Protein AF-A0A950RQ96-F1 (afdb_monomer)

Radius of gyration: 33.76 Å; Cα contacts (8 Å, |Δi|>4): 754; chains: 1; bounding box: 88×94×97 Å

Nearest PDB structures (foldseek):
  7e4n-assembly1_A-2  TM=5.867E-01  e=7.409E-04  Salinispora
  6a1e-assembly1_A  TM=6.712E-01  e=5.773E-03  Santalum album
  1hx9-assembly1_A  TM=5.756E-01  e=2.658E-03  Nicotiana tabacum
  1hxa-assembly1_A  TM=5.907E-01  e=3.190E-03  Nicotiana tabacum

pLDDT: mean 76.35, std 26.25, range [22.23, 98.88]

Mean predicted aligned error: 17.49 Å

Structure (mmCIF, N/CA/C/O backbone):
data_AF-A0A950RQ96-F1
#
_entry.id   AF-A0A950RQ96-F1
#
loop_
_atom_site.group_PDB
_atom_site.id
_atom_site.type_symbol
_atom_site.label_atom_id
_atom_site.label_alt_id
_atom_site.label_comp_id
_atom_site.label_asym_id
_atom_site.label_entity_id
_atom_site.label_seq_id
_atom_site.pdbx_PDB_ins_code
_atom_site.Cartn_x
_atom_site.Cartn_y
_atom_site.Cartn_z
_atom_site.occupancy
_atom_site.B_iso_or_equiv
_atom_site.auth_seq_id
_atom_site.auth_comp_id
_atom_site.auth_asym_id
_atom_site.auth_atom_id
_atom_site.pdbx_PDB_model_num
ATOM 1 N N . MET A 1 1 ? 4.342 19.795 -23.827 1.00 42.78 1 MET A N 1
ATOM 2 C CA . MET A 1 1 ? 5.179 20.720 -23.025 1.00 42.78 1 MET A CA 1
ATOM 3 C C . MET A 1 1 ? 6.309 19.897 -22.448 1.00 42.78 1 MET A C 1
ATOM 5 O O . MET A 1 1 ? 6.014 18.887 -21.830 1.00 42.78 1 MET A O 1
ATOM 9 N N . THR A 1 2 ? 7.563 20.253 -22.705 1.00 38.50 2 THR A N 1
ATOM 10 C CA . THR A 1 2 ? 8.725 19.498 -22.215 1.00 38.50 2 THR A CA 1
ATOM 11 C C . THR A 1 2 ? 8.972 19.775 -20.728 1.00 38.50 2 THR A C 1
ATOM 13 O O . THR A 1 2 ? 8.685 20.867 -20.240 1.00 38.50 2 THR A O 1
ATOM 16 N N . ILE A 1 3 ? 9.523 18.793 -20.008 1.00 37.59 3 ILE A N 1
ATOM 17 C CA . ILE A 1 3 ? 9.884 18.874 -18.577 1.00 37.59 3 ILE A CA 1
ATOM 18 C C . ILE A 1 3 ? 10.731 20.129 -18.277 1.00 37.59 3 ILE A C 1
ATOM 20 O O . ILE A 1 3 ? 10.523 20.806 -17.269 1.00 37.59 3 ILE A O 1
ATOM 24 N N . GLU A 1 4 ? 11.609 20.527 -19.202 1.00 34.94 4 GLU A N 1
ATOM 25 C CA . GLU A 1 4 ? 12.413 21.746 -19.069 1.00 34.94 4 GLU A CA 1
ATOM 26 C C . GLU A 1 4 ? 11.602 23.050 -19.040 1.00 34.94 4 GLU A C 1
ATOM 28 O O . GLU A 1 4 ? 11.982 23.991 -18.338 1.00 34.94 4 GLU A O 1
ATOM 33 N N . SER A 1 5 ? 10.477 23.135 -19.761 1.00 33.19 5 SER A N 1
ATOM 34 C CA . SER A 1 5 ? 9.690 24.373 -19.805 1.00 33.19 5 SER A CA 1
ATOM 35 C C . SER A 1 5 ? 8.946 24.635 -18.493 1.00 33.19 5 SER A C 1
ATOM 37 O O . SER A 1 5 ? 8.592 25.777 -18.214 1.00 33.19 5 SER A O 1
ATOM 39 N N . ARG A 1 6 ? 8.714 23.596 -17.676 1.00 47.44 6 ARG A N 1
ATOM 40 C CA . ARG A 1 6 ? 8.100 23.721 -16.343 1.00 47.44 6 ARG A CA 1
ATOM 41 C C . ARG A 1 6 ? 9.132 23.916 -15.231 1.00 47.44 6 ARG A C 1
ATOM 43 O O . ARG A 1 6 ? 8.866 24.718 -14.340 1.00 47.44 6 ARG A O 1
ATOM 50 N N . LYS A 1 7 ? 10.335 23.327 -15.331 1.00 40.03 7 LYS A N 1
ATOM 51 C CA . LYS A 1 7 ? 11.445 23.600 -14.390 1.00 40.03 7 LYS A CA 1
ATOM 52 C C . LYS A 1 7 ? 11.801 25.095 -14.314 1.00 40.03 7 LYS A C 1
ATOM 54 O O . LYS A 1 7 ? 12.045 25.610 -13.228 1.00 40.03 7 LYS A O 1
ATOM 59 N N . ARG A 1 8 ? 11.721 25.830 -15.434 1.00 39.69 8 ARG A N 1
ATOM 60 C CA . ARG A 1 8 ? 11.934 27.296 -15.450 1.00 39.69 8 ARG A CA 1
ATOM 61 C C . ARG A 1 8 ? 10.850 28.104 -14.723 1.00 39.69 8 ARG A C 1
ATOM 63 O O . ARG A 1 8 ? 11.145 29.201 -14.271 1.00 39.69 8 ARG A O 1
ATOM 70 N N . ASN A 1 9 ? 9.629 27.579 -14.580 1.00 38.53 9 ASN A N 1
ATOM 71 C CA . ASN A 1 9 ? 8.555 28.260 -13.845 1.00 38.53 9 ASN A CA 1
ATOM 72 C C . ASN A 1 9 ? 8.656 28.074 -12.320 1.00 38.53 9 ASN A C 1
ATOM 74 O O . ASN A 1 9 ? 8.168 28.927 -11.585 1.00 38.53 9 ASN A O 1
ATOM 78 N N . LEU A 1 10 ? 9.300 27.001 -11.845 1.00 38.22 10 LEU A N 1
ATOM 79 C CA . LEU A 1 10 ? 9.536 26.757 -10.413 1.00 38.22 10 LEU A CA 1
ATOM 80 C C . LEU A 1 10 ? 10.659 27.639 -9.846 1.00 38.22 10 LEU A C 1
ATOM 82 O O . LEU A 1 10 ? 10.522 28.165 -8.746 1.00 38.22 10 LEU A O 1
ATOM 86 N N . ALA A 1 11 ? 11.712 27.903 -10.626 1.00 37.09 11 ALA A N 1
ATOM 87 C CA . ALA A 1 11 ? 12.818 28.767 -10.198 1.00 37.09 11 ALA A CA 1
ATOM 88 C C . ALA A 1 11 ? 12.429 30.253 -10.019 1.00 37.09 11 ALA A C 1
ATOM 90 O O . ALA A 1 11 ? 13.160 30.998 -9.380 1.00 37.09 11 ALA A O 1
ATOM 91 N N . GLY A 1 12 ? 11.288 30.691 -10.568 1.00 32.19 12 GLY A N 1
ATOM 92 C CA . GLY A 1 12 ? 10.811 32.077 -10.476 1.00 32.19 12 GLY A CA 1
ATOM 93 C C . GLY A 1 12 ? 9.746 32.339 -9.405 1.00 32.19 12 GLY A C 1
ATOM 94 O O . GLY A 1 12 ? 9.204 33.440 -9.377 1.00 32.19 12 GLY A O 1
ATOM 95 N N . ARG A 1 13 ? 9.378 31.343 -8.581 1.00 35.94 13 ARG A N 1
ATOM 96 C CA . ARG A 1 13 ? 8.271 31.459 -7.605 1.00 35.94 13 ARG A CA 1
ATOM 97 C C . ARG A 1 13 ? 8.613 31.105 -6.157 1.00 35.94 13 ARG A C 1
ATOM 99 O O . ARG A 1 13 ? 7.746 31.262 -5.305 1.00 35.94 13 ARG A O 1
ATOM 106 N N . MET A 1 14 ? 9.835 30.670 -5.860 1.00 31.70 14 MET A N 1
ATOM 107 C CA . MET A 1 14 ? 10.288 30.487 -4.477 1.00 31.70 14 MET A CA 1
ATOM 108 C C . MET A 1 14 ? 11.075 31.718 -4.020 1.00 31.70 14 MET A C 1
ATOM 110 O O . MET A 1 14 ? 12.293 31.663 -3.897 1.00 31.70 14 MET A O 1
ATOM 114 N N . ASP A 1 15 ? 10.363 32.825 -3.796 1.00 29.47 15 ASP A N 1
ATOM 115 C CA . ASP A 1 15 ? 10.835 33.868 -2.883 1.00 29.47 15 ASP A CA 1
ATOM 116 C C . ASP A 1 15 ? 10.342 33.510 -1.474 1.00 29.47 15 ASP A C 1
ATOM 118 O O . ASP A 1 15 ? 9.162 33.226 -1.246 1.00 29.47 15 ASP A O 1
ATOM 122 N N . LEU A 1 16 ? 11.298 33.427 -0.554 1.00 35.59 16 LEU A N 1
ATOM 123 C CA . LEU A 1 16 ? 11.147 33.008 0.834 1.00 35.59 16 LEU A CA 1
ATOM 124 C C . LEU A 1 16 ? 10.485 34.114 1.669 1.00 35.59 16 LEU A C 1
ATOM 126 O O . LEU A 1 16 ? 11.180 34.874 2.326 1.00 35.59 16 LEU A O 1
ATOM 130 N N . ASP A 1 17 ? 9.153 34.134 1.700 1.00 29.14 17 ASP A N 1
ATOM 131 C CA . ASP A 1 17 ? 8.348 34.837 2.719 1.00 29.14 17 ASP A CA 1
ATOM 132 C C . ASP A 1 17 ? 7.371 33.853 3.390 1.00 29.14 17 ASP A C 1
ATOM 134 O O . ASP A 1 17 ? 6.163 34.068 3.479 1.00 29.14 17 ASP A O 1
ATOM 138 N N . PHE A 1 18 ? 7.889 32.707 3.842 1.00 33.59 18 PHE A N 1
ATOM 139 C CA . PHE A 1 18 ? 7.093 31.665 4.498 1.00 33.59 18 PHE A CA 1
ATOM 140 C C . PHE A 1 18 ? 7.485 31.470 5.964 1.00 33.59 18 PHE A C 1
ATOM 142 O O . PHE A 1 18 ? 7.752 30.357 6.393 1.00 33.59 18 PHE A O 1
ATOM 149 N N . LEU A 1 19 ? 7.523 32.557 6.737 1.00 30.25 19 LEU A N 1
ATOM 150 C CA . LEU A 1 19 ? 7.523 32.545 8.205 1.00 30.25 19 LEU A CA 1
ATOM 151 C C . LEU A 1 19 ? 6.983 33.894 8.708 1.00 30.25 19 LEU A C 1
ATOM 153 O O . LEU A 1 19 ? 7.764 34.750 9.085 1.00 30.25 19 LEU A O 1
ATOM 157 N N . GLU A 1 20 ? 5.660 34.090 8.659 1.00 33.66 20 GLU A N 1
ATOM 158 C CA . GLU A 1 20 ? 4.858 34.901 9.602 1.00 33.66 20 GLU A CA 1
ATOM 159 C C . GLU A 1 20 ? 3.426 35.086 9.063 1.00 33.66 20 GLU A C 1
ATOM 161 O O . GLU A 1 20 ? 3.113 36.023 8.338 1.00 33.66 20 GLU A O 1
ATOM 166 N N . SER A 1 21 ? 2.507 34.194 9.443 1.00 28.31 21 SER A N 1
ATOM 167 C CA . SER A 1 21 ? 1.073 34.514 9.411 1.00 28.31 21 SER A CA 1
ATOM 168 C C . SER A 1 21 ? 0.352 33.846 10.582 1.00 28.31 21 SER A C 1
ATOM 170 O O . SER A 1 21 ? -0.313 32.816 10.452 1.00 28.31 21 SER A O 1
ATOM 172 N N . ARG A 1 22 ? 0.501 34.446 11.765 1.00 32.41 22 ARG A N 1
ATOM 173 C CA . ARG A 1 22 ? -0.581 34.462 12.754 1.00 32.41 22 ARG A CA 1
ATOM 174 C C . ARG A 1 22 ? -1.548 35.577 12.337 1.00 32.41 22 ARG A C 1
ATOM 176 O O . ARG A 1 22 ? -1.101 36.599 11.838 1.00 32.41 22 ARG A O 1
ATOM 183 N N . ASP A 1 23 ? -2.839 35.342 12.548 1.00 34.84 23 ASP A N 1
ATOM 184 C CA . ASP A 1 23 ? -3.972 36.265 12.345 1.00 34.84 23 ASP A CA 1
ATOM 185 C C . ASP A 1 23 ? -4.687 36.230 10.985 1.00 34.84 23 ASP A C 1
ATOM 187 O O . ASP A 1 23 ? -4.679 37.190 10.224 1.00 34.84 23 ASP A O 1
ATOM 191 N N . LEU A 1 24 ? -5.462 35.164 10.745 1.00 29.23 24 LEU A N 1
ATOM 192 C CA . LEU A 1 24 ? -6.628 35.214 9.850 1.00 29.23 24 LEU A CA 1
ATOM 193 C C . LEU A 1 24 ? -7.812 34.402 10.405 1.00 29.23 24 LEU A C 1
ATOM 195 O O . LEU A 1 24 ? -8.221 33.397 9.838 1.00 29.23 24 LEU A O 1
ATOM 199 N N . LEU A 1 25 ? -8.404 34.880 11.502 1.00 29.78 25 LEU A N 1
ATOM 200 C CA . LEU A 1 25 ? -9.831 34.687 11.811 1.00 29.78 25 LEU A CA 1
ATOM 201 C C . LEU A 1 25 ? -10.393 35.991 12.397 1.00 29.78 25 LEU A C 1
ATOM 203 O O . LEU A 1 25 ? -10.764 36.089 13.563 1.00 29.78 25 LEU A O 1
ATOM 207 N N . GLY A 1 26 ? -10.428 37.030 11.560 1.00 26.45 26 GLY A N 1
ATOM 208 C CA . GLY A 1 26 ? -11.102 38.290 11.857 1.00 26.45 26 GLY A CA 1
ATOM 209 C C . GLY A 1 26 ? -12.613 38.167 11.670 1.00 26.45 26 GLY A C 1
ATOM 210 O O . GLY A 1 26 ? -13.135 38.489 10.606 1.00 26.45 26 GLY A O 1
ATOM 211 N N . VAL A 1 27 ? -13.325 37.739 12.713 1.00 29.31 27 VAL A N 1
ATOM 212 C CA . VAL A 1 27 ? -14.775 37.945 12.829 1.00 29.31 27 VAL A CA 1
ATOM 213 C C . VAL A 1 27 ? -14.999 39.249 13.594 1.00 29.31 27 VAL A C 1
ATOM 215 O O . VAL A 1 27 ? -14.771 39.325 14.798 1.00 29.31 27 VAL A O 1
ATOM 218 N N . ARG A 1 28 ? -15.445 40.295 12.890 1.00 31.48 28 ARG A N 1
ATOM 219 C CA . ARG A 1 28 ? -16.021 41.497 13.513 1.00 31.48 28 ARG A CA 1
ATOM 220 C C . ARG A 1 28 ? -17.451 41.203 13.974 1.00 31.48 28 ARG A C 1
ATOM 222 O O . ARG A 1 28 ? -18.215 40.648 13.184 1.00 31.48 28 ARG A O 1
ATOM 229 N N . PRO A 1 29 ? -17.873 41.734 15.131 1.00 31.27 29 PRO A N 1
ATOM 230 C CA . PRO A 1 29 ? -19.255 42.147 15.311 1.00 31.27 29 PRO A CA 1
ATOM 231 C C . PRO A 1 29 ? -19.383 43.666 15.475 1.00 31.27 29 PRO A C 1
ATOM 233 O O . PRO A 1 29 ? -18.532 44.351 16.039 1.00 31.27 29 PRO A O 1
ATOM 236 N N . SER A 1 30 ? -20.485 44.158 14.917 1.00 27.70 30 SER A N 1
ATOM 237 C CA . SER A 1 30 ? -20.967 45.536 14.900 1.00 27.70 30 SER A CA 1
ATOM 238 C C . SER A 1 30 ? -21.371 46.050 16.288 1.00 27.70 30 SER A C 1
ATOM 240 O O . SER A 1 30 ? -21.714 45.282 17.182 1.00 27.70 30 SER A O 1
ATOM 242 N N . ALA A 1 31 ? -21.348 47.374 16.421 1.00 33.16 31 ALA A N 1
ATOM 243 C CA . ALA A 1 31 ? -21.541 48.148 17.637 1.00 33.16 31 ALA A CA 1
ATOM 244 C C . ALA A 1 31 ? -23.002 48.301 18.119 1.00 33.16 31 ALA A C 1
ATOM 246 O O . ALA A 1 31 ? -23.937 48.295 17.322 1.00 33.16 31 ALA A O 1
ATOM 247 N N . ALA A 1 32 ? -23.078 48.591 19.426 1.00 34.12 32 ALA A N 1
ATOM 248 C CA . ALA A 1 32 ? -23.977 49.500 20.153 1.00 34.12 32 ALA A CA 1
ATOM 249 C C . ALA A 1 32 ? -25.456 49.129 20.404 1.00 34.12 32 ALA A C 1
ATOM 251 O O . ALA A 1 32 ? -26.309 49.249 19.532 1.00 34.12 32 ALA A O 1
ATOM 252 N N . ALA A 1 33 ? -25.759 48.873 21.685 1.00 28.78 33 ALA A N 1
ATOM 253 C CA . ALA A 1 33 ? -26.946 49.374 22.388 1.00 28.78 33 ALA A CA 1
ATOM 254 C C . ALA A 1 33 ? -26.645 49.493 23.902 1.00 28.78 33 ALA A C 1
ATOM 256 O O . ALA A 1 33 ? -25.836 48.741 24.442 1.00 28.78 33 ALA A O 1
ATOM 257 N N . GLU A 1 34 ? -27.249 50.488 24.548 1.00 34.66 34 GLU A N 1
ATOM 258 C CA . GLU A 1 34 ? -26.922 51.044 25.868 1.00 34.66 34 GLU A CA 1
ATOM 259 C C . GLU A 1 34 ? -27.523 50.302 27.092 1.00 34.66 34 GLU A C 1
ATOM 261 O O . GLU A 1 34 ? -28.608 49.733 27.011 1.00 34.66 34 GLU A O 1
ATOM 266 N N . SER A 1 35 ? -26.871 50.521 28.254 1.00 30.59 35 SER A N 1
ATOM 267 C CA . SER A 1 35 ? -27.401 50.568 29.647 1.00 30.59 35 SER A CA 1
ATOM 268 C C . SER A 1 35 ? -27.686 49.249 30.422 1.00 30.59 35 SER A C 1
ATOM 270 O O . SER A 1 35 ? -27.849 48.194 29.824 1.00 30.59 35 SER A O 1
ATOM 272 N N . PRO A 1 36 ? -27.819 49.275 31.775 1.00 46.41 36 PRO A N 1
ATOM 273 C CA . PRO A 1 36 ? -26.784 49.619 32.762 1.00 46.41 36 PRO A CA 1
ATOM 274 C C . PRO A 1 36 ? -26.687 48.609 33.945 1.00 46.41 36 PRO A C 1
ATOM 276 O O . PRO A 1 36 ? -27.667 47.983 34.335 1.00 46.41 36 PRO A O 1
ATOM 279 N N . GLY A 1 37 ? -25.518 48.559 34.597 1.00 36.88 37 GLY A N 1
ATOM 280 C CA . GLY A 1 37 ? -25.346 48.193 36.014 1.00 36.88 37 GLY A CA 1
ATOM 281 C C . GLY A 1 37 ? -25.415 46.708 36.409 1.00 36.88 37 GLY A C 1
ATOM 282 O O . GLY A 1 37 ? -26.474 46.093 36.350 1.00 36.88 37 GLY A O 1
ATOM 283 N N . LYS A 1 38 ? -24.308 46.175 36.953 1.00 33.69 38 LYS A N 1
ATOM 284 C CA . LYS A 1 38 ? -24.288 45.338 38.171 1.00 33.69 38 LYS A CA 1
ATOM 285 C C . LYS A 1 38 ? -22.865 44.972 38.608 1.00 33.69 38 LYS A C 1
ATOM 287 O O . LYS A 1 38 ? -21.932 44.945 37.817 1.00 33.69 38 LYS A O 1
ATOM 292 N N . GLU A 1 39 ? -22.773 44.772 39.913 1.00 32.72 39 GLU A N 1
ATOM 293 C CA . GLU A 1 39 ? -21.618 44.655 40.801 1.00 32.72 39 GLU A CA 1
ATOM 294 C C . GLU A 1 39 ? -20.593 43.573 40.426 1.00 32.72 39 GLU A C 1
ATOM 296 O O . GLU A 1 39 ? -20.928 42.503 39.923 1.00 32.72 39 GLU A O 1
ATOM 301 N N . ALA A 1 40 ? -19.328 43.852 40.749 1.00 40.69 40 ALA A N 1
ATOM 302 C CA . ALA A 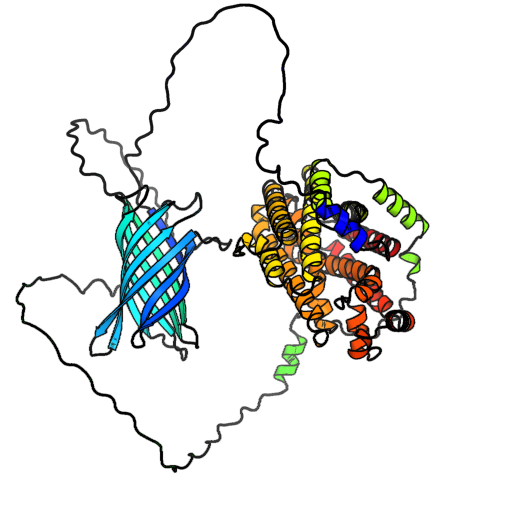1 40 ? -18.215 42.915 40.666 1.00 40.69 40 ALA A CA 1
ATOM 303 C C . ALA A 1 40 ? -18.147 41.994 41.899 1.00 40.69 40 ALA A C 1
ATOM 305 O O . ALA A 1 40 ? -18.300 42.478 43.023 1.00 40.69 40 ALA A O 1
ATOM 306 N N . PRO A 1 41 ? -17.764 40.716 41.718 1.00 40.22 41 PRO A N 1
ATOM 307 C CA . PRO A 1 41 ? -17.087 39.974 42.771 1.00 40.22 41 PRO A CA 1
ATOM 308 C C . PRO A 1 41 ? -15.741 39.381 42.310 1.00 40.22 41 PRO A C 1
ATOM 310 O O . PRO A 1 41 ? -15.657 38.645 41.334 1.00 40.22 41 PRO A O 1
ATOM 313 N N . GLY A 1 42 ? -14.700 39.696 43.087 1.00 34.09 42 GLY A N 1
ATOM 314 C CA . GLY A 1 42 ? -13.638 38.782 43.527 1.00 34.09 42 GLY A CA 1
ATOM 315 C C . GLY A 1 42 ? -12.841 37.990 42.486 1.00 34.09 42 GLY A C 1
ATOM 316 O O . GLY A 1 42 ? -13.193 36.870 42.131 1.00 34.09 42 GLY A O 1
ATOM 317 N N . SER A 1 43 ? -11.653 38.493 42.148 1.00 36.91 43 SER A N 1
ATOM 318 C CA . SER A 1 43 ? -10.571 37.721 41.533 1.00 36.91 43 SER A CA 1
ATOM 319 C C . SER A 1 43 ? -9.949 36.737 42.539 1.00 36.91 43 SER A C 1
ATOM 321 O O . SER A 1 43 ? -9.074 37.107 43.324 1.00 36.91 43 SER A O 1
ATOM 323 N N . GLY A 1 44 ? -10.388 35.478 42.520 1.00 34.12 44 GLY A N 1
ATOM 324 C CA . GLY A 1 44 ? -9.709 34.357 43.176 1.00 34.12 44 GLY A CA 1
ATOM 325 C C . GLY A 1 44 ? -8.931 33.536 42.149 1.00 34.12 44 GLY A C 1
ATOM 326 O O . GLY A 1 44 ? -9.525 32.741 41.429 1.00 34.12 44 GLY A O 1
ATOM 327 N N . GLY A 1 45 ? -7.613 33.732 42.061 1.00 37.84 45 GLY A N 1
ATOM 328 C CA . GLY A 1 45 ? -6.738 32.870 41.258 1.00 37.84 45 GLY A CA 1
ATOM 329 C C . GLY A 1 45 ? -6.598 31.469 41.881 1.00 37.84 45 GLY A C 1
ATOM 330 O O . GLY A 1 45 ? -6.644 31.346 43.110 1.00 37.84 45 GLY A O 1
ATOM 331 N N . PRO A 1 46 ? -6.427 30.403 41.077 1.00 33.12 46 PRO A N 1
ATOM 332 C CA . PRO A 1 46 ? -6.297 29.044 41.588 1.00 33.12 46 PRO A CA 1
ATOM 333 C C . PRO A 1 46 ? -4.988 28.895 42.376 1.00 33.12 46 PRO A C 1
ATOM 335 O O . PRO A 1 46 ? -3.894 29.079 41.846 1.00 33.12 46 PRO A O 1
ATOM 338 N N . ARG A 1 47 ? -5.101 28.558 43.666 1.00 36.12 47 ARG A N 1
ATOM 339 C CA . ARG A 1 47 ? -3.966 28.113 44.483 1.00 36.12 47 ARG A CA 1
ATOM 340 C C . ARG A 1 47 ? -3.470 26.774 43.939 1.00 36.12 47 ARG A C 1
ATOM 342 O O . ARG A 1 47 ? -4.263 25.846 43.803 1.00 36.12 47 ARG A O 1
ATOM 349 N N . ALA A 1 48 ? -2.167 26.673 43.677 1.00 34.34 48 ALA A N 1
ATOM 350 C CA . ALA A 1 48 ? -1.503 25.409 43.387 1.00 34.34 48 ALA A CA 1
ATOM 351 C C . ALA A 1 48 ? -1.791 24.414 44.522 1.00 34.34 48 ALA A C 1
ATOM 353 O O . ALA A 1 48 ? -1.442 24.654 45.680 1.00 34.34 48 ALA A O 1
ATOM 354 N N . SER A 1 49 ? -2.476 23.318 44.203 1.00 34.25 49 SER A N 1
ATOM 355 C CA . SER A 1 49 ? -2.703 22.221 45.135 1.00 34.25 49 SER A CA 1
ATOM 356 C C . SER A 1 49 ? -1.361 21.555 45.436 1.00 34.25 49 SER A C 1
ATOM 358 O O . SER A 1 49 ? -0.771 20.911 44.569 1.00 34.25 49 SER A O 1
ATOM 360 N N . VAL A 1 50 ? -0.867 21.726 46.661 1.00 39.22 50 VAL A N 1
ATOM 361 C CA . VAL A 1 50 ? 0.301 21.001 47.166 1.00 39.22 50 VAL A CA 1
ATOM 362 C C . VAL A 1 50 ? -0.111 19.541 47.348 1.00 39.22 50 VAL A C 1
ATOM 364 O O . VAL A 1 50 ? -0.816 19.195 48.294 1.00 39.22 50 VAL A O 1
ATOM 367 N N . TRP A 1 51 ? 0.289 18.684 46.412 1.00 39.16 51 TRP A N 1
ATOM 368 C CA . TRP A 1 51 ? 0.139 17.236 46.526 1.00 39.16 51 TRP A CA 1
ATOM 369 C C . TRP A 1 51 ? 1.110 16.734 47.602 1.00 39.16 51 TRP A C 1
ATOM 371 O O . TRP A 1 51 ? 2.299 16.570 47.345 1.00 39.16 51 TRP A O 1
ATOM 381 N N . THR A 1 52 ? 0.632 16.536 48.832 1.00 48.88 52 THR A N 1
ATOM 382 C CA . THR A 1 52 ? 1.483 16.116 49.964 1.00 48.88 52 THR A CA 1
ATOM 383 C C . THR A 1 52 ? 1.772 14.615 49.995 1.00 48.88 52 THR A C 1
ATOM 385 O O . THR A 1 52 ? 2.592 14.181 50.795 1.00 48.88 52 THR A O 1
ATOM 388 N N . HIS A 1 53 ? 1.129 13.812 49.142 1.00 54.19 53 HIS A N 1
ATOM 389 C CA . HIS A 1 53 ? 1.322 12.362 49.092 1.00 54.19 53 HIS A CA 1
ATOM 390 C C . HIS A 1 53 ? 1.526 11.909 47.648 1.00 54.19 53 HIS A C 1
ATOM 392 O O . HIS A 1 53 ? 0.595 11.940 46.845 1.00 54.19 53 HIS A O 1
ATOM 398 N N . TRP A 1 54 ? 2.749 11.482 47.328 1.00 58.56 54 TRP A N 1
ATOM 399 C CA . TRP A 1 54 ? 3.053 10.794 46.076 1.00 58.56 54 TRP A CA 1
ATOM 400 C C . TRP A 1 54 ? 3.135 9.291 46.377 1.00 58.56 54 TRP A C 1
ATOM 402 O O . TRP A 1 54 ? 4.022 8.888 47.138 1.00 58.56 54 TRP A O 1
ATOM 412 N N . PRO A 1 55 ? 2.187 8.466 45.896 1.00 70.50 55 PRO A N 1
ATOM 413 C CA . PRO A 1 55 ? 2.235 7.026 46.119 1.00 70.50 55 PRO A CA 1
ATOM 414 C C . PRO A 1 55 ? 3.482 6.424 45.458 1.00 70.50 55 PRO A C 1
ATOM 416 O O . PRO A 1 55 ? 4.061 7.003 44.541 1.00 70.50 55 PRO A O 1
ATOM 419 N N . SER A 1 56 ? 3.921 5.258 45.934 1.00 74.50 56 SER A N 1
ATOM 420 C CA . SER A 1 56 ? 4.981 4.517 45.249 1.00 74.50 56 SER A CA 1
ATOM 421 C C . SER A 1 56 ? 4.522 4.152 43.840 1.00 74.50 56 SER A C 1
ATOM 423 O O . SER A 1 56 ? 3.447 3.566 43.693 1.00 74.50 56 SER A O 1
ATOM 425 N N . HIS A 1 57 ? 5.337 4.461 42.836 1.00 82.19 57 HIS A N 1
ATOM 426 C CA . HIS A 1 57 ? 5.050 4.151 41.439 1.00 82.19 57 HIS A CA 1
ATOM 427 C C . HIS A 1 57 ? 5.937 3.006 40.955 1.00 82.19 57 HIS A C 1
ATOM 429 O O . HIS A 1 57 ? 7.126 2.948 41.278 1.00 82.19 57 HIS A O 1
ATOM 435 N N . GLN A 1 58 ? 5.339 2.102 40.183 1.00 84.69 58 GLN A N 1
ATOM 436 C CA . GLN A 1 58 ? 6.025 1.017 39.495 1.00 84.69 58 GLN A CA 1
ATOM 437 C C . GLN A 1 58 ? 5.743 1.119 38.002 1.00 84.69 58 GLN A C 1
ATOM 439 O O . GLN A 1 58 ? 4.612 1.421 37.619 1.00 84.69 58 GLN A O 1
ATOM 444 N N . PHE A 1 59 ? 6.767 0.897 37.187 1.00 83.81 59 PHE A N 1
ATOM 445 C CA . PHE A 1 59 ? 6.640 0.794 35.737 1.00 83.81 59 PHE A CA 1
ATOM 446 C C . PHE A 1 59 ? 7.816 0.006 35.164 1.00 83.81 59 PHE A C 1
ATOM 448 O O . PHE A 1 59 ? 8.883 -0.078 35.781 1.00 83.81 59 PHE A O 1
ATOM 455 N N . ASP A 1 60 ? 7.600 -0.521 33.965 1.00 86.31 60 ASP A N 1
ATOM 456 C CA . ASP A 1 60 ? 8.555 -1.343 33.242 1.00 86.31 60 ASP A CA 1
ATOM 457 C C . ASP A 1 60 ? 9.079 -0.610 32.004 1.00 86.31 60 ASP A C 1
ATOM 459 O O . ASP A 1 60 ? 8.325 0.008 31.243 1.00 86.31 60 ASP A O 1
ATOM 463 N N . LEU A 1 61 ? 10.395 -0.678 31.808 1.00 89.12 61 LEU A N 1
ATOM 464 C CA . LEU A 1 61 ? 11.080 -0.184 30.619 1.00 89.12 61 LEU A CA 1
ATOM 465 C C . LEU A 1 61 ? 11.723 -1.343 29.864 1.00 89.12 61 LEU A C 1
ATOM 467 O O . LEU A 1 61 ? 12.295 -2.253 30.464 1.00 89.12 61 LEU A O 1
ATOM 471 N N . PHE A 1 62 ? 11.693 -1.261 28.540 1.00 89.56 62 PHE A N 1
ATOM 472 C CA . PHE A 1 62 ? 12.442 -2.129 27.645 1.00 89.56 62 PHE A CA 1
ATOM 473 C C . PHE A 1 62 ? 13.609 -1.349 27.034 1.00 89.56 62 PHE A C 1
ATOM 475 O O . PHE A 1 62 ? 13.430 -0.242 26.529 1.00 89.56 62 PHE A O 1
ATOM 482 N N . LEU A 1 63 ? 14.809 -1.918 27.088 1.00 90.62 63 LEU A N 1
ATOM 483 C CA . LEU A 1 63 ? 16.017 -1.368 26.489 1.00 90.62 63 LEU A CA 1
ATOM 484 C C . LEU A 1 63 ? 16.401 -2.190 25.262 1.00 90.62 63 LEU A C 1
ATOM 486 O O . LEU A 1 63 ? 16.587 -3.403 25.364 1.00 90.62 63 LEU A O 1
ATOM 490 N N . GLN A 1 64 ? 16.594 -1.517 24.131 1.00 88.06 64 GLN A N 1
ATOM 491 C CA . GLN A 1 64 ? 17.133 -2.116 22.913 1.00 88.06 64 GLN A CA 1
ATOM 492 C C . GLN A 1 64 ? 18.523 -1.541 22.637 1.00 88.06 64 GLN A C 1
ATOM 494 O O . GLN A 1 64 ? 18.654 -0.348 22.358 1.00 88.06 64 GLN A O 1
ATOM 499 N N . GLY A 1 65 ? 19.556 -2.378 22.730 1.00 87.38 65 GLY A N 1
ATOM 500 C CA . GLY A 1 65 ? 20.946 -1.975 22.525 1.00 87.38 65 GLY A CA 1
ATOM 501 C C . GLY A 1 65 ? 21.200 -1.408 21.127 1.00 87.38 65 GLY A C 1
ATOM 502 O O . GLY A 1 65 ? 20.799 -2.008 20.130 1.00 87.38 65 GLY A O 1
ATOM 503 N N . GLU A 1 66 ? 21.887 -0.268 21.066 1.00 85.44 66 GLU A N 1
ATOM 504 C CA . GLU A 1 66 ? 22.314 0.395 19.827 1.00 85.44 66 GLU A CA 1
ATOM 505 C C . GLU A 1 66 ? 23.805 0.188 19.545 1.00 85.44 66 GLU A C 1
ATOM 507 O O . GLU A 1 66 ? 24.181 -0.144 18.422 1.00 85.44 66 GLU A O 1
ATOM 512 N N . ASP A 1 67 ? 24.649 0.361 20.565 1.00 85.94 67 ASP A N 1
ATOM 513 C CA . ASP A 1 67 ? 26.104 0.199 20.481 1.00 85.94 67 ASP A CA 1
ATOM 514 C C . ASP A 1 67 ? 26.632 -0.496 21.741 1.00 85.94 67 ASP A C 1
ATOM 516 O O . ASP A 1 67 ? 26.148 -0.264 22.854 1.00 85.94 67 ASP A O 1
ATOM 520 N N . LEU A 1 68 ? 27.654 -1.330 21.553 1.00 86.38 68 LEU A N 1
ATOM 521 C CA . LEU A 1 68 ? 28.361 -2.013 22.624 1.00 86.38 68 LEU A CA 1
ATOM 522 C C . LEU A 1 68 ? 29.864 -1.905 22.397 1.00 86.38 68 LEU A C 1
ATOM 524 O O . LEU A 1 68 ? 30.443 -2.572 21.535 1.00 86.38 68 LEU A O 1
ATOM 528 N N . ARG A 1 69 ? 30.519 -1.090 23.219 1.00 89.81 69 ARG A N 1
ATOM 529 C CA . ARG A 1 69 ? 31.961 -0.871 23.126 1.00 89.81 69 ARG A CA 1
ATOM 530 C C . ARG A 1 69 ? 32.686 -1.860 24.012 1.00 89.81 69 ARG A C 1
ATOM 532 O O . ARG A 1 69 ? 32.444 -1.925 25.218 1.00 89.81 69 ARG A O 1
ATOM 539 N N . MET A 1 70 ? 33.603 -2.599 23.404 1.00 89.69 70 MET A N 1
ATOM 540 C CA . MET A 1 70 ? 34.390 -3.630 24.070 1.00 89.69 70 MET A CA 1
ATOM 541 C C . MET A 1 70 ? 35.742 -3.073 24.525 1.00 89.69 70 MET A C 1
ATOM 543 O O . MET A 1 70 ? 36.373 -2.292 23.815 1.00 89.69 70 MET A O 1
ATOM 547 N N . ALA A 1 71 ? 36.225 -3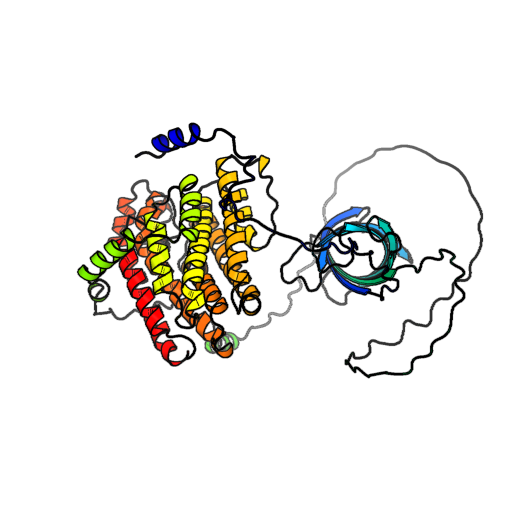.520 25.683 1.00 90.12 71 ALA A N 1
ATOM 548 C CA . ALA A 1 71 ? 37.598 -3.310 26.133 1.00 90.12 71 ALA A CA 1
ATOM 549 C C . ALA A 1 71 ? 38.118 -4.591 26.794 1.00 90.12 71 ALA A C 1
ATOM 551 O O . ALA A 1 71 ? 37.462 -5.160 27.664 1.00 90.12 71 ALA A O 1
ATOM 552 N N . SER A 1 72 ? 39.295 -5.058 26.369 1.00 89.25 72 SER A N 1
ATOM 553 C CA . SER A 1 72 ? 39.910 -6.296 26.878 1.00 89.25 72 SER A CA 1
ATOM 554 C C . SER A 1 72 ? 38.999 -7.531 26.780 1.00 89.25 72 SER A C 1
ATOM 556 O O . SER A 1 72 ? 38.995 -8.373 27.673 1.00 89.25 72 SER A O 1
ATOM 558 N N . GLY A 1 73 ? 38.209 -7.624 25.705 1.00 86.56 73 GLY A N 1
ATOM 559 C CA . GLY A 1 73 ? 37.294 -8.744 25.456 1.00 86.56 73 GLY A CA 1
ATOM 560 C C . GLY A 1 73 ? 35.950 -8.666 26.185 1.00 86.56 73 GLY A C 1
ATOM 561 O O . GLY A 1 73 ? 35.120 -9.545 25.984 1.00 86.56 73 GLY A O 1
ATOM 562 N N . TRP A 1 74 ? 35.702 -7.611 26.969 1.00 87.62 74 TRP A N 1
ATOM 563 C CA . TRP A 1 74 ? 34.478 -7.457 27.758 1.00 87.62 74 TRP A CA 1
ATOM 564 C C . TRP A 1 74 ? 33.710 -6.177 27.410 1.00 87.62 74 TRP A C 1
ATOM 566 O O . TRP A 1 74 ? 34.332 -5.188 27.007 1.00 87.62 74 TRP A O 1
ATOM 576 N N . PRO A 1 75 ? 32.378 -6.163 27.595 1.00 87.06 75 PRO A N 1
ATOM 577 C CA . PRO A 1 75 ? 31.577 -4.946 27.525 1.00 87.06 75 PRO A CA 1
ATOM 578 C C . PRO A 1 75 ? 32.110 -3.861 28.465 1.00 87.06 75 PRO A C 1
ATOM 580 O O . PRO A 1 75 ? 32.311 -4.101 29.655 1.00 87.06 75 PRO A O 1
ATOM 583 N N . ARG A 1 76 ? 32.344 -2.664 27.921 1.00 92.75 76 ARG A N 1
ATOM 584 C CA . ARG A 1 76 ? 32.812 -1.479 28.655 1.00 92.75 76 ARG A CA 1
ATOM 585 C C . ARG A 1 76 ? 31.768 -0.374 28.661 1.00 92.75 76 ARG A C 1
ATOM 587 O O . ARG A 1 76 ? 31.622 0.293 29.676 1.00 92.75 76 ARG A O 1
ATOM 594 N N . VAL A 1 77 ? 31.078 -0.168 27.541 1.00 91.50 77 VAL A N 1
ATOM 595 C CA . VAL A 1 77 ? 29.992 0.813 27.428 1.00 91.50 77 VAL A CA 1
ATOM 596 C C . VAL A 1 77 ? 28.847 0.202 26.635 1.00 91.50 77 VAL A C 1
ATOM 598 O O . VAL A 1 77 ? 29.077 -0.287 25.530 1.00 91.50 77 VAL A O 1
ATOM 601 N N . VAL A 1 78 ? 27.639 0.243 27.189 1.00 90.44 78 VAL A N 1
ATOM 602 C CA . VAL A 1 78 ? 26.385 -0.121 26.516 1.00 90.44 78 VAL A CA 1
ATOM 603 C C . VAL A 1 78 ? 25.627 1.165 26.232 1.00 90.44 78 VAL A C 1
ATOM 605 O O . VAL A 1 78 ? 25.501 1.994 27.128 1.00 90.44 78 VAL A O 1
ATOM 608 N N . THR A 1 79 ? 25.081 1.319 25.029 1.00 91.38 79 THR A N 1
ATOM 609 C CA . THR A 1 79 ? 24.055 2.335 24.754 1.00 91.38 79 THR A CA 1
ATOM 610 C C . THR A 1 79 ? 22.789 1.663 24.247 1.00 91.38 79 THR A C 1
ATOM 612 O O . THR A 1 79 ? 22.864 0.655 23.540 1.00 91.38 79 THR A O 1
ATOM 615 N N . ALA A 1 80 ? 21.624 2.178 24.625 1.00 91.56 80 ALA A N 1
ATOM 616 C CA . ALA A 1 80 ? 20.339 1.606 24.254 1.00 91.56 80 ALA A CA 1
ATOM 617 C C . ALA A 1 80 ? 19.253 2.674 24.092 1.00 91.56 80 ALA A C 1
ATOM 619 O O . ALA A 1 80 ? 19.225 3.683 24.800 1.00 91.56 80 ALA A O 1
ATOM 620 N N . LYS A 1 81 ? 18.303 2.396 23.199 1.00 90.75 81 LYS A N 1
ATOM 621 C CA . LYS A 1 81 ? 17.012 3.087 23.153 1.00 90.75 81 LYS A CA 1
ATOM 622 C C . LYS A 1 81 ? 16.096 2.541 24.236 1.00 90.75 81 LYS A C 1
ATOM 624 O O . LYS A 1 81 ? 16.088 1.339 24.498 1.00 90.75 81 LYS A O 1
ATOM 629 N N . VAL A 1 82 ? 15.317 3.431 24.835 1.00 90.12 82 VAL A N 1
ATOM 630 C CA . VAL A 1 82 ? 14.386 3.119 25.920 1.00 90.12 82 VAL A CA 1
ATOM 631 C C . VAL A 1 82 ? 12.967 3.146 25.375 1.00 90.12 82 VAL A C 1
ATOM 633 O O . VAL A 1 82 ? 12.573 4.116 24.734 1.00 90.12 82 VAL A O 1
ATOM 636 N N . PHE A 1 83 ? 12.187 2.120 25.684 1.00 87.50 83 PHE A N 1
ATOM 637 C CA . PHE A 1 83 ? 10.779 1.979 25.324 1.00 87.50 83 PHE A CA 1
ATOM 638 C C . PHE A 1 83 ? 9.973 1.674 26.591 1.00 87.50 83 PHE A C 1
ATOM 640 O O . PHE A 1 83 ? 10.515 1.116 27.547 1.00 87.50 83 PHE A O 1
ATOM 647 N N . ALA A 1 84 ? 8.681 2.000 26.616 1.00 85.25 84 ALA A N 1
ATOM 648 C CA . ALA A 1 84 ? 7.791 1.383 27.603 1.00 85.25 84 ALA A CA 1
ATOM 649 C C . ALA A 1 84 ? 7.543 -0.070 27.192 1.00 85.25 84 ALA A C 1
ATOM 651 O O . ALA A 1 84 ? 7.438 -0.358 26.000 1.00 85.25 84 ALA A O 1
ATOM 652 N N . GLU A 1 85 ? 7.416 -0.980 28.160 1.00 74.81 85 GLU A N 1
ATOM 653 C CA . GLU A 1 85 ? 7.143 -2.395 27.856 1.00 74.81 85 GLU A CA 1
ATOM 654 C C . GLU A 1 85 ? 5.841 -2.570 27.045 1.00 74.81 85 GLU A C 1
ATOM 656 O O . GLU A 1 85 ? 5.773 -3.404 26.143 1.00 74.81 85 GLU A O 1
ATOM 661 N N . ASP A 1 86 ? 4.853 -1.702 27.284 1.00 70.00 86 ASP A N 1
ATOM 662 C CA . ASP A 1 86 ? 3.565 -1.688 26.584 1.00 70.00 86 ASP A CA 1
ATOM 663 C C . ASP A 1 86 ? 3.525 -0.789 25.332 1.00 70.00 86 ASP A C 1
ATOM 665 O O . ASP A 1 86 ? 2.467 -0.670 24.703 1.00 70.00 86 ASP A O 1
ATOM 669 N N . ALA A 1 87 ? 4.637 -0.151 24.939 1.00 60.41 87 ALA A N 1
ATOM 670 C CA . ALA A 1 87 ? 4.689 0.718 23.760 1.00 60.41 87 ALA A CA 1
ATOM 671 C C . ALA A 1 87 ? 4.582 -0.107 22.465 1.00 60.41 87 ALA A C 1
ATOM 673 O O . ALA A 1 87 ? 5.565 -0.413 21.789 1.00 60.41 87 ALA A O 1
ATOM 674 N N . ARG A 1 88 ? 3.347 -0.469 22.096 1.00 48.50 88 ARG A N 1
ATOM 675 C CA . ARG A 1 88 ? 3.010 -1.200 20.859 1.00 48.50 88 ARG A CA 1
ATOM 676 C C . ARG A 1 88 ? 3.376 -0.432 19.589 1.00 48.50 88 ARG A C 1
ATOM 678 O O . ARG A 1 88 ? 3.359 -0.999 18.498 1.00 48.50 88 ARG A O 1
ATOM 685 N N . ASP A 1 89 ? 3.639 0.861 19.716 1.00 61.81 89 ASP A N 1
ATOM 686 C CA . ASP A 1 89 ? 3.932 1.770 18.622 1.00 61.81 89 ASP A CA 1
ATOM 687 C C . ASP A 1 89 ? 5.433 1.912 18.320 1.00 61.81 89 ASP A C 1
ATOM 689 O O . ASP A 1 89 ? 5.772 2.486 17.284 1.00 61.81 89 ASP A O 1
ATOM 693 N N . GLY A 1 90 ? 6.311 1.348 19.158 1.00 72.94 90 GLY A N 1
ATOM 694 C CA . GLY A 1 90 ? 7.761 1.472 19.006 1.00 72.94 90 GLY A CA 1
ATOM 695 C C . GLY A 1 90 ? 8.295 2.868 19.332 1.00 72.94 90 GLY A C 1
ATOM 696 O O . GLY A 1 90 ? 9.407 3.194 18.920 1.00 72.94 90 GLY A O 1
ATOM 697 N N . SER A 1 91 ? 7.529 3.695 20.049 1.00 76.12 91 SER A N 1
ATOM 698 C CA . SER A 1 91 ? 7.966 5.036 20.432 1.00 76.12 91 SER A CA 1
ATOM 699 C C . SER A 1 91 ? 9.159 4.974 21.388 1.00 76.12 91 SER A C 1
ATOM 701 O O . SER A 1 91 ? 9.106 4.357 22.454 1.00 76.12 91 SER A O 1
ATOM 703 N N . VAL A 1 92 ? 10.248 5.642 21.005 1.00 83.81 92 VAL A N 1
ATOM 704 C CA . VAL A 1 92 ? 11.452 5.777 21.830 1.00 83.81 92 VAL A CA 1
ATOM 705 C C . VAL A 1 92 ? 11.178 6.811 22.922 1.00 83.81 92 VAL A C 1
ATOM 707 O O . VAL A 1 92 ? 11.057 8.005 22.650 1.00 83.81 92 VAL A O 1
ATOM 710 N N . LEU A 1 93 ? 11.097 6.353 24.169 1.00 86.94 93 LEU A N 1
ATOM 711 C CA . LEU A 1 93 ? 10.876 7.196 25.346 1.00 86.94 93 LEU A CA 1
ATOM 712 C C . LEU A 1 93 ? 12.135 7.927 25.795 1.00 86.94 93 LEU A C 1
ATOM 714 O O . LEU A 1 93 ? 12.049 8.921 26.516 1.00 86.94 93 LEU A O 1
ATOM 718 N N . GLY A 1 94 ? 13.304 7.433 25.403 1.00 90.31 94 GLY A N 1
ATOM 719 C CA . GLY A 1 94 ? 14.561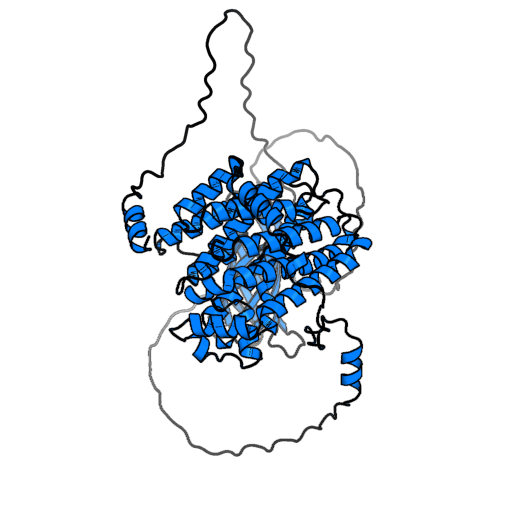 7.966 25.884 1.00 90.31 94 GLY A CA 1
ATOM 720 C C . GLY A 1 94 ? 15.775 7.179 25.431 1.00 90.31 94 GLY A C 1
ATOM 721 O O . GLY A 1 94 ? 15.711 6.327 24.542 1.00 90.31 94 GLY A O 1
ATOM 722 N N . TRP A 1 95 ? 16.884 7.460 26.095 1.00 92.50 95 TRP A N 1
ATOM 723 C CA . TRP A 1 95 ? 18.172 6.848 25.825 1.00 92.50 95 TRP A CA 1
ATOM 724 C C . TRP A 1 95 ? 18.882 6.476 27.117 1.00 92.50 95 TRP A C 1
ATOM 726 O O . TRP A 1 95 ? 18.754 7.146 28.144 1.00 92.50 95 TRP A O 1
ATOM 736 N N . TYR A 1 96 ? 19.628 5.389 27.035 1.00 94.31 96 TYR A N 1
ATOM 737 C CA . TYR A 1 96 ? 20.343 4.766 28.127 1.00 94.31 96 TYR A CA 1
ATOM 738 C C . TYR A 1 96 ? 21.804 4.589 27.727 1.00 94.31 96 TYR A C 1
ATOM 740 O O . TYR A 1 96 ? 22.083 4.061 26.652 1.00 94.31 96 TYR A O 1
ATOM 748 N N . GLU A 1 97 ? 22.728 4.979 28.598 1.00 95.06 97 GLU A N 1
ATOM 749 C CA . GLU A 1 97 ? 24.146 4.638 28.477 1.00 95.06 97 GLU A CA 1
ATOM 750 C C . GLU A 1 97 ? 24.679 4.140 29.805 1.00 95.06 97 GLU A C 1
ATOM 752 O O . GLU A 1 97 ? 24.456 4.769 30.833 1.00 95.06 97 GLU A O 1
ATOM 757 N N . GLU A 1 98 ? 25.407 3.032 29.783 1.00 94.44 98 GLU A N 1
ATOM 758 C CA . GLU A 1 98 ? 25.996 2.422 30.965 1.00 94.44 98 GLU A CA 1
ATOM 759 C C . GLU A 1 98 ? 27.476 2.134 30.746 1.00 94.44 98 GLU A C 1
ATOM 761 O O . GLU A 1 98 ? 27.852 1.456 29.792 1.00 94.44 98 GLU A O 1
ATOM 766 N N . THR A 1 99 ? 28.319 2.616 31.661 1.00 94.31 99 THR A N 1
ATOM 767 C CA . THR A 1 99 ? 29.729 2.223 31.742 1.00 94.31 99 THR A CA 1
ATOM 768 C C . THR A 1 99 ? 29.870 1.043 32.690 1.00 94.31 99 THR A C 1
ATOM 770 O O . THR A 1 99 ? 29.479 1.149 33.848 1.00 94.31 99 THR A O 1
ATOM 773 N N . LEU A 1 100 ? 30.476 -0.043 32.214 1.00 93.69 100 LEU A N 1
ATOM 774 C CA . LEU A 1 100 ? 30.612 -1.319 32.909 1.00 93.69 100 LEU A CA 1
ATOM 775 C C . LEU A 1 100 ? 32.060 -1.585 33.348 1.00 93.69 100 LEU A C 1
ATOM 777 O O . LEU A 1 100 ? 33.020 -1.348 32.606 1.00 93.69 100 LEU A O 1
ATOM 781 N N . ALA A 1 101 ? 32.209 -2.152 34.542 1.00 94.62 101 ALA A N 1
ATOM 782 C CA . ALA A 1 101 ? 33.438 -2.721 35.073 1.00 94.62 101 ALA A CA 1
ATOM 783 C C . ALA A 1 101 ? 33.209 -4.207 35.408 1.00 94.62 101 ALA A C 1
ATOM 785 O O . ALA A 1 101 ? 32.230 -4.534 36.079 1.00 94.62 101 ALA A O 1
ATOM 786 N N . PRO A 1 102 ? 34.072 -5.132 34.950 1.00 95.25 102 PRO A N 1
ATOM 787 C CA . PRO A 1 102 ? 33.872 -6.558 35.182 1.00 95.25 102 PRO A CA 1
ATOM 788 C C . PRO A 1 102 ? 34.041 -6.915 36.665 1.00 95.25 102 PRO A C 1
ATOM 790 O O . PRO A 1 102 ? 34.996 -6.491 37.315 1.00 95.25 102 PRO A O 1
ATOM 793 N N . ILE A 1 103 ? 33.147 -7.757 37.177 1.00 94.19 103 ILE A N 1
ATOM 794 C CA . ILE A 1 103 ? 33.275 -8.415 38.479 1.00 94.19 103 ILE A CA 1
ATOM 795 C C . ILE A 1 103 ? 33.983 -9.743 38.244 1.00 94.19 103 ILE A C 1
ATOM 797 O O . ILE A 1 103 ? 33.474 -10.600 37.519 1.00 94.19 103 ILE A O 1
ATOM 801 N N . GLN A 1 104 ? 35.147 -9.921 38.862 1.00 93.44 104 GLN A N 1
ATOM 802 C CA . GLN A 1 104 ? 35.927 -11.147 38.745 1.00 93.44 104 GLN A CA 1
ATOM 803 C C . GLN A 1 104 ? 35.874 -11.973 40.026 1.00 93.44 104 GLN A C 1
ATOM 805 O O . GLN A 1 104 ? 35.966 -11.441 41.131 1.00 93.44 104 GLN A O 1
ATOM 810 N N . LYS A 1 105 ? 35.780 -13.291 39.859 1.00 93.31 105 LYS A N 1
ATOM 811 C CA . LYS A 1 105 ? 35.967 -14.281 40.915 1.00 93.31 105 LYS A CA 1
ATOM 812 C C . LYS A 1 105 ? 36.816 -15.414 40.355 1.00 93.31 105 LYS A C 1
ATOM 814 O O . LYS A 1 105 ? 36.510 -15.939 39.290 1.00 93.31 105 LYS A O 1
ATOM 819 N N . ASP A 1 106 ? 37.914 -15.733 41.035 1.00 94.50 106 ASP A N 1
ATOM 820 C CA . ASP A 1 106 ? 38.853 -16.791 40.633 1.00 94.50 106 ASP A CA 1
ATOM 821 C C . ASP A 1 106 ? 39.377 -16.637 39.187 1.00 94.50 106 ASP A C 1
ATOM 823 O O . ASP A 1 106 ? 39.552 -17.604 38.450 1.00 94.50 106 ASP A O 1
ATOM 827 N N . GLY A 1 107 ? 39.602 -15.388 38.759 1.00 91.00 107 GLY A N 1
ATOM 828 C CA . GLY A 1 107 ? 40.070 -15.053 37.408 1.00 91.00 107 GLY A CA 1
ATOM 829 C C . GLY A 1 107 ? 39.002 -15.138 36.309 1.00 91.00 107 GLY A C 1
ATOM 830 O O . GLY A 1 107 ? 39.304 -14.845 35.154 1.00 91.00 107 GLY A O 1
ATOM 831 N N . GLN A 1 108 ? 37.759 -15.493 36.644 1.00 89.94 108 GLN A N 1
ATOM 832 C CA . GLN A 1 108 ? 36.626 -15.517 35.718 1.00 89.94 108 GLN A CA 1
ATOM 833 C C . GLN A 1 108 ? 35.725 -14.301 35.930 1.00 89.94 108 GLN A C 1
ATOM 835 O O . GLN A 1 108 ? 35.474 -13.897 37.066 1.00 89.94 108 GLN A O 1
ATOM 840 N N . VAL A 1 109 ? 35.220 -13.715 34.842 1.00 90.25 109 VAL A N 1
ATOM 841 C CA . VAL A 1 109 ? 34.209 -12.652 34.923 1.00 90.25 109 VAL A CA 1
ATOM 842 C C . VAL A 1 109 ? 32.857 -13.292 35.208 1.00 90.25 109 VAL A C 1
ATOM 844 O O . VAL A 1 109 ? 32.356 -14.075 34.407 1.00 90.25 109 VAL A O 1
ATOM 847 N N . ILE A 1 110 ? 32.278 -12.952 36.356 1.00 94.19 110 ILE A N 1
ATOM 848 C CA . ILE A 1 110 ? 30.988 -13.479 36.826 1.00 94.19 110 ILE A CA 1
ATOM 849 C C . ILE A 1 110 ? 29.856 -12.451 36.712 1.00 94.19 110 ILE A C 1
ATOM 851 O O . ILE A 1 110 ? 28.705 -12.746 37.024 1.00 94.19 110 ILE A O 1
ATOM 855 N N . GLY A 1 111 ? 30.171 -11.225 36.298 1.00 94.00 111 GLY A N 1
ATOM 856 C CA . GLY A 1 111 ? 29.215 -10.131 36.230 1.00 94.00 111 GLY A CA 1
ATOM 857 C C . GLY A 1 111 ? 29.874 -8.793 35.923 1.00 94.00 111 GLY A C 1
ATOM 858 O O . GLY A 1 111 ? 31.055 -8.731 35.581 1.00 94.00 111 GLY A O 1
ATOM 859 N N . PHE A 1 112 ? 29.111 -7.719 36.088 1.00 94.81 112 PHE A N 1
ATOM 860 C CA . PHE A 1 112 ? 29.531 -6.342 35.873 1.00 94.81 112 PHE A CA 1
ATOM 861 C C . PHE A 1 112 ? 28.948 -5.430 36.952 1.00 94.81 112 PHE A C 1
ATOM 863 O O . PHE A 1 112 ? 27.801 -5.596 37.361 1.00 94.81 112 PHE A O 1
ATOM 870 N N . THR A 1 113 ? 29.717 -4.441 37.392 1.00 94.44 113 THR A N 1
ATOM 871 C CA . THR A 1 113 ? 29.175 -3.249 38.047 1.00 94.44 113 THR A CA 1
ATOM 872 C C . THR A 1 113 ? 29.099 -2.124 37.028 1.00 94.44 113 THR A C 1
ATOM 874 O O . THR A 1 113 ? 29.960 -2.021 36.156 1.00 94.44 113 THR A O 1
ATOM 877 N N . GLY A 1 114 ? 28.068 -1.292 37.114 1.00 92.75 114 GLY A N 1
ATOM 878 C CA . GLY A 1 114 ? 27.828 -0.234 36.147 1.00 92.75 114 GLY A CA 1
ATOM 879 C C . GLY A 1 114 ? 27.427 1.090 36.779 1.00 92.75 114 GLY A C 1
ATOM 880 O O . GLY A 1 114 ? 26.829 1.128 37.856 1.00 92.75 114 GLY A O 1
ATOM 881 N N . GLN A 1 115 ? 27.773 2.182 36.101 1.00 95.19 115 GLN A N 1
ATOM 882 C CA . GLN A 1 115 ? 27.134 3.485 36.284 1.00 95.19 115 GLN A CA 1
ATOM 883 C C . GLN A 1 115 ? 26.411 3.823 34.989 1.00 95.19 115 GLN A C 1
ATOM 885 O O . GLN A 1 115 ? 27.042 3.841 33.929 1.00 95.19 115 GLN A O 1
ATOM 890 N N . ALA A 1 116 ? 25.111 4.080 35.079 1.00 93.19 116 ALA A N 1
ATOM 891 C CA . ALA A 1 116 ? 24.288 4.375 33.921 1.00 93.19 116 ALA A CA 1
ATOM 892 C C . ALA A 1 116 ? 23.627 5.747 34.004 1.00 93.19 116 ALA A C 1
ATOM 894 O O . ALA A 1 116 ? 23.334 6.254 35.086 1.00 93.19 116 ALA A O 1
ATOM 895 N N . VAL A 1 117 ? 23.367 6.324 32.839 1.00 93.88 117 VAL A N 1
ATOM 896 C CA . VAL A 1 117 ? 22.591 7.542 32.647 1.00 93.88 117 VAL A CA 1
ATOM 897 C C . VAL A 1 117 ? 21.375 7.184 31.802 1.00 93.88 117 VAL A C 1
ATOM 899 O O . VAL A 1 117 ? 21.511 6.730 30.667 1.00 93.88 117 VAL A O 1
ATOM 902 N N . LEU A 1 118 ? 20.184 7.398 32.355 1.00 92.62 118 LEU A N 1
ATOM 903 C CA . LEU A 1 118 ? 18.898 7.207 31.690 1.00 92.62 118 LEU A CA 1
ATOM 904 C C . LEU A 1 118 ? 18.248 8.574 31.464 1.00 92.62 118 LEU A C 1
ATOM 906 O O . LEU A 1 118 ? 17.864 9.240 32.423 1.00 92.62 118 LEU A O 1
ATOM 910 N N . LYS A 1 119 ? 18.112 8.988 30.204 1.00 89.75 119 LYS A N 1
ATOM 911 C CA . LYS A 1 119 ? 17.461 10.247 29.813 1.00 89.75 119 LYS A CA 1
ATOM 912 C C . LYS A 1 119 ? 16.108 9.957 29.182 1.00 89.75 119 LYS A C 1
ATOM 914 O O . LYS A 1 119 ? 16.060 9.226 28.198 1.00 89.75 119 LYS A O 1
ATOM 919 N N . LEU A 1 120 ? 15.035 10.545 29.707 1.00 86.94 120 LEU A N 1
ATOM 920 C CA . LEU A 1 120 ? 13.665 10.328 29.224 1.00 86.94 120 LEU A CA 1
ATOM 921 C C . LEU A 1 120 ? 13.103 11.612 28.599 1.00 86.94 120 LEU A C 1
ATOM 923 O O . LEU A 1 120 ? 13.122 12.677 29.217 1.00 86.94 120 LEU A O 1
ATOM 927 N N . TRP A 1 121 ? 12.609 11.527 27.362 1.00 71.88 121 TRP A N 1
ATOM 928 C CA . TRP A 1 121 ? 12.320 12.698 26.528 1.00 71.88 121 TRP A CA 1
ATOM 929 C C . TRP A 1 121 ? 10.833 12.917 26.219 1.00 71.88 121 TRP A C 1
ATOM 931 O O . TRP A 1 121 ? 10.448 14.073 26.025 1.00 71.88 121 TRP A O 1
ATOM 941 N N . LEU A 1 122 ? 9.975 11.884 26.170 1.00 57.81 122 LEU A N 1
ATOM 942 C CA . LEU A 1 122 ? 8.632 12.033 25.578 1.00 57.81 122 LEU A CA 1
ATOM 943 C C . LEU A 1 122 ? 7.499 11.201 26.226 1.00 57.81 122 LEU A C 1
ATOM 945 O O . LEU A 1 122 ? 7.718 10.107 26.732 1.00 57.81 122 LEU A O 1
ATOM 949 N N . GLU A 1 123 ? 6.289 11.776 26.108 1.00 53.59 123 GLU A N 1
ATOM 950 C CA . GLU A 1 123 ? 4.912 11.278 26.345 1.00 53.59 123 GLU A CA 1
ATOM 951 C C . GLU A 1 123 ? 4.199 11.478 27.711 1.00 53.59 123 GLU A C 1
ATOM 953 O O . GLU A 1 123 ? 4.807 11.356 28.774 1.00 53.59 123 GLU A O 1
ATOM 958 N N . PRO A 1 124 ? 2.871 11.786 27.697 1.00 49.66 124 PRO A N 1
ATOM 959 C CA . PRO A 1 124 ? 2.075 12.122 28.890 1.00 49.66 124 PRO A CA 1
ATOM 960 C C . PRO A 1 124 ? 1.839 10.956 29.865 1.00 49.66 124 PRO A C 1
ATOM 962 O O . PRO A 1 124 ? 1.324 11.188 30.957 1.00 49.66 124 PRO A O 1
ATOM 965 N N . ALA A 1 125 ? 2.197 9.723 29.494 1.00 52.19 125 ALA A N 1
ATOM 966 C CA . ALA A 1 125 ? 2.023 8.538 30.334 1.00 52.19 125 ALA A CA 1
ATOM 967 C C . ALA A 1 125 ? 3.254 8.196 31.200 1.00 52.19 125 ALA A C 1
ATOM 969 O O . ALA A 1 125 ? 3.135 7.390 32.122 1.00 52.19 125 ALA A O 1
ATOM 970 N N . CYS A 1 126 ? 4.424 8.798 30.943 1.00 61.03 126 CYS A N 1
ATOM 971 C CA . CYS A 1 126 ? 5.622 8.551 31.746 1.00 61.03 126 CYS A CA 1
ATOM 972 C C . CYS A 1 126 ? 5.717 9.567 32.902 1.00 61.03 126 CYS A C 1
ATOM 974 O O . CYS A 1 126 ? 5.804 10.770 32.646 1.00 61.03 126 CYS A O 1
ATOM 976 N N . PRO A 1 127 ? 5.762 9.128 34.176 1.00 61.56 127 PRO A N 1
ATOM 977 C CA . PRO A 1 127 ? 5.852 10.039 35.319 1.00 61.56 127 PRO A CA 1
ATOM 978 C C . PRO A 1 127 ? 7.206 10.764 35.435 1.00 61.56 127 PRO A C 1
ATOM 980 O O . PRO A 1 127 ? 7.352 11.615 36.305 1.00 61.56 127 PRO A O 1
ATOM 983 N N . LEU A 1 128 ? 8.187 10.432 34.587 1.00 62.41 128 LEU A N 1
ATOM 984 C CA . LEU A 1 128 ? 9.566 10.935 34.628 1.00 62.41 128 LEU A CA 1
ATOM 985 C C . LEU A 1 128 ? 9.939 11.800 33.415 1.00 62.41 128 LEU A C 1
ATOM 987 O O . LEU A 1 128 ? 11.078 11.787 32.944 1.00 62.41 128 LEU A O 1
ATOM 991 N N . ARG A 1 129 ? 8.971 12.519 32.848 1.00 74.00 129 ARG A N 1
ATOM 992 C CA . ARG A 1 129 ? 9.209 13.345 31.664 1.00 74.00 129 ARG A CA 1
ATOM 993 C C . ARG A 1 129 ? 10.298 14.392 31.929 1.00 74.00 129 ARG A C 1
ATOM 995 O O . ARG A 1 129 ? 10.144 15.227 32.808 1.00 74.00 129 ARG A O 1
ATOM 1002 N N . GLY A 1 130 ? 11.342 14.395 31.099 1.00 78.56 130 GLY A N 1
ATOM 1003 C CA . GLY A 1 130 ? 12.424 15.378 31.185 1.00 78.56 130 GLY A CA 1
ATOM 1004 C C . GLY A 1 130 ? 13.450 15.092 32.282 1.00 78.56 130 GLY A C 1
ATOM 1005 O O . GLY A 1 130 ? 14.349 15.905 32.479 1.00 78.56 130 GLY A O 1
ATOM 1006 N N . GLU A 1 131 ? 13.349 13.950 32.966 1.00 82.88 131 GLU A N 1
ATOM 1007 C CA . GLU A 1 131 ? 14.329 13.540 33.967 1.00 82.88 131 GLU A CA 1
ATOM 1008 C C . GLU A 1 131 ? 15.557 12.894 33.311 1.00 82.88 131 GLU A C 1
ATOM 1010 O O . GLU A 1 131 ? 15.464 12.098 32.368 1.00 82.88 131 GLU A O 1
ATOM 1015 N N . THR A 1 132 ? 16.723 13.199 33.870 1.00 90.69 132 THR A N 1
ATOM 1016 C CA . THR A 1 132 ? 17.958 12.437 33.688 1.00 90.69 132 THR A CA 1
ATOM 1017 C C . THR A 1 132 ? 18.256 11.710 34.992 1.00 90.69 132 THR A C 1
ATOM 1019 O O . THR A 1 132 ? 18.552 12.339 36.007 1.00 90.69 132 THR A O 1
ATOM 1022 N N . LEU A 1 133 ? 18.158 10.382 34.978 1.00 90.69 133 LEU A N 1
ATOM 1023 C CA . LEU A 1 133 ? 18.482 9.543 36.128 1.00 90.69 133 LEU A CA 1
ATOM 1024 C C . LEU A 1 133 ? 19.919 9.038 36.008 1.00 90.69 133 LEU A C 1
ATOM 1026 O O . LEU A 1 133 ? 20.285 8.438 34.997 1.00 90.69 133 LEU A O 1
ATOM 1030 N N . THR A 1 134 ? 20.694 9.197 37.072 1.00 93.00 134 THR A N 1
ATOM 1031 C CA . THR A 1 134 ? 21.962 8.493 37.270 1.00 93.00 134 THR A CA 1
ATOM 1032 C C . THR A 1 134 ? 21.690 7.247 38.101 1.00 93.00 134 THR A C 1
ATOM 1034 O O . THR A 1 134 ? 21.043 7.311 39.151 1.00 93.00 134 THR A O 1
ATOM 1037 N N . LEU A 1 135 ? 22.158 6.102 37.617 1.00 94.25 135 LEU A N 1
ATOM 1038 C CA . LEU A 1 135 ? 21.879 4.783 38.165 1.00 94.25 135 LEU A CA 1
ATOM 1039 C C . LEU A 1 135 ? 23.186 4.077 38.533 1.00 94.25 135 LEU A C 1
ATOM 1041 O O . LEU A 1 135 ? 24.156 4.127 37.780 1.00 94.25 135 LEU A O 1
ATOM 1045 N N . SER A 1 136 ? 23.185 3.357 39.651 1.00 93.38 136 SER A N 1
ATOM 1046 C CA . SER A 1 136 ? 24.215 2.372 39.986 1.00 93.38 136 SER A CA 1
ATOM 1047 C C . SER A 1 136 ? 23.651 0.976 39.782 1.00 93.38 136 SER A C 1
ATOM 1049 O O . SER A 1 136 ? 22.556 0.694 40.266 1.00 93.38 136 SER A O 1
ATOM 1051 N N . ASN A 1 137 ? 24.376 0.112 39.081 1.00 94.12 137 ASN A N 1
ATOM 1052 C CA . ASN A 1 137 ? 23.904 -1.209 38.680 1.00 94.12 137 ASN A CA 1
ATOM 1053 C C . ASN A 1 137 ? 24.910 -2.302 39.052 1.00 94.12 137 ASN A C 1
ATOM 1055 O O . ASN A 1 137 ? 26.125 -2.103 38.980 1.00 94.12 137 ASN A O 1
ATOM 1059 N N . GLN A 1 138 ? 24.407 -3.479 39.407 1.00 93.06 138 GLN A N 1
ATOM 1060 C CA . GLN A 1 138 ? 25.181 -4.712 39.476 1.00 93.06 138 GLN A CA 1
ATOM 1061 C C . GLN A 1 138 ? 24.451 -5.792 38.688 1.00 93.06 138 GLN A C 1
ATOM 1063 O O . GLN A 1 138 ? 23.291 -6.089 38.967 1.00 93.06 138 GLN A O 1
ATOM 1068 N N . ALA A 1 139 ? 25.133 -6.389 37.717 1.00 91.94 139 ALA A N 1
ATOM 1069 C CA . ALA A 1 139 ? 24.613 -7.448 36.869 1.00 91.94 139 ALA A CA 1
ATOM 1070 C C . ALA A 1 139 ? 25.457 -8.715 37.017 1.00 91.94 139 ALA A C 1
ATOM 1072 O O . ALA A 1 139 ? 26.683 -8.647 37.008 1.00 91.94 139 ALA A O 1
ATOM 1073 N N . PHE A 1 140 ? 24.817 -9.875 37.118 1.00 92.31 140 PHE A N 1
ATOM 1074 C CA . PHE A 1 140 ? 25.489 -11.173 37.213 1.00 92.31 140 PHE A CA 1
ATOM 1075 C C . PHE A 1 140 ? 25.198 -12.014 35.980 1.00 92.31 140 PHE A C 1
ATOM 1077 O O . PHE A 1 140 ? 24.058 -12.052 35.519 1.00 92.31 140 PHE A O 1
ATOM 1084 N N . LEU A 1 141 ? 26.240 -12.664 35.461 1.00 90.44 141 LEU A N 1
ATOM 1085 C CA . LEU A 1 141 ? 26.174 -13.539 34.298 1.00 90.44 141 LEU A CA 1
ATOM 1086 C C . LEU A 1 141 ? 25.733 -14.939 34.720 1.00 90.44 141 LEU A C 1
ATOM 1088 O O . LEU A 1 141 ? 26.352 -15.561 35.584 1.00 90.44 141 LEU A O 1
ATOM 1092 N N . HIS A 1 142 ? 24.720 -15.455 34.038 1.00 88.12 142 HIS A N 1
ATOM 1093 C CA . HIS A 1 142 ? 24.263 -16.832 34.151 1.00 88.12 142 HIS A CA 1
ATOM 1094 C C . HIS A 1 142 ? 24.486 -17.531 32.807 1.00 88.12 142 HIS A C 1
ATOM 1096 O O . HIS A 1 142 ? 23.978 -17.061 31.781 1.00 88.12 142 HIS A O 1
ATOM 1102 N N . PRO A 1 143 ? 25.262 -18.628 32.769 1.00 80.38 143 PRO A N 1
ATOM 1103 C CA . PRO A 1 143 ? 25.422 -19.401 31.547 1.00 80.38 143 PRO A CA 1
ATOM 1104 C C . PRO A 1 143 ? 24.080 -20.034 31.171 1.00 80.38 143 PRO A C 1
ATOM 1106 O O . PRO A 1 143 ? 23.455 -20.713 31.989 1.00 80.38 143 PRO A O 1
ATOM 1109 N N . MET A 1 144 ? 23.634 -19.836 29.930 1.00 80.44 144 MET A N 1
ATOM 1110 C CA . MET A 1 144 ? 22.450 -20.527 29.427 1.00 80.44 144 MET A CA 1
ATOM 1111 C C . MET A 1 144 ? 22.811 -21.960 29.026 1.00 80.44 144 MET A C 1
ATOM 1113 O O . MET A 1 144 ? 23.840 -22.208 28.408 1.00 80.44 144 MET A O 1
ATOM 1117 N N . ALA A 1 145 ? 21.946 -22.922 29.355 1.00 65.06 145 ALA A N 1
ATOM 1118 C CA . ALA A 1 145 ? 22.192 -24.354 29.144 1.00 65.06 145 ALA A CA 1
ATOM 1119 C C . ALA A 1 145 ? 22.138 -24.817 27.666 1.00 65.06 145 ALA A C 1
ATOM 1121 O O . ALA A 1 145 ? 22.156 -26.018 27.403 1.00 65.06 145 ALA A O 1
ATOM 1122 N N . SER A 1 146 ? 22.034 -23.900 26.702 1.00 60.94 146 SER A N 1
ATOM 1123 C CA . SER A 1 146 ? 21.871 -24.202 25.274 1.00 60.94 146 SER A CA 1
ATOM 1124 C C . SER A 1 146 ? 23.167 -24.017 24.484 1.00 60.94 146 SER A C 1
ATOM 1126 O O . SER A 1 146 ? 23.970 -23.161 24.827 1.00 60.94 146 SER A O 1
ATOM 1128 N N . GLU A 1 147 ? 23.317 -24.738 23.367 1.00 57.25 147 GLU A N 1
ATOM 1129 C CA . GLU A 1 147 ? 24.445 -24.687 22.406 1.00 57.25 147 GLU A CA 1
ATOM 1130 C C . GLU A 1 147 ? 24.699 -23.312 21.740 1.00 57.25 147 GLU A C 1
ATOM 1132 O O . GLU A 1 147 ? 25.520 -23.194 20.834 1.00 57.25 147 GLU A O 1
ATOM 1137 N N . VAL A 1 148 ? 23.998 -22.262 22.166 1.00 59.56 148 VAL A N 1
ATOM 1138 C CA . VAL A 1 148 ? 24.126 -20.899 21.650 1.00 59.56 148 VAL A CA 1
ATOM 1139 C C . VAL A 1 148 ? 25.007 -20.107 22.612 1.00 59.56 148 VAL A C 1
ATOM 1141 O O . VAL A 1 148 ? 24.784 -20.163 23.818 1.00 59.56 148 VAL A O 1
ATOM 1144 N N . GLU A 1 149 ? 25.978 -19.351 22.089 1.00 77.38 149 GLU A N 1
ATOM 1145 C CA . GLU A 1 149 ? 26.835 -18.420 22.843 1.00 77.38 149 GLU A CA 1
ATOM 1146 C C . GLU A 1 149 ? 26.012 -17.240 23.410 1.00 77.38 149 GLU A C 1
ATOM 1148 O O . GLU A 1 149 ? 26.140 -16.089 22.988 1.00 77.38 149 GLU A O 1
ATOM 1153 N N . ALA A 1 150 ? 25.102 -17.528 24.340 1.00 81.69 150 ALA A N 1
ATOM 1154 C CA . ALA A 1 150 ? 24.211 -16.570 24.971 1.00 81.69 150 ALA A CA 1
ATOM 1155 C C . ALA A 1 150 ? 24.355 -16.616 26.494 1.00 81.69 150 ALA A C 1
ATOM 1157 O O . ALA A 1 150 ? 24.451 -17.682 27.106 1.00 81.69 150 ALA A O 1
ATOM 1158 N N . TRP A 1 151 ? 24.341 -15.434 27.099 1.00 85.50 151 TRP A N 1
ATOM 1159 C CA . TRP A 1 151 ? 24.381 -15.246 28.542 1.00 85.50 151 TRP A CA 1
ATOM 1160 C C . TRP A 1 151 ? 23.120 -14.523 28.984 1.00 85.50 151 TRP A C 1
ATOM 1162 O O . TRP A 1 151 ? 22.715 -13.532 28.370 1.00 85.50 151 TRP A O 1
ATOM 1172 N N . GLU A 1 152 ? 22.519 -14.998 30.067 1.00 88.44 152 GLU A N 1
ATOM 1173 C CA . GLU A 1 152 ? 21.470 -14.263 30.758 1.00 88.44 152 GLU A CA 1
ATOM 1174 C C . GLU A 1 152 ? 22.122 -13.394 31.833 1.00 88.44 152 GLU A C 1
ATOM 1176 O O . GLU A 1 152 ? 22.961 -13.858 32.604 1.00 88.44 152 GLU A O 1
ATOM 1181 N N . LEU A 1 153 ? 21.764 -12.115 31.877 1.00 90.75 153 LEU A N 1
ATOM 1182 C CA . LEU A 1 153 ? 22.204 -11.193 32.909 1.00 90.75 153 LEU A CA 1
ATOM 1183 C C . LEU A 1 153 ? 21.025 -10.883 33.813 1.00 90.75 153 LEU A C 1
ATOM 1185 O O . LEU A 1 153 ? 20.002 -10.398 33.340 1.00 90.75 153 LEU A O 1
ATOM 1189 N N . THR A 1 154 ? 21.185 -11.081 35.115 1.00 90.31 154 THR A N 1
ATOM 1190 C CA . THR A 1 154 ? 20.248 -10.538 36.108 1.00 90.31 154 THR A CA 1
ATOM 1191 C C . THR A 1 154 ? 20.866 -9.306 36.736 1.00 90.31 154 THR A C 1
ATOM 1193 O O . THR A 1 154 ? 21.971 -9.400 37.276 1.00 90.31 154 THR A O 1
ATOM 1196 N N . SER A 1 155 ? 20.171 -8.176 36.686 1.00 90.88 155 SER A N 1
ATOM 1197 C CA . SER A 1 155 ? 20.645 -6.898 37.200 1.00 90.88 155 SER A CA 1
ATOM 1198 C C . SER A 1 155 ? 19.796 -6.387 38.359 1.00 90.88 155 SER A C 1
ATOM 1200 O O . SER A 1 155 ? 18.587 -6.616 38.435 1.00 90.88 155 SER A O 1
ATOM 1202 N N . ALA A 1 156 ? 20.441 -5.688 39.284 1.00 92.62 156 ALA A N 1
ATOM 1203 C CA . ALA A 1 156 ? 19.787 -4.935 40.338 1.00 92.62 156 ALA A CA 1
ATOM 1204 C C . ALA A 1 156 ? 20.554 -3.637 40.569 1.00 92.62 156 ALA A C 1
ATOM 1206 O O . ALA A 1 156 ? 21.785 -3.626 40.634 1.00 92.62 156 ALA A O 1
ATOM 1207 N N . GLY A 1 157 ? 19.820 -2.541 40.716 1.00 93.31 157 GLY A N 1
ATOM 1208 C CA . GLY A 1 157 ? 20.425 -1.230 40.852 1.00 93.31 157 GLY A CA 1
ATOM 1209 C C . GLY A 1 157 ? 19.573 -0.229 41.611 1.00 93.31 157 GLY A C 1
ATOM 1210 O O . GLY A 1 157 ? 18.432 -0.495 41.997 1.00 93.31 157 GLY A O 1
ATOM 1211 N N . SER A 1 158 ? 20.153 0.942 41.840 1.00 93.44 158 SER A N 1
ATOM 1212 C CA . SER A 1 158 ? 19.529 2.055 42.549 1.00 93.44 158 SER A CA 1
ATOM 1213 C C . SER A 1 158 ? 19.714 3.367 41.801 1.00 93.44 158 SER A C 1
ATOM 1215 O O . SER A 1 158 ? 20.680 3.556 41.062 1.00 93.44 158 SER A O 1
ATOM 1217 N N . ILE A 1 159 ? 18.773 4.287 42.003 1.00 92.75 159 ILE A N 1
ATOM 1218 C CA . ILE A 1 159 ? 18.893 5.665 41.526 1.00 92.75 159 ILE A CA 1
ATOM 1219 C C . ILE A 1 159 ? 19.836 6.407 42.474 1.00 92.75 159 ILE A C 1
ATOM 1221 O O . ILE A 1 159 ? 19.541 6.536 43.665 1.00 92.75 159 ILE A O 1
ATOM 1225 N N . THR A 1 160 ? 20.961 6.886 41.949 1.00 93.75 160 THR A N 1
ATOM 1226 C CA . THR A 1 160 ? 21.992 7.618 42.701 1.00 93.75 160 THR A CA 1
ATOM 1227 C C . THR A 1 160 ? 21.934 9.126 42.482 1.00 93.75 160 THR A C 1
ATOM 1229 O O . THR A 1 160 ? 22.409 9.877 43.331 1.00 93.75 160 THR A O 1
ATOM 1232 N N . GLY A 1 161 ? 21.310 9.583 41.395 1.00 92.50 161 GLY A N 1
ATOM 1233 C CA . GLY A 1 161 ? 21.116 11.001 41.101 1.00 92.50 161 GLY A CA 1
ATOM 1234 C C . GLY A 1 161 ? 19.940 11.225 40.160 1.00 92.50 161 GLY A C 1
ATOM 1235 O O . GLY A 1 161 ? 19.592 10.336 39.386 1.00 92.50 161 GLY A O 1
ATOM 1236 N N . VAL A 1 162 ? 19.316 12.397 40.254 1.00 91.69 162 VAL A N 1
ATOM 1237 C CA . VAL A 1 162 ? 18.205 12.806 39.388 1.00 91.69 162 VAL A CA 1
ATOM 1238 C C . VAL A 1 162 ? 18.354 14.285 39.064 1.00 91.69 162 VAL A C 1
ATOM 1240 O O . VAL A 1 162 ? 18.438 15.112 39.972 1.00 91.69 162 VAL A O 1
ATOM 1243 N N . GLU A 1 163 ? 18.387 14.606 37.777 1.00 91.31 163 GLU A N 1
ATOM 1244 C CA . GLU A 1 163 ? 18.334 15.971 37.257 1.00 91.31 163 GLU A CA 1
ATOM 1245 C C . GLU A 1 163 ? 17.008 16.162 36.509 1.00 91.31 163 GLU A C 1
ATOM 1247 O O . GLU A 1 163 ? 16.757 15.467 35.525 1.00 91.31 163 GLU A O 1
ATOM 1252 N N . GLY A 1 164 ? 16.168 17.099 36.961 1.00 88.88 164 GLY A N 1
ATOM 1253 C CA . GLY A 1 164 ? 14.860 17.374 36.360 1.00 88.88 164 GLY A CA 1
ATOM 1254 C C . GLY A 1 164 ? 13.858 17.992 37.341 1.00 88.88 164 GLY A C 1
ATOM 1255 O O . GLY A 1 164 ? 14.243 18.667 38.300 1.00 88.88 164 GLY A O 1
ATOM 1256 N N . GLU A 1 165 ? 12.566 17.791 37.087 1.00 82.75 165 GLU A N 1
ATOM 1257 C CA . GLU A 1 165 ? 11.445 18.260 37.909 1.00 82.75 165 GLU A CA 1
ATOM 1258 C C . GLU A 1 165 ? 11.341 17.518 39.257 1.00 82.75 165 GLU A C 1
ATOM 1260 O O . GLU A 1 165 ? 10.783 18.061 40.220 1.00 82.75 165 GLU A O 1
ATOM 1265 N N . PHE A 1 166 ? 11.908 16.309 39.367 1.00 83.25 166 PHE A N 1
ATOM 1266 C CA . PHE A 1 166 ? 11.816 15.459 40.561 1.00 83.25 166 PHE A CA 1
ATOM 1267 C C . PHE A 1 166 ? 13.185 15.097 41.185 1.00 83.25 166 PHE A C 1
ATOM 1269 O O . PHE A 1 166 ? 13.482 13.916 41.369 1.00 83.25 166 PHE A O 1
ATOM 1276 N N . PRO A 1 167 ? 14.000 16.067 41.650 1.00 87.25 167 PRO A N 1
ATOM 1277 C CA . PRO A 1 167 ? 15.352 15.804 42.184 1.00 87.25 167 PRO A CA 1
ATOM 1278 C C . PRO A 1 167 ? 15.376 14.933 43.462 1.00 87.25 167 PRO A C 1
ATOM 1280 O O . PRO A 1 167 ? 16.375 14.293 43.806 1.00 87.25 167 PRO A O 1
ATOM 1283 N N . ASP A 1 168 ? 14.251 14.871 44.178 1.00 86.69 168 ASP A N 1
ATOM 1284 C CA . ASP A 1 168 ? 14.075 14.064 45.394 1.00 86.69 168 ASP A CA 1
ATOM 1285 C C . ASP A 1 168 ? 13.607 12.629 45.111 1.00 86.69 168 ASP A C 1
ATOM 1287 O O . ASP A 1 168 ? 13.262 11.880 46.034 1.00 86.69 168 ASP A O 1
ATOM 1291 N N . LEU A 1 169 ? 13.542 12.241 43.839 1.00 84.12 169 LEU A N 1
ATOM 1292 C CA . LEU A 1 169 ? 13.168 10.898 43.443 1.00 84.12 169 LEU A CA 1
ATOM 1293 C C . LEU A 1 169 ? 14.223 9.892 43.918 1.00 84.12 169 LEU A C 1
ATOM 1295 O O . LEU A 1 169 ? 15.430 10.085 43.759 1.00 84.12 169 LEU A O 1
ATOM 1299 N N . ARG A 1 170 ? 13.757 8.813 44.545 1.00 88.25 170 ARG A N 1
ATOM 1300 C CA . ARG A 1 170 ? 14.572 7.691 45.016 1.00 88.25 170 ARG A CA 1
ATOM 1301 C C . ARG A 1 170 ? 13.917 6.390 44.580 1.00 88.25 170 ARG A C 1
ATOM 1303 O O . ARG A 1 170 ? 12.705 6.325 44.377 1.00 88.25 170 ARG A O 1
ATOM 1310 N N . GLY A 1 171 ? 14.709 5.337 44.468 1.00 90.31 171 GLY A N 1
ATOM 1311 C CA . GLY A 1 171 ? 14.195 4.044 44.053 1.00 90.31 171 GLY A CA 1
ATOM 1312 C C . GLY A 1 171 ? 15.293 3.094 43.627 1.00 90.31 171 GLY A C 1
ATOM 1313 O O . GLY A 1 171 ? 16.482 3.413 43.686 1.00 90.31 171 GLY A O 1
ATOM 1314 N N . GLY A 1 172 ? 14.864 1.925 43.184 1.00 90.38 172 GLY A N 1
ATOM 1315 C CA . GLY A 1 172 ? 15.738 0.950 42.560 1.00 90.38 172 GLY A CA 1
ATOM 1316 C C . GLY A 1 172 ? 15.045 0.251 41.414 1.00 90.38 172 GLY A C 1
ATOM 1317 O O . GLY A 1 172 ? 13.853 0.463 41.173 1.00 90.38 172 GLY A O 1
ATOM 1318 N N . PHE A 1 173 ? 15.815 -0.568 40.720 1.00 91.06 173 PHE A N 1
ATOM 1319 C CA . PHE A 1 173 ? 15.310 -1.398 39.649 1.00 91.06 173 PHE A CA 1
ATOM 1320 C C . PHE A 1 173 ? 15.878 -2.807 39.742 1.00 91.06 173 PHE A C 1
ATOM 1322 O O . PHE A 1 173 ? 16.962 -3.034 40.282 1.00 91.06 173 PHE A O 1
ATOM 1329 N N . THR A 1 174 ? 15.128 -3.747 39.191 1.00 90.62 174 THR A N 1
ATOM 1330 C CA . THR A 1 174 ? 15.621 -5.080 38.849 1.00 90.62 174 THR A CA 1
ATOM 1331 C C . THR A 1 174 ? 15.482 -5.266 37.356 1.00 90.62 174 THR A C 1
ATOM 1333 O O . THR A 1 174 ? 14.524 -4.757 36.771 1.00 90.62 174 THR A O 1
ATOM 1336 N N . GLY A 1 175 ? 16.389 -6.012 36.745 1.00 89.12 175 GLY A N 1
ATOM 1337 C CA . GLY A 1 175 ? 16.278 -6.320 35.337 1.00 89.12 175 GLY A CA 1
ATOM 1338 C C . GLY A 1 175 ? 16.801 -7.684 34.953 1.00 89.12 175 GLY A C 1
ATOM 1339 O O . GLY A 1 175 ? 17.535 -8.339 35.694 1.00 89.12 175 GLY A O 1
ATOM 1340 N N . SER A 1 176 ? 16.393 -8.104 33.767 1.00 87.81 176 SER A N 1
ATOM 1341 C CA . SER A 1 176 ? 16.996 -9.219 33.055 1.00 87.81 176 SER A CA 1
ATOM 1342 C C . SER A 1 176 ? 17.426 -8.740 31.680 1.00 87.81 176 SER A C 1
ATOM 1344 O O . SER A 1 176 ? 16.742 -7.919 31.065 1.00 87.81 176 SER A O 1
ATOM 1346 N N . ALA A 1 177 ? 18.570 -9.224 31.211 1.00 87.12 177 ALA A N 1
ATOM 1347 C CA . ALA A 1 177 ? 19.042 -8.960 29.867 1.00 87.12 177 ALA A CA 1
ATOM 1348 C C . ALA A 1 177 ? 19.555 -10.231 29.204 1.00 87.12 177 ALA A C 1
ATOM 1350 O O . ALA A 1 177 ? 20.115 -11.106 29.863 1.00 87.12 177 ALA A O 1
ATOM 1351 N N . LEU A 1 178 ? 19.387 -10.310 27.890 1.00 83.31 178 LEU A N 1
ATOM 1352 C CA . LEU A 1 178 ? 19.986 -11.358 27.079 1.00 83.31 178 LEU A CA 1
ATOM 1353 C C . LEU A 1 178 ? 21.173 -10.772 26.318 1.00 83.31 178 LEU A C 1
ATOM 1355 O O . LEU A 1 178 ? 21.029 -9.771 25.613 1.00 83.31 178 LEU A O 1
ATOM 1359 N N . LEU A 1 179 ? 22.332 -11.408 26.462 1.00 81.62 179 LEU A N 1
ATOM 1360 C CA . LEU A 1 179 ? 23.543 -11.077 25.726 1.00 81.62 179 LEU A CA 1
ATOM 1361 C C . LEU A 1 179 ? 23.866 -12.224 24.773 1.00 81.62 179 LEU A C 1
ATOM 1363 O O . LEU A 1 179 ? 24.325 -13.278 25.205 1.00 81.62 179 LEU A O 1
ATOM 1367 N N . CYS A 1 180 ? 23.636 -12.022 23.478 1.00 80.50 180 CYS A N 1
ATOM 1368 C CA . CYS A 1 180 ? 23.970 -13.015 22.455 1.00 80.50 180 CYS A CA 1
ATOM 1369 C C . CYS A 1 180 ? 25.264 -12.642 21.733 1.00 80.50 180 CYS A C 1
ATOM 1371 O O . CYS A 1 180 ? 25.409 -11.509 21.266 1.00 80.50 180 CYS A O 1
ATOM 1373 N N . TRP A 1 181 ? 26.165 -13.612 21.589 1.00 70.81 181 TRP A N 1
ATOM 1374 C CA . TRP A 1 181 ? 27.400 -13.502 20.824 1.00 70.81 181 TRP A CA 1
ATOM 1375 C C . TRP A 1 181 ? 27.220 -14.234 19.488 1.00 70.81 181 TRP A C 1
ATOM 1377 O O . TRP A 1 181 ? 27.329 -15.448 19.399 1.00 70.81 181 TRP A O 1
ATOM 1387 N N . SER A 1 182 ? 26.866 -13.512 18.422 1.00 62.12 182 SER A N 1
ATOM 1388 C CA . SER A 1 182 ? 26.671 -14.120 17.092 1.00 62.12 182 SER A CA 1
ATOM 1389 C C . SER A 1 182 ? 27.307 -13.266 15.996 1.00 62.12 182 SER A C 1
ATOM 1391 O O . SER A 1 182 ? 26.629 -12.774 15.094 1.00 62.12 182 SER A O 1
ATOM 1393 N N . GLY A 1 183 ? 28.604 -12.962 16.133 1.00 56.84 183 GLY A N 1
ATOM 1394 C CA . GLY A 1 183 ? 29.340 -12.038 15.248 1.00 56.84 183 GLY A CA 1
ATOM 1395 C C . GLY A 1 183 ? 28.925 -10.560 15.367 1.00 56.84 183 GLY A C 1
ATOM 1396 O O . GLY A 1 183 ? 29.657 -9.672 14.937 1.00 56.84 183 GLY A O 1
ATOM 1397 N N . ARG A 1 184 ? 27.779 -10.289 15.999 1.00 58.84 184 ARG A N 1
ATOM 1398 C CA . ARG A 1 184 ? 27.324 -9.003 16.529 1.00 58.84 184 ARG A CA 1
ATOM 1399 C C . ARG A 1 184 ? 26.753 -9.253 17.915 1.00 58.84 184 ARG A C 1
ATOM 1401 O O . ARG A 1 184 ? 26.130 -10.290 18.137 1.00 58.84 184 ARG A O 1
ATOM 1408 N N . ILE A 1 185 ? 26.979 -8.315 18.825 1.00 63.88 185 ILE A N 1
ATOM 1409 C CA . ILE A 1 185 ? 26.455 -8.420 20.180 1.00 63.88 185 ILE A CA 1
ATOM 1410 C C . ILE A 1 185 ? 25.080 -7.763 20.209 1.00 63.88 185 ILE A C 1
ATOM 1412 O O . ILE A 1 185 ? 24.934 -6.612 19.803 1.00 63.88 185 ILE A O 1
ATOM 1416 N N . ARG A 1 186 ? 24.073 -8.511 20.660 1.00 74.19 186 ARG A N 1
ATOM 1417 C CA . ARG A 1 186 ? 22.713 -8.003 20.866 1.00 74.19 186 ARG A CA 1
ATOM 1418 C C . ARG A 1 186 ? 22.454 -7.902 22.362 1.00 74.19 186 ARG A C 1
ATOM 1420 O O . ARG A 1 186 ? 22.685 -8.875 23.076 1.00 74.19 186 ARG A O 1
ATOM 1427 N N . TYR A 1 187 ? 22.001 -6.731 22.799 1.00 80.50 187 TYR A N 1
ATOM 1428 C CA . TYR A 1 187 ? 21.621 -6.446 24.179 1.00 80.50 187 TYR A CA 1
ATOM 1429 C C . TYR A 1 187 ? 20.148 -6.047 24.205 1.00 80.50 187 TYR A C 1
ATOM 1431 O O . TYR A 1 187 ? 19.759 -5.055 23.588 1.00 80.50 187 TYR A O 1
ATOM 1439 N N . GLU A 1 188 ? 19.333 -6.829 24.898 1.00 83.44 188 GLU A N 1
ATOM 1440 C CA . GLU A 1 188 ? 17.936 -6.501 25.179 1.00 83.44 188 GLU A CA 1
ATOM 1441 C C . GLU A 1 188 ? 17.723 -6.651 26.675 1.00 83.44 188 GLU A C 1
ATOM 1443 O O . GLU A 1 188 ? 18.054 -7.705 27.218 1.00 83.44 188 GLU A O 1
ATOM 1448 N N . ALA A 1 189 ? 17.201 -5.617 27.334 1.00 85.56 189 ALA A N 1
ATOM 1449 C CA . ALA A 1 189 ? 16.986 -5.634 28.776 1.00 85.56 189 ALA A CA 1
ATOM 1450 C C . ALA A 1 189 ? 15.585 -5.164 29.155 1.00 85.56 189 ALA A C 1
ATOM 1452 O O . ALA A 1 189 ? 15.010 -4.290 28.510 1.00 85.56 189 ALA A O 1
ATOM 1453 N N . ARG A 1 190 ? 15.046 -5.723 30.237 1.00 85.56 190 ARG A N 1
ATOM 1454 C CA . ARG A 1 190 ? 13.828 -5.236 30.892 1.00 85.56 190 ARG A CA 1
ATOM 1455 C C . ARG A 1 190 ? 14.195 -4.685 32.251 1.00 85.56 190 ARG A C 1
ATOM 1457 O O . ARG A 1 190 ? 14.900 -5.364 32.989 1.00 85.56 190 ARG A O 1
ATOM 1464 N N . LEU A 1 191 ? 13.734 -3.484 32.577 1.00 85.75 191 LEU A N 1
ATOM 1465 C CA . LEU A 1 191 ? 13.977 -2.832 33.860 1.00 85.75 191 LEU A CA 1
ATOM 1466 C C . LEU A 1 191 ? 12.644 -2.541 34.550 1.00 85.75 191 LEU A C 1
ATOM 1468 O O . LEU A 1 191 ? 11.852 -1.751 34.043 1.00 85.75 191 LEU A O 1
ATOM 1472 N N . HIS A 1 192 ? 12.442 -3.125 35.727 1.00 86.06 192 HIS A N 1
ATOM 1473 C CA . HIS A 1 192 ? 11.297 -2.849 36.589 1.00 86.06 192 HIS A CA 1
ATOM 1474 C C . HIS A 1 192 ? 11.682 -1.814 37.643 1.00 86.06 192 HIS A C 1
ATOM 1476 O O . HIS A 1 192 ? 12.478 -2.118 38.535 1.00 86.06 192 HIS A O 1
ATOM 1482 N N . PHE A 1 193 ? 11.131 -0.603 37.567 1.00 87.94 193 PHE A N 1
ATOM 1483 C CA . PHE A 1 193 ? 11.421 0.474 38.514 1.00 87.94 193 PHE A CA 1
ATOM 1484 C C . PHE A 1 193 ? 10.446 0.477 39.692 1.00 87.94 193 PHE A C 1
ATOM 1486 O O . PHE A 1 193 ? 9.241 0.313 39.526 1.00 87.94 193 PHE A O 1
ATOM 1493 N N . ASN A 1 194 ? 10.961 0.752 40.893 1.00 85.75 194 ASN A N 1
ATOM 1494 C CA . ASN A 1 194 ? 10.158 1.044 42.080 1.00 85.75 194 ASN A CA 1
ATOM 1495 C C . ASN A 1 194 ? 10.571 2.397 42.659 1.00 85.75 194 ASN A C 1
ATOM 1497 O O . ASN A 1 194 ? 11.651 2.535 43.241 1.00 85.75 194 ASN A O 1
ATOM 1501 N N . LEU A 1 195 ? 9.706 3.390 42.476 1.00 86.31 195 LEU A N 1
ATOM 1502 C CA . LEU A 1 195 ? 9.975 4.789 42.767 1.00 86.31 195 LEU A CA 1
ATOM 1503 C C . LEU A 1 195 ? 9.227 5.291 43.993 1.00 86.31 195 LEU A C 1
ATOM 1505 O O . LEU A 1 195 ? 8.051 4.984 44.206 1.00 86.31 195 LEU A O 1
ATOM 1509 N N . ARG A 1 196 ? 9.897 6.147 44.766 1.00 85.12 196 ARG A N 1
ATOM 1510 C CA . ARG A 1 196 ? 9.319 6.908 45.875 1.00 85.12 196 ARG A CA 1
ATOM 1511 C C . ARG A 1 196 ? 9.913 8.311 45.887 1.00 85.12 196 ARG A C 1
ATOM 1513 O O . ARG A 1 196 ? 11.110 8.487 45.675 1.00 85.12 196 ARG A O 1
ATOM 1520 N N . ARG A 1 197 ? 9.095 9.317 46.189 1.00 80.25 197 ARG A N 1
ATOM 1521 C CA . ARG A 1 197 ? 9.608 10.655 46.501 1.00 80.25 197 ARG A CA 1
ATOM 1522 C C . ARG A 1 197 ? 10.080 10.667 47.950 1.00 80.25 197 ARG A C 1
ATOM 1524 O O . ARG A 1 197 ? 9.355 10.189 48.825 1.00 80.25 197 ARG A O 1
ATOM 1531 N N . ALA A 1 198 ? 11.270 11.198 48.217 1.00 71.94 198 ALA A N 1
ATOM 1532 C CA . ALA A 1 198 ? 11.681 11.433 49.594 1.00 71.94 198 ALA A CA 1
ATOM 1533 C C . ALA A 1 198 ? 10.703 12.433 50.235 1.00 71.94 198 ALA A C 1
ATOM 1535 O O . ALA A 1 198 ? 10.515 13.542 49.732 1.00 71.94 198 ALA A O 1
ATOM 1536 N N . VAL A 1 199 ? 10.039 12.035 51.323 1.00 67.69 199 VAL A N 1
ATOM 1537 C CA . VAL A 1 199 ? 9.227 12.965 52.114 1.00 67.69 199 VAL A CA 1
ATOM 1538 C C . VAL A 1 199 ? 10.205 13.938 52.752 1.00 67.69 199 VAL A C 1
ATOM 1540 O O . VAL A 1 199 ? 11.016 13.545 53.589 1.00 67.69 199 VAL A O 1
ATOM 1543 N N . GLY A 1 200 ? 10.183 15.189 52.295 1.00 57.28 200 GLY A N 1
ATOM 1544 C CA . GLY A 1 200 ? 11.105 16.205 52.770 1.00 57.28 200 GLY A CA 1
ATOM 1545 C C . GLY A 1 200 ? 11.029 16.343 54.287 1.00 57.28 200 GLY A C 1
ATOM 1546 O O . GLY A 1 200 ? 9.994 16.712 54.835 1.00 57.28 200 GLY A O 1
ATOM 1547 N N . SER A 1 201 ? 12.160 16.134 54.953 1.00 41.25 201 SER A N 1
ATOM 1548 C CA . SER A 1 201 ? 12.446 16.606 56.306 1.00 41.25 201 SER A CA 1
ATOM 1549 C C . SER A 1 201 ? 12.630 18.132 56.314 1.00 41.25 201 SER A C 1
ATOM 1551 O O . SER A 1 201 ? 13.642 18.647 56.788 1.00 41.25 201 SER A O 1
ATOM 1553 N N . ARG A 1 202 ? 11.676 18.881 55.743 1.00 44.06 202 ARG A N 1
ATOM 1554 C CA . ARG A 1 202 ? 11.545 20.313 56.027 1.00 44.06 202 ARG A CA 1
ATOM 1555 C C . ARG A 1 202 ? 10.735 20.422 57.308 1.00 44.06 202 ARG A C 1
ATOM 1557 O O . ARG A 1 202 ? 9.564 20.065 57.331 1.00 44.06 202 ARG A O 1
ATOM 1564 N N . GLY A 1 203 ? 11.404 20.841 58.379 1.00 44.91 203 GLY A N 1
ATOM 1565 C CA . GLY A 1 203 ? 10.792 21.046 59.681 1.00 44.91 203 GLY A CA 1
ATOM 1566 C C . GLY A 1 203 ? 9.633 22.032 59.598 1.00 44.91 203 GLY A C 1
ATOM 1567 O O . GLY A 1 203 ? 9.844 23.223 59.405 1.00 44.91 203 GLY A O 1
ATOM 1568 N N . GLU A 1 204 ? 8.423 21.526 59.792 1.00 37.66 204 GLU A N 1
ATOM 1569 C CA . GLU A 1 204 ? 7.288 22.300 60.273 1.00 37.66 204 GLU A CA 1
ATOM 1570 C C . GLU A 1 204 ? 6.734 21.575 61.501 1.00 37.66 204 GLU A C 1
ATOM 1572 O O . GLU A 1 204 ? 6.080 20.535 61.410 1.00 37.66 204 GLU A O 1
ATOM 1577 N N . GLU A 1 205 ? 7.029 22.126 62.682 1.00 45.59 205 GLU A N 1
ATOM 1578 C CA . GLU A 1 205 ? 6.217 21.907 63.875 1.00 45.59 205 GLU A CA 1
ATOM 1579 C C . GLU A 1 205 ? 4.799 22.415 63.586 1.00 45.59 205 GLU A C 1
ATOM 1581 O O . GLU A 1 205 ? 4.503 23.601 63.718 1.00 45.59 205 GLU A O 1
ATOM 1586 N N . ALA A 1 206 ? 3.897 21.510 63.223 1.00 35.72 206 ALA A N 1
ATOM 1587 C CA . ALA A 1 206 ? 2.466 21.770 63.237 1.00 35.72 206 ALA A CA 1
ATOM 1588 C C . ALA A 1 206 ? 1.787 20.782 64.189 1.00 35.72 206 ALA A C 1
ATOM 1590 O O . ALA A 1 206 ? 1.465 19.645 63.849 1.00 35.72 206 ALA A O 1
ATOM 1591 N N . ARG A 1 207 ? 1.559 21.246 65.423 1.00 39.72 207 ARG A N 1
ATOM 1592 C CA . ARG A 1 207 ? 0.577 20.665 66.346 1.00 39.72 207 ARG A CA 1
ATOM 1593 C C . ARG A 1 207 ? -0.798 20.686 65.674 1.00 39.72 207 ARG A C 1
ATOM 1595 O O . ARG A 1 207 ? -1.286 21.765 65.349 1.00 39.72 207 ARG A O 1
ATOM 1602 N N . GLY A 1 208 ? -1.477 19.544 65.568 1.00 33.16 208 GLY A N 1
ATOM 1603 C CA . GLY A 1 208 ? -2.889 19.570 65.183 1.00 33.16 208 GLY A CA 1
ATOM 1604 C C . GLY A 1 208 ? -3.557 18.228 64.904 1.00 33.16 208 GLY A C 1
ATOM 1605 O O . GLY A 1 208 ? -3.591 17.798 63.765 1.00 33.16 208 GLY A O 1
ATOM 1606 N N . ARG A 1 209 ? -4.190 17.681 65.951 1.00 31.28 209 ARG A N 1
ATOM 1607 C CA . ARG A 1 209 ? -5.397 16.823 65.963 1.00 31.28 209 ARG A CA 1
ATOM 1608 C C . ARG A 1 209 ? -5.417 15.562 65.087 1.00 31.28 209 ARG A C 1
ATOM 1610 O O . ARG A 1 209 ? -5.730 15.598 63.903 1.00 31.28 209 ARG A O 1
ATOM 1617 N N . GLU A 1 210 ? -5.300 14.426 65.775 1.00 30.66 210 GLU A N 1
ATOM 1618 C CA . GLU A 1 210 ? -5.926 13.165 65.375 1.00 30.66 210 GLU A CA 1
ATOM 1619 C C . GLU A 1 210 ? -7.424 13.366 65.098 1.00 30.66 210 GLU A C 1
ATOM 1621 O O . GLU A 1 210 ? -8.193 13.772 65.973 1.00 30.66 210 GLU A O 1
ATOM 1626 N N . VAL A 1 211 ? -7.844 13.024 63.883 1.00 31.02 211 VAL A N 1
ATOM 1627 C CA . VAL A 1 211 ? -9.215 12.614 63.585 1.00 31.02 211 VAL A CA 1
ATOM 1628 C C . VAL A 1 211 ? -9.110 11.202 63.038 1.00 31.02 211 VAL A C 1
ATOM 1630 O O . VAL A 1 211 ? -8.598 10.978 61.943 1.00 31.02 211 VAL A O 1
ATOM 1633 N N . GLY A 1 212 ? -9.545 10.239 63.847 1.00 30.75 212 GLY A N 1
ATOM 1634 C CA . GLY A 1 212 ? -9.636 8.849 63.439 1.00 30.75 212 GLY A CA 1
ATOM 1635 C C . GLY A 1 212 ? -10.676 8.680 62.341 1.00 30.75 212 GLY A C 1
ATOM 1636 O O . GLY A 1 212 ? -11.792 9.175 62.468 1.00 30.75 212 GLY A O 1
ATOM 1637 N N . LEU A 1 213 ? -10.325 7.930 61.299 1.00 28.27 213 LEU A N 1
ATOM 1638 C CA . LEU A 1 213 ? -11.292 7.283 60.425 1.00 28.27 213 LEU A CA 1
ATOM 1639 C C . LEU A 1 213 ? -10.796 5.887 60.046 1.00 28.27 213 LEU A C 1
ATOM 1641 O O . LEU A 1 213 ? -9.624 5.623 59.793 1.00 28.27 213 LEU A O 1
ATOM 1645 N N . SER A 1 214 ? -11.758 4.988 60.132 1.00 26.06 214 SER A N 1
ATOM 1646 C CA . SER A 1 214 ? -11.695 3.544 60.234 1.00 26.06 214 SER A CA 1
ATOM 1647 C C . SER A 1 214 ? -11.623 2.820 58.890 1.00 26.06 214 SER A C 1
ATOM 1649 O O . SER A 1 214 ? -12.247 3.237 57.923 1.00 26.06 214 SER A O 1
ATOM 1651 N N . ARG A 1 215 ? -10.954 1.658 58.925 1.00 27.42 215 ARG A N 1
ATOM 1652 C CA . ARG A 1 215 ? -11.255 0.378 58.247 1.00 27.42 215 ARG A CA 1
ATOM 1653 C C . ARG A 1 215 ? -12.057 0.414 56.933 1.00 27.42 215 ARG A C 1
ATOM 1655 O O . ARG A 1 215 ? -13.261 0.642 56.935 1.00 27.42 215 ARG A O 1
ATOM 1662 N N . GLY A 1 216 ? -11.417 -0.084 55.874 1.00 24.52 216 GLY A N 1
ATOM 1663 C CA . GLY A 1 216 ? -12.070 -0.591 54.666 1.00 24.52 216 GLY A CA 1
ATOM 1664 C C . GLY A 1 216 ? -11.093 -1.375 53.789 1.00 24.52 216 GLY A C 1
ATOM 1665 O O . GLY A 1 216 ? -10.669 -0.885 52.753 1.00 24.52 216 GLY A O 1
ATOM 1666 N N . ILE A 1 217 ? -10.691 -2.574 54.228 1.00 25.02 217 ILE A N 1
ATOM 1667 C CA . ILE A 1 217 ? -9.893 -3.515 53.426 1.00 25.02 217 ILE A CA 1
ATOM 1668 C C . ILE A 1 217 ? -10.857 -4.287 52.518 1.00 25.02 217 ILE A C 1
ATOM 1670 O O . ILE A 1 217 ? -11.648 -5.093 53.004 1.00 25.02 217 ILE A O 1
ATOM 1674 N N . GLY A 1 218 ? -10.783 -4.040 51.210 1.00 24.33 218 GLY A N 1
ATOM 1675 C CA . GLY A 1 218 ? -11.379 -4.875 50.169 1.00 24.33 218 GLY A CA 1
ATOM 1676 C C . GLY A 1 218 ? -10.285 -5.682 49.474 1.00 24.33 218 GLY A C 1
ATOM 1677 O O . GLY A 1 218 ? -9.373 -5.115 48.882 1.00 24.33 218 GLY A O 1
ATOM 1678 N N . HIS A 1 219 ? -10.354 -7.007 49.589 1.00 24.52 219 HIS A N 1
ATOM 1679 C CA . HIS A 1 219 ? -9.446 -7.949 48.942 1.00 24.52 219 HIS A CA 1
ATOM 1680 C C . HIS A 1 219 ? -9.567 -7.915 47.411 1.00 24.52 219 HIS A C 1
ATOM 1682 O O . HIS A 1 219 ? -10.661 -8.077 46.875 1.00 24.52 219 HIS A O 1
ATOM 1688 N N . TRP A 1 220 ? -8.427 -7.845 46.720 1.00 22.23 220 TRP A N 1
ATOM 1689 C CA . TRP A 1 220 ? -8.282 -8.256 45.323 1.00 22.23 220 TRP A CA 1
ATOM 1690 C C . TRP A 1 220 ? -7.274 -9.413 45.272 1.00 22.23 220 TRP A C 1
ATOM 1692 O O . TRP A 1 220 ? -6.138 -9.272 45.725 1.00 22.23 220 TRP A O 1
ATOM 1702 N N . ARG A 1 221 ? -7.711 -10.587 44.798 1.00 24.56 221 ARG A N 1
ATOM 1703 C CA . ARG A 1 221 ? -6.857 -11.757 44.537 1.00 24.56 221 ARG A CA 1
ATOM 1704 C C . ARG A 1 221 ? -6.530 -11.781 43.046 1.00 24.56 221 ARG A C 1
ATOM 1706 O O . ARG A 1 221 ? -7.403 -12.094 42.246 1.00 24.56 221 ARG A O 1
ATOM 1713 N N . GLY A 1 222 ? -5.281 -11.490 42.699 1.00 23.84 222 GLY A N 1
ATOM 1714 C CA . GLY A 1 222 ? -4.685 -11.828 41.408 1.00 23.84 222 GLY A CA 1
ATOM 1715 C C . GLY A 1 222 ? -3.662 -12.941 41.615 1.00 23.84 222 GLY A C 1
ATOM 1716 O O . GLY A 1 222 ? -2.814 -12.842 42.497 1.00 23.84 222 GLY A O 1
ATOM 1717 N N . HIS A 1 223 ? -3.795 -14.027 40.859 1.00 24.86 223 HIS A N 1
ATOM 1718 C CA . HIS A 1 223 ? -2.925 -15.196 40.915 1.00 24.86 223 HIS A CA 1
ATOM 1719 C C . HIS A 1 223 ? -1.547 -14.906 40.306 1.00 24.86 223 HIS A C 1
ATOM 1721 O O . HIS A 1 223 ? -1.438 -14.679 39.106 1.00 24.86 223 HIS A O 1
ATOM 1727 N N . SER A 1 224 ? -0.497 -15.028 41.114 1.00 29.22 224 SER A N 1
ATOM 1728 C CA . SER A 1 224 ? 0.871 -15.291 40.666 1.00 29.22 224 SER A CA 1
ATOM 1729 C C . SER A 1 224 ? 1.388 -16.533 41.401 1.00 29.22 224 SER A C 1
ATOM 1731 O O . SER A 1 224 ? 1.295 -16.642 42.625 1.00 29.22 224 SER A O 1
ATOM 1733 N N . GLY A 1 225 ? 1.827 -17.535 40.633 1.00 29.39 225 GLY A N 1
ATOM 1734 C CA . GLY A 1 225 ? 2.419 -18.770 41.156 1.00 29.39 225 GLY A CA 1
ATOM 1735 C C . GLY A 1 225 ? 3.826 -18.531 41.727 1.00 29.39 225 GLY A C 1
ATOM 1736 O O . GLY A 1 225 ? 4.462 -17.539 41.373 1.00 29.39 225 GLY A O 1
ATOM 1737 N N . PRO A 1 226 ? 4.327 -19.402 42.622 1.00 30.05 226 PRO A N 1
ATOM 1738 C CA . PRO A 1 226 ? 5.556 -19.136 43.358 1.00 30.05 226 PRO A CA 1
ATOM 1739 C C . PRO A 1 226 ? 6.810 -19.522 42.559 1.00 30.05 226 PRO A C 1
ATOM 1741 O O . PRO A 1 226 ? 6.978 -20.676 42.169 1.00 30.05 226 PRO A O 1
ATOM 1744 N N . LEU A 1 227 ? 7.725 -18.563 42.398 1.00 30.12 227 LEU A N 1
ATOM 1745 C CA . LEU A 1 227 ? 9.151 -18.812 42.162 1.00 30.12 227 LEU A CA 1
ATOM 1746 C C . LEU A 1 227 ? 9.871 -19.026 43.510 1.00 30.12 227 LEU A C 1
ATOM 1748 O O . LEU A 1 227 ? 9.461 -18.507 44.549 1.00 30.12 227 LEU A O 1
ATOM 1752 N N . ALA A 1 228 ? 10.904 -19.866 43.480 1.00 28.91 228 ALA A N 1
ATOM 1753 C CA . ALA A 1 228 ? 11.468 -20.616 44.602 1.00 28.91 228 ALA A CA 1
ATOM 1754 C C . ALA A 1 228 ? 12.066 -19.788 45.780 1.00 28.91 228 ALA A C 1
ATOM 1756 O O . ALA A 1 228 ? 12.671 -18.738 45.566 1.00 28.91 228 ALA A O 1
ATOM 1757 N N . PRO A 1 229 ? 11.995 -20.290 47.035 1.00 26.94 229 PRO A N 1
ATOM 1758 C CA . PRO A 1 229 ? 12.433 -19.587 48.248 1.00 26.94 229 PRO A CA 1
ATOM 1759 C C . PRO A 1 229 ? 13.880 -19.915 48.687 1.00 26.94 229 PRO A C 1
ATOM 1761 O O . PRO A 1 229 ? 14.085 -20.401 49.797 1.00 26.94 229 PRO A O 1
ATOM 1764 N N . GLN A 1 230 ? 14.900 -19.653 47.858 1.00 30.44 230 GLN A N 1
ATOM 1765 C CA . GLN A 1 230 ? 16.307 -19.959 48.219 1.00 30.44 230 GLN A CA 1
ATOM 1766 C C . GLN A 1 230 ? 17.271 -18.760 48.324 1.00 30.44 230 GLN A C 1
ATOM 1768 O O . GLN A 1 230 ? 18.436 -18.954 48.645 1.00 30.44 230 GLN A O 1
ATOM 1773 N N . LEU A 1 231 ? 16.813 -17.513 48.176 1.00 29.39 231 LEU A N 1
ATOM 1774 C CA . LEU A 1 231 ? 17.700 -16.331 48.160 1.00 29.39 231 LEU A CA 1
ATOM 1775 C C . LEU A 1 231 ? 17.576 -15.382 49.373 1.00 29.39 231 LEU A C 1
ATOM 1777 O O . LEU A 1 231 ? 17.887 -14.202 49.267 1.00 29.39 231 LEU A O 1
ATOM 1781 N N . ARG A 1 232 ? 17.141 -15.861 50.551 1.00 28.09 232 ARG A N 1
ATOM 1782 C CA . ARG A 1 232 ? 17.028 -15.019 51.773 1.00 28.09 232 ARG A CA 1
ATOM 1783 C C . ARG A 1 232 ? 18.066 -15.270 52.874 1.00 28.09 232 ARG A C 1
ATOM 1785 O O . ARG A 1 232 ? 17.926 -14.685 53.941 1.00 28.09 232 ARG A O 1
ATOM 1792 N N . GLN A 1 233 ? 19.087 -16.103 52.666 1.00 28.19 233 GLN A N 1
ATOM 1793 C CA . GLN A 1 233 ? 19.971 -16.527 53.769 1.00 28.19 233 GLN A CA 1
ATOM 1794 C C . GLN A 1 233 ? 21.465 -16.206 53.640 1.00 28.19 233 GLN A C 1
ATOM 1796 O O . GLN A 1 233 ? 22.266 -16.769 54.377 1.00 28.19 233 GLN A O 1
ATOM 1801 N N . ALA A 1 234 ? 21.860 -15.252 52.802 1.00 27.30 234 ALA A N 1
ATOM 1802 C CA . ALA A 1 234 ? 23.246 -14.790 52.793 1.00 27.30 234 ALA A CA 1
ATOM 1803 C C . ALA A 1 234 ? 23.320 -13.291 52.496 1.00 27.30 234 ALA A C 1
ATOM 1805 O O . ALA A 1 234 ? 23.365 -12.918 51.333 1.00 27.30 234 ALA A O 1
ATOM 1806 N N . TRP A 1 235 ? 23.247 -12.450 53.535 1.00 26.84 235 TRP A N 1
ATOM 1807 C CA . TRP A 1 235 ? 24.283 -11.454 53.866 1.00 26.84 235 TRP A CA 1
ATOM 1808 C C . TRP A 1 235 ? 23.815 -10.504 54.985 1.00 26.84 235 TRP A C 1
ATOM 1810 O O . TRP A 1 235 ? 22.791 -9.838 54.848 1.00 26.84 235 TRP A O 1
ATOM 1820 N N . SER A 1 236 ? 24.619 -10.394 56.046 1.00 25.83 236 SER A N 1
ATOM 1821 C CA . SER A 1 236 ? 24.740 -9.207 56.908 1.00 25.83 236 SER A CA 1
ATOM 1822 C C . SER A 1 236 ? 26.163 -8.665 56.723 1.00 25.83 236 SER A C 1
ATOM 1824 O O . SER A 1 236 ? 27.085 -9.485 56.730 1.00 25.83 236 SER A O 1
ATOM 1826 N N . PRO A 1 237 ? 26.389 -7.353 56.541 1.00 29.47 237 PRO A N 1
ATOM 1827 C CA . PRO A 1 237 ? 27.739 -6.823 56.405 1.00 29.47 237 PRO A CA 1
ATOM 1828 C C . PRO A 1 237 ? 28.337 -6.520 57.787 1.00 29.47 237 PRO A C 1
ATOM 1830 O O . PRO A 1 237 ? 27.798 -5.710 58.538 1.00 29.47 237 PRO A O 1
ATOM 1833 N N . GLU A 1 238 ? 29.456 -7.168 58.108 1.00 26.22 238 GLU A N 1
ATOM 1834 C CA . GLU A 1 238 ? 30.425 -6.663 59.085 1.00 26.22 238 GLU A CA 1
ATOM 1835 C C . GLU A 1 238 ? 31.436 -5.777 58.338 1.00 26.22 238 GLU A C 1
ATOM 1837 O O . GLU A 1 238 ? 31.993 -6.185 57.317 1.00 26.22 238 GLU A O 1
ATOM 1842 N N . GLU A 1 239 ? 31.646 -4.553 58.830 1.00 32.16 239 GLU A N 1
ATOM 1843 C CA . GLU A 1 239 ? 32.766 -3.685 58.439 1.00 32.16 239 GLU A CA 1
ATOM 1844 C C . GLU A 1 239 ? 34.097 -4.300 58.888 1.00 32.16 239 GLU A C 1
ATOM 1846 O O . GLU A 1 239 ? 34.171 -4.871 59.981 1.00 32.16 239 GLU A O 1
ATOM 1851 N N . PRO A 1 240 ? 35.180 -4.116 58.110 1.00 32.91 240 PRO A N 1
ATOM 1852 C CA . PRO A 1 240 ? 36.319 -3.447 58.742 1.00 32.91 240 PRO A CA 1
ATOM 1853 C C . PRO A 1 240 ? 37.188 -2.554 57.831 1.00 32.91 240 PRO A C 1
ATOM 1855 O O . PRO A 1 240 ? 37.593 -2.931 56.737 1.00 32.91 240 PRO A O 1
ATOM 1858 N N . GLN A 1 241 ? 37.520 -1.401 58.421 1.00 26.59 241 GLN A N 1
ATOM 1859 C CA . GLN A 1 241 ? 38.836 -0.762 58.608 1.00 26.59 241 GLN A CA 1
ATOM 1860 C C . GLN A 1 241 ? 39.772 -0.431 57.426 1.00 26.59 241 GLN A C 1
ATOM 1862 O O . GLN A 1 241 ? 40.239 -1.274 56.668 1.00 26.59 241 GLN A O 1
ATOM 1867 N N . GLU A 1 242 ? 40.139 0.855 57.423 1.00 29.78 242 GLU A N 1
ATOM 1868 C CA . GLU A 1 242 ? 41.196 1.532 56.668 1.00 29.78 242 GLU A CA 1
ATOM 1869 C C . GLU A 1 242 ? 42.626 1.085 57.033 1.00 29.78 242 GLU A C 1
ATOM 1871 O O . GLU A 1 242 ? 42.921 0.850 58.205 1.00 29.78 242 GLU A O 1
ATOM 1876 N N . ALA A 1 243 ? 43.508 1.085 56.019 1.00 29.06 243 ALA A N 1
ATOM 1877 C CA . ALA A 1 243 ? 44.957 1.405 55.997 1.00 29.06 243 ALA A CA 1
ATOM 1878 C C . ALA A 1 243 ? 45.600 0.649 54.806 1.00 29.06 243 ALA A C 1
ATOM 1880 O O . ALA A 1 243 ? 45.231 -0.488 54.546 1.00 29.06 243 ALA A O 1
ATOM 1881 N N . SER A 1 244 ? 46.563 1.126 54.015 1.00 27.70 244 SER A N 1
ATOM 1882 C CA . SER A 1 244 ? 47.399 2.330 53.978 1.00 27.70 244 SER A CA 1
ATOM 1883 C C . SER A 1 244 ? 48.063 2.423 52.588 1.00 27.70 244 SER A C 1
ATOM 1885 O O . SER A 1 244 ? 48.238 1.413 51.908 1.00 27.70 244 SER A O 1
ATOM 1887 N N . GLU A 1 245 ? 48.483 3.627 52.210 1.00 29.28 245 GLU A N 1
ATOM 1888 C CA . GLU A 1 245 ? 49.205 4.003 50.984 1.00 29.28 245 GLU A CA 1
ATOM 1889 C C . GLU A 1 245 ? 50.580 3.323 50.796 1.00 29.28 245 GLU A C 1
ATOM 1891 O O . GLU A 1 245 ? 51.277 3.068 51.777 1.00 29.28 245 GLU A O 1
ATOM 1896 N N . SER A 1 246 ? 51.023 3.141 49.536 1.00 27.50 246 SER A N 1
ATOM 1897 C CA . SER A 1 246 ? 52.454 3.118 49.155 1.00 27.50 246 SER A CA 1
ATOM 1898 C C . SER A 1 246 ? 52.702 3.203 47.625 1.00 27.50 246 SER A C 1
ATOM 1900 O O . SER A 1 246 ? 52.475 2.253 46.882 1.00 27.50 246 SER A O 1
ATOM 1902 N N . SER A 1 247 ? 53.151 4.392 47.198 1.00 27.91 247 SER A N 1
ATOM 1903 C CA . SER A 1 247 ? 54.139 4.788 46.160 1.00 27.91 247 SER A CA 1
ATOM 1904 C C . SER A 1 247 ? 54.304 4.098 44.774 1.00 27.91 247 SER A C 1
ATOM 1906 O O . SER A 1 247 ? 54.806 2.986 44.666 1.00 27.91 247 SER A O 1
ATOM 1908 N N . ALA A 1 248 ? 54.072 4.913 43.727 1.00 27.28 248 ALA A N 1
ATOM 1909 C CA . ALA A 1 248 ? 54.979 5.364 42.636 1.00 27.28 248 ALA A CA 1
ATOM 1910 C C . ALA A 1 248 ? 55.702 4.392 41.640 1.00 27.28 248 ALA A C 1
ATOM 1912 O O . ALA A 1 248 ? 56.703 3.772 41.974 1.00 27.28 248 ALA A O 1
ATOM 1913 N N . THR A 1 249 ? 55.215 4.415 40.377 1.00 25.06 249 THR A N 1
ATOM 1914 C CA . THR A 1 249 ? 55.829 4.606 39.009 1.00 25.06 249 THR A CA 1
ATOM 1915 C C . THR A 1 249 ? 57.361 4.565 38.752 1.00 25.06 249 THR A C 1
ATOM 1917 O O . THR A 1 249 ? 58.120 4.855 39.668 1.00 25.06 249 THR A O 1
ATOM 1920 N N . PRO A 1 250 ? 57.849 4.568 37.473 1.00 41.22 250 PRO A N 1
ATOM 1921 C CA . PRO A 1 250 ? 57.417 3.924 36.200 1.00 41.22 250 PRO A CA 1
ATOM 1922 C C . PRO A 1 250 ? 58.615 3.324 35.388 1.00 41.22 250 PRO A C 1
ATOM 1924 O O . PRO A 1 250 ? 59.764 3.604 35.711 1.00 41.22 250 PRO A O 1
ATOM 1927 N N . LEU A 1 251 ? 58.404 2.608 34.265 1.00 24.38 251 LEU A N 1
ATOM 1928 C CA . LEU A 1 251 ? 59.398 2.596 33.164 1.00 24.38 251 LEU A CA 1
ATOM 1929 C C . LEU A 1 251 ? 58.820 2.196 31.787 1.00 24.38 251 LEU A C 1
ATOM 1931 O O . LEU A 1 251 ? 57.923 1.365 31.690 1.00 24.38 251 LEU A O 1
ATOM 1935 N N . PHE A 1 252 ? 59.379 2.843 30.762 1.00 26.75 252 PHE A N 1
ATOM 1936 C CA . PHE A 1 252 ? 59.088 2.845 29.322 1.00 26.75 252 PHE A CA 1
ATOM 1937 C C . PHE A 1 252 ? 59.659 1.642 28.533 1.00 26.75 252 PHE A C 1
ATOM 1939 O O . PHE A 1 252 ? 60.649 1.049 28.950 1.00 26.75 252 PHE A O 1
ATOM 1946 N N . ASP A 1 253 ? 59.057 1.426 27.350 1.00 27.39 253 ASP A N 1
ATOM 1947 C CA . ASP A 1 253 ? 59.549 0.868 26.069 1.00 27.39 253 ASP A CA 1
ATOM 1948 C C . ASP A 1 253 ? 60.332 -0.457 26.001 1.00 27.39 253 ASP A C 1
ATOM 1950 O O . ASP A 1 253 ? 61.409 -0.597 26.569 1.00 27.39 253 ASP A O 1
ATOM 1954 N N . LEU A 1 254 ? 59.884 -1.356 25.103 1.00 26.77 254 LEU A N 1
ATOM 1955 C CA . LEU A 1 254 ? 60.703 -1.816 23.965 1.00 26.77 254 LEU A CA 1
ATOM 1956 C C . LEU A 1 254 ? 59.911 -2.654 22.939 1.00 26.77 254 LEU A C 1
ATOM 1958 O O . LEU A 1 254 ? 59.186 -3.592 23.260 1.00 26.77 254 LEU A O 1
ATOM 1962 N N . LEU A 1 255 ? 60.113 -2.273 21.678 1.00 28.58 255 LEU A N 1
ATOM 1963 C CA . LEU A 1 255 ? 59.697 -2.902 20.425 1.00 28.58 255 LEU A CA 1
ATOM 1964 C C . LEU A 1 255 ? 60.246 -4.330 20.254 1.00 28.58 255 LEU A C 1
ATOM 1966 O O . LEU A 1 255 ? 61.363 -4.617 20.679 1.00 28.58 255 LEU A O 1
ATOM 1970 N N . GLY A 1 256 ? 59.541 -5.164 19.478 1.00 25.52 256 GLY A N 1
ATOM 1971 C CA . GLY A 1 256 ? 60.164 -6.328 18.838 1.00 25.52 256 GLY A CA 1
ATOM 1972 C C . GLY A 1 256 ? 59.209 -7.371 18.249 1.00 25.52 256 GLY A C 1
ATOM 1973 O O . GLY A 1 256 ? 58.942 -8.385 18.878 1.00 25.52 256 GLY A O 1
ATOM 1974 N N . THR A 1 257 ? 58.771 -7.190 17.000 1.00 35.12 257 THR A N 1
ATOM 1975 C CA . THR A 1 257 ? 58.517 -8.322 16.076 1.00 35.12 257 THR A CA 1
ATOM 1976 C C . THR A 1 257 ? 59.855 -8.976 15.708 1.00 35.12 257 THR A C 1
ATOM 1978 O O . THR A 1 257 ? 60.813 -8.218 15.515 1.00 35.12 257 THR A O 1
ATOM 1981 N N . PRO A 1 258 ? 59.976 -10.319 15.571 1.00 37.53 258 PRO A N 1
ATOM 1982 C CA . PRO A 1 258 ? 59.861 -10.980 14.246 1.00 37.53 258 PRO A CA 1
ATOM 1983 C C . PRO A 1 258 ? 59.433 -12.494 14.344 1.00 37.53 258 PRO A C 1
ATOM 1985 O O . PRO A 1 258 ? 58.791 -12.848 15.327 1.00 37.53 258 PRO A O 1
ATOM 1988 N N . PRO A 1 259 ? 59.717 -13.416 13.384 1.00 42.88 259 PRO A N 1
ATOM 1989 C CA . PRO A 1 259 ? 58.917 -13.702 12.182 1.00 42.88 259 PRO A CA 1
ATOM 1990 C C . PRO A 1 259 ? 58.523 -15.201 11.962 1.00 42.88 259 PRO A C 1
ATOM 1992 O O . PRO A 1 259 ? 59.013 -16.107 12.623 1.00 42.88 259 PRO A O 1
ATOM 1995 N N . LEU A 1 260 ? 57.643 -15.413 10.967 1.00 34.31 260 LEU A N 1
ATOM 1996 C CA . LEU A 1 260 ? 57.433 -16.541 10.018 1.00 34.31 260 LEU A CA 1
ATOM 1997 C C . LEU A 1 260 ? 57.883 -18.003 10.331 1.00 34.31 260 LEU A C 1
ATOM 1999 O O . LEU A 1 260 ? 59.069 -18.300 10.366 1.00 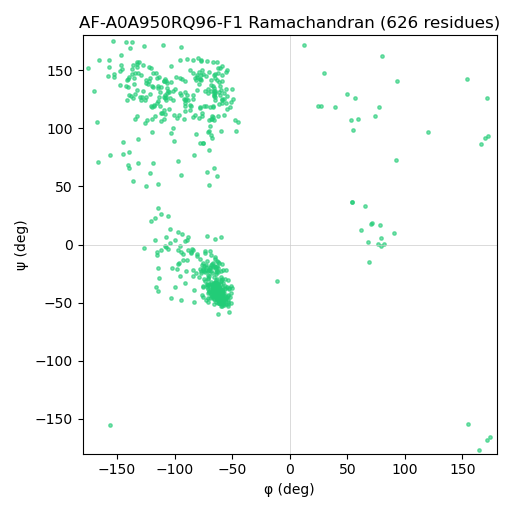34.31 260 LEU A O 1
ATOM 2003 N N . HIS A 1 261 ? 56.867 -18.893 10.358 1.00 39.81 261 HIS A N 1
ATOM 2004 C CA . HIS A 1 261 ? 56.716 -20.329 9.975 1.00 39.81 261 HIS A CA 1
ATOM 2005 C C . HIS A 1 261 ? 57.876 -21.356 10.036 1.00 39.81 261 HIS A C 1
ATOM 2007 O O . HIS A 1 261 ? 59.003 -21.090 9.631 1.00 39.81 261 HIS A O 1
ATOM 2013 N N . PRO A 1 262 ? 57.530 -22.634 10.324 1.00 42.84 262 PRO A N 1
ATOM 2014 C CA . PRO A 1 262 ? 57.575 -23.643 9.248 1.00 42.84 262 PRO A CA 1
ATOM 2015 C C . PRO A 1 262 ? 56.389 -24.647 9.230 1.00 42.84 262 PRO A C 1
ATOM 2017 O O . PRO A 1 262 ? 55.572 -24.666 10.152 1.00 42.84 262 PRO A O 1
ATOM 2020 N N . PRO A 1 263 ? 56.254 -25.453 8.152 1.00 44.00 263 PRO A N 1
ATOM 2021 C CA . PRO A 1 263 ? 55.061 -26.232 7.831 1.00 44.00 263 PRO A CA 1
ATOM 2022 C C . PRO A 1 263 ? 55.131 -27.685 8.325 1.00 44.00 263 PRO A C 1
ATOM 2024 O O . PRO A 1 263 ? 56.206 -28.261 8.463 1.00 44.00 263 PRO A O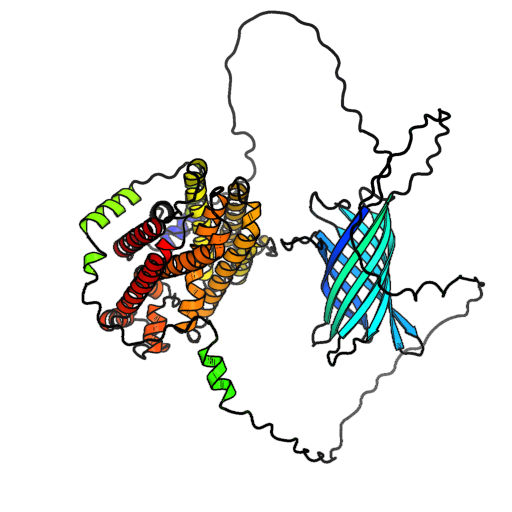 1
ATOM 2027 N N . GLY A 1 264 ? 53.958 -28.309 8.459 1.00 36.41 264 GLY A N 1
ATOM 2028 C CA . GLY A 1 264 ? 53.817 -29.765 8.453 1.00 36.41 264 GLY A CA 1
ATOM 2029 C C . GLY A 1 264 ? 53.217 -30.348 9.725 1.00 36.41 264 GLY A C 1
ATOM 2030 O O . GLY A 1 264 ? 53.927 -30.645 10.674 1.00 36.41 264 GLY A O 1
ATOM 2031 N N . THR A 1 265 ? 51.911 -30.608 9.704 1.00 34.09 265 THR A N 1
ATOM 2032 C CA . THR A 1 265 ? 51.303 -31.736 10.428 1.00 34.09 265 THR A CA 1
ATOM 2033 C C . THR A 1 265 ? 50.014 -32.173 9.712 1.00 34.09 265 THR A C 1
ATOM 2035 O O . THR A 1 265 ? 49.333 -31.341 9.107 1.00 34.09 265 THR A O 1
ATOM 2038 N N . PRO A 1 266 ? 49.713 -33.484 9.685 1.00 35.47 266 PRO A N 1
ATOM 2039 C CA . PRO A 1 266 ? 48.705 -34.076 8.809 1.00 35.47 266 PRO A CA 1
ATOM 2040 C C . PRO A 1 266 ? 47.274 -33.906 9.345 1.00 35.47 266 PRO A C 1
ATOM 2042 O O . PRO A 1 266 ? 47.031 -33.974 10.548 1.00 35.47 266 PRO A O 1
ATOM 2045 N N . ARG A 1 267 ? 46.313 -33.738 8.425 1.00 37.41 267 ARG A N 1
ATOM 2046 C CA . ARG A 1 267 ? 44.866 -33.769 8.706 1.00 37.41 267 ARG A CA 1
ATOM 2047 C C . ARG A 1 267 ? 44.450 -35.143 9.262 1.00 37.41 267 ARG A C 1
ATOM 2049 O O . ARG A 1 267 ? 44.768 -36.144 8.617 1.00 37.41 267 ARG A O 1
ATOM 2056 N N . PRO A 1 268 ? 43.693 -35.222 10.371 1.00 34.94 268 PRO A N 1
ATOM 2057 C CA . PRO A 1 268 ? 43.055 -36.466 10.775 1.00 34.94 268 PRO A CA 1
ATOM 2058 C C . PRO A 1 268 ? 41.830 -36.770 9.902 1.00 34.94 268 PRO A C 1
ATOM 2060 O O . PRO A 1 268 ? 41.141 -35.877 9.406 1.00 34.94 268 PRO A O 1
ATOM 2063 N N . ALA A 1 269 ? 41.619 -38.068 9.699 1.00 32.00 269 ALA A N 1
ATOM 2064 C CA . ALA A 1 269 ? 40.603 -38.673 8.856 1.00 32.00 269 ALA A CA 1
ATOM 2065 C C . ALA A 1 269 ? 39.171 -38.287 9.259 1.00 32.00 269 ALA A C 1
ATOM 2067 O O . ALA A 1 269 ? 38.829 -38.248 10.439 1.00 32.00 269 ALA A O 1
ATOM 2068 N N . ALA A 1 270 ? 38.331 -38.059 8.248 1.00 32.84 270 ALA A N 1
ATOM 2069 C CA . ALA A 1 270 ? 36.898 -37.875 8.402 1.00 32.84 270 ALA A CA 1
ATOM 2070 C C . ALA A 1 270 ? 36.245 -39.182 8.877 1.00 32.84 270 ALA A C 1
ATOM 2072 O O . ALA A 1 270 ? 36.285 -40.204 8.192 1.00 32.84 270 ALA A O 1
ATOM 2073 N N . THR A 1 271 ? 35.630 -39.135 10.053 1.00 32.31 271 THR A N 1
ATOM 2074 C CA . THR A 1 271 ? 34.714 -40.153 10.559 1.00 32.31 271 THR A CA 1
ATOM 2075 C C . THR A 1 271 ? 33.378 -40.044 9.826 1.00 32.31 271 THR A C 1
ATOM 2077 O O . THR A 1 271 ? 32.690 -39.028 9.875 1.00 32.31 271 THR A O 1
ATOM 2080 N N . THR A 1 272 ? 33.003 -41.112 9.129 1.00 35.34 272 THR A N 1
ATOM 2081 C CA . THR A 1 272 ? 31.683 -41.295 8.518 1.00 35.34 272 THR A CA 1
ATOM 2082 C C . THR A 1 272 ? 30.631 -41.518 9.605 1.00 35.34 272 THR A C 1
ATOM 2084 O O . THR A 1 272 ? 30.590 -42.587 10.216 1.00 35.34 272 THR A O 1
ATOM 2087 N N . GLY A 1 273 ? 29.788 -40.513 9.846 1.00 33.69 273 GLY A N 1
ATOM 2088 C CA . GLY A 1 273 ? 28.548 -40.648 10.615 1.00 33.69 273 GLY A CA 1
ATOM 2089 C C . GLY A 1 273 ? 27.427 -41.310 9.792 1.00 33.69 273 GLY A C 1
ATOM 2090 O O . GLY A 1 273 ? 27.499 -41.329 8.560 1.00 33.69 273 GLY A O 1
ATOM 2091 N N . PRO A 1 274 ? 26.402 -41.886 10.444 1.00 31.78 274 PRO A N 1
ATOM 2092 C CA . PRO A 1 274 ? 25.395 -42.706 9.782 1.00 31.78 274 PRO A CA 1
ATOM 2093 C C . PRO A 1 274 ? 24.428 -41.860 8.946 1.00 31.78 274 PRO A C 1
ATOM 2095 O O . PRO A 1 274 ? 23.868 -40.867 9.406 1.00 31.78 274 PRO A O 1
ATOM 20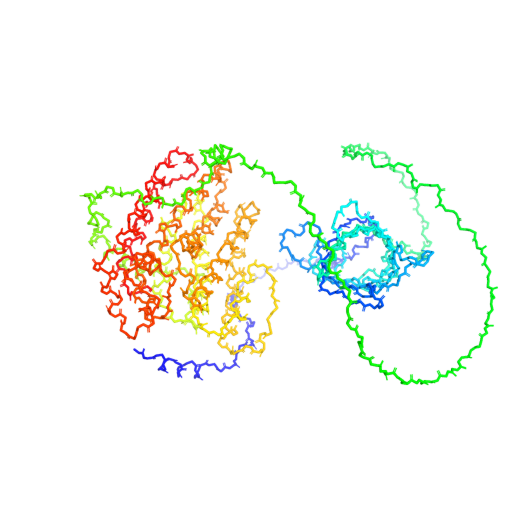98 N N . VAL A 1 275 ? 24.205 -42.305 7.709 1.00 32.88 275 VAL A N 1
ATOM 2099 C CA . VAL A 1 275 ? 23.205 -41.765 6.783 1.00 32.88 275 VAL A CA 1
ATOM 2100 C C . VAL A 1 275 ? 21.806 -42.094 7.311 1.00 32.88 275 VAL A C 1
ATOM 2102 O O . VAL A 1 275 ? 21.363 -43.242 7.256 1.00 32.88 275 VAL A O 1
ATOM 2105 N N . LEU A 1 276 ? 21.103 -41.076 7.807 1.00 32.16 276 LEU A N 1
ATOM 2106 C CA . LEU A 1 276 ? 19.658 -41.110 8.027 1.00 32.16 276 LEU A CA 1
ATOM 2107 C C . LEU A 1 276 ? 18.964 -41.217 6.663 1.00 32.16 276 LEU A C 1
ATOM 2109 O O . LEU A 1 276 ? 18.934 -40.262 5.890 1.00 32.16 276 LEU A O 1
ATOM 2113 N N . ARG A 1 277 ? 18.418 -42.399 6.354 1.00 34.41 277 ARG A N 1
ATOM 2114 C CA . ARG A 1 277 ? 17.470 -42.566 5.246 1.00 34.41 277 ARG A CA 1
ATOM 2115 C C . ARG A 1 277 ? 16.186 -41.823 5.605 1.00 34.41 277 ARG A C 1
ATOM 2117 O O . ARG A 1 277 ? 15.450 -42.274 6.478 1.00 34.41 277 ARG A O 1
ATOM 2124 N N . GLN A 1 278 ? 15.936 -40.701 4.940 1.00 36.44 278 GLN A N 1
ATOM 2125 C CA . GLN A 1 278 ? 14.617 -40.079 4.926 1.00 36.44 278 GLN A CA 1
ATOM 2126 C C . GLN A 1 278 ? 13.672 -40.952 4.093 1.00 36.44 278 GLN A C 1
ATOM 2128 O O . GLN A 1 278 ? 14.021 -41.391 2.997 1.00 36.44 278 GLN A O 1
ATOM 2133 N N . ASP A 1 279 ? 12.509 -41.251 4.663 1.00 40.81 279 ASP A N 1
ATOM 2134 C CA . ASP A 1 279 ? 11.427 -41.994 4.028 1.00 40.81 279 ASP A CA 1
ATOM 2135 C C . ASP A 1 279 ? 10.690 -41.070 3.034 1.00 40.81 279 ASP A C 1
ATOM 2137 O O . ASP A 1 279 ? 10.043 -40.114 3.472 1.00 40.81 279 ASP A O 1
ATOM 2141 N N . PRO A 1 280 ? 10.749 -41.326 1.711 1.00 41.62 280 PRO A N 1
ATOM 2142 C CA . PRO A 1 280 ? 10.107 -40.481 0.699 1.00 41.62 280 PRO A CA 1
ATOM 2143 C C . PRO A 1 280 ? 8.572 -40.466 0.784 1.00 41.62 280 PRO A C 1
ATOM 2145 O O . PRO A 1 280 ? 7.923 -39.676 0.100 1.00 41.62 280 PRO A O 1
ATOM 2148 N N . SER A 1 281 ? 7.964 -41.349 1.586 1.00 40.56 281 SER A N 1
ATOM 2149 C CA . SER A 1 281 ? 6.506 -41.455 1.696 1.00 40.56 281 SER A CA 1
ATOM 2150 C C . SER A 1 281 ? 5.883 -40.458 2.683 1.00 40.56 281 SER A C 1
ATOM 2152 O O . SER A 1 281 ? 4.716 -40.099 2.523 1.00 40.56 281 SER A O 1
ATOM 2154 N N . ALA A 1 282 ? 6.655 -39.938 3.645 1.00 38.94 282 ALA A N 1
ATOM 2155 C CA . ALA A 1 282 ? 6.167 -38.964 4.627 1.00 38.94 282 ALA A CA 1
ATOM 2156 C C . ALA A 1 282 ? 6.074 -37.533 4.056 1.00 38.94 282 ALA A C 1
ATOM 2158 O O . ALA A 1 282 ? 5.211 -36.753 4.458 1.00 38.94 282 ALA A O 1
ATOM 2159 N N . GLU A 1 283 ? 6.911 -37.202 3.071 1.00 37.53 283 GLU A N 1
ATOM 2160 C CA . GLU A 1 283 ? 6.916 -35.896 2.397 1.00 37.53 283 GLU A CA 1
ATOM 2161 C C . GLU A 1 283 ? 5.722 -35.744 1.429 1.00 37.53 283 GLU A C 1
ATOM 2163 O O . GLU A 1 283 ? 5.165 -34.658 1.261 1.00 37.53 283 GLU A O 1
ATOM 2168 N N . ALA A 1 284 ? 5.244 -36.861 0.865 1.00 39.19 284 ALA A N 1
ATOM 2169 C CA . ALA A 1 284 ? 4.095 -36.890 -0.039 1.00 39.19 284 ALA A CA 1
ATOM 2170 C C . ALA A 1 284 ? 2.741 -36.679 0.672 1.00 39.19 284 ALA A C 1
ATOM 2172 O O . ALA A 1 284 ? 1.830 -36.095 0.082 1.00 39.19 284 ALA A O 1
ATOM 2173 N N . ASP A 1 285 ? 2.601 -37.111 1.932 1.00 34.34 285 ASP A N 1
ATOM 2174 C CA . ASP A 1 285 ? 1.347 -36.977 2.695 1.00 34.34 285 ASP A CA 1
ATOM 2175 C C . ASP A 1 285 ? 1.213 -35.588 3.359 1.00 34.34 285 ASP A C 1
ATOM 2177 O O . ASP A 1 285 ? 0.106 -35.063 3.508 1.00 34.34 285 ASP A O 1
ATOM 2181 N N . TRP A 1 286 ? 2.339 -34.927 3.668 1.00 37.44 286 TRP A N 1
ATOM 2182 C CA . TRP A 1 286 ? 2.358 -33.556 4.200 1.00 37.44 286 TRP A CA 1
ATOM 2183 C C . TRP A 1 286 ? 1.982 -32.510 3.129 1.00 37.44 286 TRP A C 1
ATOM 2185 O O . TRP A 1 286 ? 1.227 -31.575 3.404 1.00 37.44 286 TRP A O 1
ATOM 2195 N N . LEU A 1 287 ? 2.396 -32.724 1.871 1.00 36.12 287 LEU A N 1
ATOM 2196 C CA . LEU A 1 287 ? 2.045 -31.874 0.720 1.00 36.12 287 LEU A CA 1
ATOM 2197 C C . LEU A 1 287 ? 0.562 -31.943 0.304 1.00 36.12 287 LEU A C 1
ATOM 2199 O O . LEU A 1 287 ? 0.085 -31.055 -0.406 1.00 36.12 287 LEU A O 1
ATOM 2203 N N . GLN A 1 288 ? -0.193 -32.965 0.724 1.00 41.69 288 GLN A N 1
ATOM 2204 C CA . GLN A 1 288 ? -1.610 -33.105 0.358 1.00 41.69 288 GLN A CA 1
ATOM 2205 C C . GLN A 1 288 ? -2.591 -32.438 1.331 1.00 41.69 288 GLN A C 1
ATOM 2207 O O . GLN A 1 288 ? -3.713 -32.131 0.921 1.00 41.69 288 GLN A O 1
ATOM 2212 N N . LYS A 1 289 ? -2.207 -32.208 2.595 1.00 37.19 289 LYS A N 1
ATOM 2213 C CA . LYS A 1 289 ? -3.151 -31.832 3.670 1.00 37.19 289 LYS A CA 1
ATOM 2214 C C . LYS A 1 289 ? -2.946 -30.425 4.255 1.00 37.19 289 LYS A C 1
ATOM 2216 O O . LYS A 1 289 ? -3.786 -29.975 5.030 1.00 37.19 289 LYS A O 1
ATOM 2221 N N . GLY A 1 290 ? -1.886 -29.709 3.874 1.00 30.44 290 GLY A N 1
ATOM 2222 C CA . GLY A 1 290 ? -1.605 -28.347 4.344 1.00 30.44 290 GLY A CA 1
ATOM 2223 C C . GLY A 1 290 ? -2.310 -27.260 3.524 1.00 30.44 290 GLY A C 1
ATOM 2224 O O . GLY A 1 290 ? -2.062 -27.115 2.329 1.00 30.44 290 GLY A O 1
ATOM 2225 N N . GLY A 1 291 ? -3.170 -26.472 4.174 1.00 33.94 291 GLY A N 1
ATOM 2226 C CA . GLY A 1 291 ? -3.877 -25.316 3.611 1.00 33.94 291 GLY A CA 1
ATOM 2227 C C . GLY A 1 291 ? -2.981 -24.102 3.353 1.00 33.94 291 GLY A C 1
ATOM 2228 O O . GLY A 1 291 ? -3.195 -23.044 3.936 1.00 33.94 291 GLY A O 1
ATOM 2229 N N . HIS A 1 292 ? -1.994 -24.242 2.470 1.00 31.17 292 HIS A N 1
ATOM 2230 C CA . HIS A 1 292 ? -1.295 -23.102 1.883 1.00 31.17 292 HIS A CA 1
ATOM 2231 C C . HIS A 1 292 ? -1.945 -22.718 0.555 1.00 31.17 292 HIS A C 1
ATOM 2233 O O . HIS A 1 292 ? -2.372 -23.584 -0.215 1.00 31.17 292 HIS A O 1
ATOM 2239 N N . ALA A 1 293 ? -2.015 -21.409 0.297 1.00 34.62 293 ALA A N 1
ATOM 2240 C CA . ALA A 1 293 ? -2.400 -20.843 -0.986 1.00 34.62 293 ALA A CA 1
ATOM 2241 C C . ALA A 1 293 ? -1.612 -21.557 -2.090 1.00 34.62 293 ALA A C 1
ATOM 2243 O O . ALA A 1 293 ? -0.397 -21.398 -2.203 1.00 34.62 293 ALA A O 1
ATOM 2244 N N . ARG A 1 294 ? -2.287 -22.419 -2.861 1.00 39.19 294 ARG A N 1
ATOM 2245 C CA . ARG A 1 294 ? -1.657 -23.061 -4.011 1.00 39.19 294 ARG A CA 1
ATOM 2246 C C . ARG A 1 294 ? -1.194 -21.924 -4.925 1.00 39.19 294 ARG A C 1
ATOM 2248 O O . ARG A 1 294 ? -2.053 -21.112 -5.277 1.00 39.19 294 ARG A O 1
ATOM 2255 N N . PRO A 1 295 ? 0.094 -21.850 -5.319 1.00 44.38 295 PRO A N 1
ATOM 2256 C CA . PRO A 1 295 ? 0.486 -20.952 -6.398 1.00 44.38 295 PRO A CA 1
ATOM 2257 C C . PRO A 1 295 ? -0.466 -21.220 -7.556 1.00 44.38 295 PRO A C 1
ATOM 2259 O O . PRO A 1 295 ? -0.779 -22.393 -7.802 1.00 44.38 295 PRO A O 1
ATOM 2262 N N . PHE A 1 296 ? -0.991 -20.150 -8.161 1.00 47.31 296 PHE A N 1
ATOM 2263 C CA . PHE A 1 296 ? -2.002 -20.202 -9.214 1.00 47.31 296 PHE A CA 1
ATOM 2264 C C . PHE A 1 296 ? -1.570 -21.248 -10.242 1.00 47.31 296 PHE A C 1
ATOM 2266 O O . PHE A 1 296 ? -0.690 -21.019 -11.070 1.00 47.31 296 PHE A O 1
ATOM 2273 N N . ARG A 1 297 ? -2.108 -22.470 -10.128 1.00 43.88 297 ARG A N 1
ATOM 2274 C CA . ARG A 1 297 ? -1.778 -23.520 -11.079 1.00 43.88 297 ARG A CA 1
ATOM 2275 C C . ARG A 1 297 ? -2.436 -23.064 -12.360 1.00 43.88 297 ARG A C 1
ATOM 2277 O O . ARG A 1 297 ? -3.659 -22.959 -12.399 1.00 43.88 297 ARG A O 1
ATOM 2284 N N . SER A 1 298 ? -1.623 -22.842 -13.384 1.00 43.09 298 SER A N 1
ATOM 2285 C CA . SER A 1 298 ? -2.030 -22.705 -14.776 1.00 43.09 298 SER A CA 1
ATOM 2286 C C . SER A 1 298 ? -2.657 -24.016 -15.275 1.00 43.09 298 SER A C 1
ATOM 2288 O O . SER A 1 298 ? -2.191 -24.658 -16.213 1.00 43.09 298 SER A O 1
ATOM 2290 N N . GLY A 1 299 ? -3.735 -24.466 -14.628 1.00 38.38 299 GLY A N 1
ATOM 2291 C CA . GLY A 1 299 ? -4.687 -25.339 -15.286 1.00 38.38 299 GLY A CA 1
ATOM 2292 C C . GLY A 1 299 ? -5.155 -24.587 -16.520 1.00 38.38 299 GLY A C 1
ATOM 2293 O O . GLY A 1 299 ? -5.455 -23.400 -16.417 1.00 38.38 299 GLY A O 1
ATOM 2294 N N . ARG A 1 300 ? -5.134 -25.242 -17.687 1.00 41.69 300 ARG A N 1
ATOM 2295 C CA . ARG A 1 300 ? -5.682 -24.687 -18.930 1.00 41.69 300 ARG A CA 1
ATOM 2296 C C . ARG A 1 300 ? -7.043 -24.078 -18.608 1.00 41.69 300 ARG A C 1
ATOM 2298 O O . ARG A 1 300 ? -7.988 -24.824 -18.360 1.00 41.69 300 ARG A O 1
ATOM 2305 N N . ALA A 1 301 ? -7.109 -22.751 -18.550 1.00 43.81 301 ALA A N 1
ATOM 2306 C CA . ALA A 1 301 ? -8.369 -22.053 -18.432 1.00 43.81 301 ALA A CA 1
ATOM 2307 C C . ALA A 1 301 ? -9.183 -22.467 -19.655 1.00 43.81 301 ALA A C 1
ATOM 2309 O O . ALA A 1 301 ? -8.702 -22.348 -20.787 1.00 43.81 301 ALA A O 1
ATOM 2310 N N . GLU A 1 302 ? -10.366 -23.042 -19.439 1.00 43.19 302 GLU A N 1
ATOM 2311 C CA . GLU A 1 302 ? -11.301 -23.176 -20.546 1.00 43.19 302 GLU A CA 1
ATOM 2312 C C . GLU A 1 302 ? -11.523 -21.777 -21.132 1.00 43.19 302 GLU A C 1
ATOM 2314 O O . GLU A 1 302 ? -11.684 -20.830 -20.352 1.00 43.19 302 GLU A O 1
ATOM 2319 N N . PRO A 1 303 ? -11.485 -21.619 -22.467 1.00 47.03 303 PRO A N 1
ATOM 2320 C CA . PRO A 1 303 ? -11.720 -20.331 -23.095 1.00 47.03 303 PRO A CA 1
ATOM 2321 C C . PRO A 1 303 ? -13.033 -19.756 -22.568 1.00 47.03 303 PRO A C 1
ATOM 2323 O O . PRO A 1 303 ? -14.095 -20.363 -22.711 1.00 47.03 303 PRO A O 1
ATOM 2326 N N . LEU A 1 304 ? -12.963 -18.598 -21.913 1.00 47.94 304 LEU A N 1
ATOM 2327 C CA . LEU A 1 304 ? -14.152 -17.848 -21.538 1.00 47.94 304 LEU A CA 1
ATOM 2328 C C . LEU A 1 304 ? -14.804 -17.348 -22.833 1.00 47.94 304 LEU A C 1
ATOM 2330 O O . LEU A 1 304 ? -14.500 -16.266 -23.326 1.00 47.94 304 LEU A O 1
ATOM 2334 N N . ASP A 1 305 ? -15.726 -18.145 -23.373 1.00 46.78 305 ASP A N 1
ATOM 2335 C CA . ASP A 1 305 ? -16.497 -17.872 -24.597 1.00 46.78 305 ASP A CA 1
ATOM 2336 C C . ASP A 1 305 ? -17.445 -16.656 -24.480 1.00 46.78 305 ASP A C 1
ATOM 2338 O O . ASP A 1 305 ? -18.210 -16.360 -25.400 1.00 46.78 305 ASP A O 1
ATOM 2342 N N . ARG A 1 306 ? -17.418 -15.912 -23.362 1.00 51.44 306 ARG A N 1
ATOM 2343 C CA . ARG A 1 306 ? -18.189 -14.672 -23.188 1.00 51.44 306 ARG A CA 1
ATOM 2344 C C . ARG A 1 306 ? -17.259 -13.477 -22.993 1.00 51.44 306 ARG A C 1
ATOM 2346 O O . ARG A 1 306 ? -16.579 -13.404 -21.970 1.00 51.44 306 ARG A O 1
ATOM 2353 N N . PRO A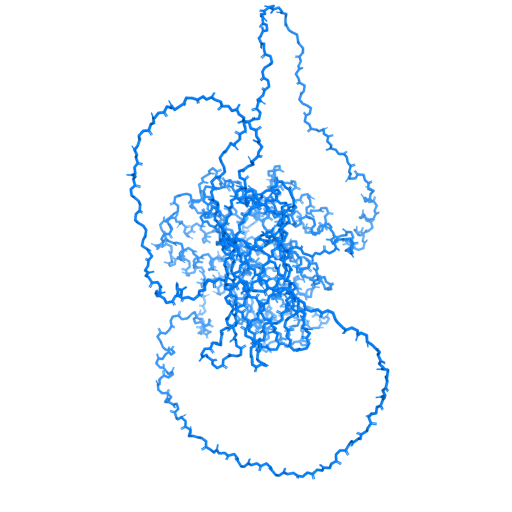 1 307 ? -17.177 -12.551 -23.965 1.00 54.41 307 PRO A N 1
ATOM 2354 C CA . PRO A 1 307 ? -15.966 -11.782 -24.189 1.00 54.41 307 PRO A CA 1
ATOM 2355 C C . PRO A 1 307 ? -15.963 -10.503 -23.354 1.00 54.41 307 PRO A C 1
ATOM 2357 O O . PRO A 1 307 ? -17.014 -9.959 -23.019 1.00 54.41 307 PRO A O 1
ATOM 2360 N N . LYS A 1 308 ? -14.759 -9.958 -23.166 1.00 54.88 308 LYS A N 1
ATOM 2361 C CA . LYS A 1 308 ? -14.357 -8.540 -22.993 1.00 54.88 308 LYS A CA 1
ATOM 2362 C C . LYS A 1 308 ? -15.426 -7.452 -23.285 1.00 54.88 308 LYS A C 1
ATOM 2364 O O . LYS A 1 308 ? -15.410 -6.404 -22.651 1.00 54.88 308 LYS A O 1
ATOM 2369 N N . ALA A 1 309 ? -16.345 -7.696 -24.221 1.00 52.59 309 ALA A N 1
ATOM 2370 C CA . ALA A 1 309 ? -17.486 -6.859 -24.581 1.00 52.59 309 ALA A CA 1
ATOM 2371 C C . ALA A 1 309 ? -18.498 -6.602 -23.441 1.00 52.59 309 ALA A C 1
ATOM 2373 O O . ALA A 1 309 ? -18.974 -5.476 -23.329 1.00 52.59 309 ALA A O 1
ATOM 2374 N N . GLU A 1 310 ? -18.809 -7.575 -22.570 1.00 59.06 310 GLU A N 1
ATOM 2375 C CA . GLU A 1 310 ? -19.736 -7.338 -21.437 1.00 59.06 310 GLU A CA 1
ATOM 2376 C C . GLU A 1 310 ? -19.117 -6.447 -20.351 1.00 59.06 310 GLU A C 1
ATOM 2378 O O . GLU A 1 310 ? -19.824 -5.730 -19.645 1.00 59.06 310 GLU A O 1
ATOM 2383 N N . LEU A 1 311 ? -17.785 -6.444 -20.234 1.00 62.84 311 LEU A N 1
ATOM 2384 C CA . LEU A 1 311 ? -17.081 -5.578 -19.291 1.00 62.84 311 LEU A CA 1
ATOM 2385 C C . LEU A 1 311 ? -17.083 -4.112 -19.726 1.00 62.84 311 LEU A C 1
ATOM 2387 O O . LEU A 1 311 ? -16.858 -3.262 -18.877 1.00 62.84 311 LEU A O 1
ATOM 2391 N N . LEU A 1 312 ? -17.329 -3.790 -21.000 1.00 60.66 312 LEU A N 1
ATOM 2392 C CA . LEU A 1 312 ? -17.093 -2.457 -21.560 1.00 60.66 312 LEU A CA 1
ATOM 2393 C C . LEU A 1 312 ? -18.301 -1.957 -22.365 1.00 60.66 312 LEU A C 1
ATOM 2395 O O . LEU A 1 312 ? -18.240 -1.798 -23.584 1.00 60.66 312 LEU A O 1
ATOM 2399 N N . ALA A 1 313 ? -19.405 -1.641 -21.685 1.00 69.81 313 ALA A N 1
ATOM 2400 C CA . ALA A 1 313 ? -20.465 -0.844 -22.297 1.00 69.81 313 ALA A CA 1
ATOM 2401 C C . ALA A 1 313 ? -19.960 0.598 -22.529 1.00 69.81 313 ALA A C 1
ATOM 2403 O O . ALA A 1 313 ? -20.022 1.453 -21.646 1.00 69.81 313 ALA A O 1
ATOM 2404 N N . VAL A 1 314 ? -19.450 0.875 -23.735 1.00 66.56 314 VAL A N 1
ATOM 2405 C CA . VAL A 1 314 ? -18.778 2.139 -24.119 1.00 66.56 314 VAL A CA 1
ATOM 2406 C C . VAL A 1 314 ? -19.584 3.401 -23.756 1.00 66.56 314 VAL A C 1
ATOM 2408 O O . VAL A 1 314 ? -19.017 4.405 -23.327 1.00 66.56 314 VAL A O 1
ATOM 2411 N N . ALA A 1 315 ? -20.914 3.360 -23.879 1.00 69.25 315 ALA A N 1
ATOM 2412 C CA . ALA A 1 315 ? -21.785 4.498 -23.564 1.00 69.25 315 ALA A CA 1
ATOM 2413 C C . ALA A 1 315 ? -21.887 4.805 -22.056 1.00 69.25 315 ALA A C 1
ATOM 2415 O O . ALA A 1 315 ? -22.119 5.949 -21.660 1.00 69.25 315 ALA A O 1
ATOM 2416 N N . GLU A 1 316 ? -21.737 3.799 -21.196 1.00 78.81 316 GLU A N 1
ATOM 2417 C CA . GLU A 1 316 ? -21.738 3.980 -19.742 1.00 78.81 316 GLU A CA 1
ATOM 2418 C C . GLU A 1 316 ? -20.411 4.575 -19.276 1.00 78.81 316 GLU A C 1
ATOM 2420 O O . GLU A 1 316 ? -20.392 5.577 -18.564 1.00 78.81 316 GLU A O 1
ATOM 2425 N N . VAL A 1 317 ? -19.317 4.059 -19.830 1.00 81.44 317 VAL A N 1
ATOM 2426 C CA . VAL A 1 317 ? -17.957 4.545 -19.612 1.00 81.44 317 VAL A CA 1
ATOM 2427 C C . VAL A 1 317 ? -17.816 6.045 -19.903 1.00 81.44 317 VAL A C 1
ATOM 2429 O O . VAL A 1 317 ? -17.305 6.794 -19.069 1.00 81.44 317 VAL A O 1
ATOM 2432 N N . GLY A 1 318 ? -18.301 6.513 -21.060 1.00 84.56 318 GLY A N 1
ATOM 2433 C CA . GLY A 1 318 ? -18.210 7.931 -21.428 1.00 84.56 318 GLY A CA 1
ATOM 2434 C C . GLY A 1 318 ? -18.936 8.859 -20.446 1.00 84.56 318 GLY A C 1
ATOM 2435 O O . GLY A 1 318 ? -18.430 9.934 -20.119 1.00 84.56 318 GLY A O 1
ATOM 2436 N N . ARG A 1 319 ? -20.091 8.424 -19.920 1.00 86.44 319 ARG A N 1
ATOM 2437 C CA . ARG A 1 319 ? -20.839 9.170 -18.896 1.00 86.44 319 ARG A CA 1
ATOM 2438 C C . ARG A 1 319 ? -20.083 9.215 -17.571 1.00 86.44 319 ARG A C 1
ATOM 2440 O O . ARG A 1 319 ? -19.959 10.295 -17.000 1.00 86.44 319 ARG A O 1
ATOM 2447 N N . THR A 1 320 ? -19.520 8.091 -17.130 1.00 89.62 320 THR A N 1
ATOM 2448 C CA . THR A 1 320 ? -18.699 8.026 -15.913 1.00 89.62 320 THR A CA 1
ATOM 2449 C C . THR A 1 320 ? -17.485 8.951 -15.998 1.00 89.62 320 THR A C 1
ATOM 2451 O O . THR A 1 320 ? -17.231 9.717 -15.073 1.00 89.62 320 THR A O 1
ATOM 2454 N N . LEU A 1 321 ? -16.760 8.965 -17.121 1.00 91.06 321 LEU A N 1
ATOM 2455 C CA . LEU A 1 321 ? -15.612 9.865 -17.283 1.00 91.06 321 LEU A CA 1
ATOM 2456 C C . LEU A 1 321 ? -16.013 11.346 -17.244 1.00 91.06 321 LEU A C 1
ATOM 2458 O O . LEU A 1 321 ? -15.301 12.160 -16.651 1.00 91.06 321 LEU A O 1
ATOM 2462 N N . ALA A 1 322 ? -17.147 11.704 -17.853 1.00 91.19 322 ALA A N 1
ATOM 2463 C CA . ALA A 1 322 ? -17.672 13.064 -17.794 1.00 91.19 322 ALA A CA 1
ATOM 2464 C C . ALA A 1 322 ? -18.040 13.464 -16.355 1.00 91.19 322 ALA A C 1
ATOM 2466 O O . ALA A 1 322 ? -17.658 14.544 -15.900 1.00 91.19 322 ALA A O 1
ATOM 2467 N N . GLU A 1 323 ? -18.708 12.576 -15.617 1.00 92.75 323 GLU A N 1
ATOM 2468 C CA . GLU A 1 323 ? -19.047 12.782 -14.206 1.00 92.75 323 GLU A CA 1
ATOM 2469 C C . GLU A 1 323 ? -17.794 13.033 -13.355 1.00 92.75 323 GLU A C 1
ATOM 2471 O O . GLU A 1 323 ? -17.725 14.028 -12.628 1.00 92.75 323 GLU A O 1
ATOM 2476 N N . ILE A 1 324 ? -16.763 12.195 -13.509 1.00 94.81 324 ILE A N 1
ATOM 2477 C CA . ILE A 1 324 ? -15.492 12.336 -12.787 1.00 94.81 324 ILE A CA 1
ATOM 2478 C C . ILE A 1 324 ? -14.844 13.692 -13.088 1.00 94.81 324 ILE A C 1
ATOM 2480 O O . ILE A 1 324 ? -14.423 14.392 -12.169 1.00 94.81 324 ILE A O 1
ATOM 2484 N N . ARG A 1 325 ? -14.793 14.116 -14.358 1.00 94.38 325 ARG A N 1
ATOM 2485 C CA . ARG A 1 325 ? -14.174 15.400 -14.747 1.00 94.38 325 ARG A CA 1
ATOM 2486 C C . ARG A 1 325 ? -14.853 16.606 -14.100 1.00 94.38 325 ARG A C 1
ATOM 2488 O O . ARG A 1 325 ? -14.165 17.546 -13.686 1.00 94.38 325 ARG A O 1
ATOM 2495 N N . HIS A 1 326 ? -16.180 16.583 -13.993 1.00 95.00 326 HIS A N 1
ATOM 2496 C CA . HIS A 1 326 ? -16.968 17.683 -13.428 1.00 95.00 326 HIS A CA 1
ATOM 2497 C C . HIS A 1 326 ? -17.077 17.657 -11.900 1.00 95.00 326 HIS A C 1
ATOM 2499 O O . HIS A 1 326 ? -17.591 18.608 -11.305 1.00 95.00 326 HIS A O 1
ATOM 2505 N N . ARG A 1 327 ? -16.553 16.612 -11.256 1.00 94.75 327 ARG A N 1
ATOM 2506 C CA . ARG A 1 327 ? -16.535 16.483 -9.803 1.00 94.75 327 ARG A CA 1
ATOM 2507 C C . ARG A 1 327 ? -15.744 17.615 -9.149 1.00 94.75 327 ARG A C 1
ATOM 2509 O O . ARG A 1 327 ? -14.688 18.029 -9.636 1.00 94.75 327 ARG A O 1
ATOM 2516 N N . ARG A 1 328 ? -16.270 18.117 -8.032 1.00 95.75 328 ARG A N 1
ATOM 2517 C CA . ARG A 1 328 ? -15.629 19.135 -7.192 1.00 95.75 328 ARG A CA 1
ATOM 2518 C C . ARG A 1 328 ? -15.167 18.497 -5.892 1.00 95.75 328 ARG A C 1
ATOM 2520 O O . ARG A 1 328 ? -15.877 17.666 -5.333 1.00 95.75 328 ARG A O 1
ATOM 2527 N N . PHE A 1 329 ? -14.000 18.907 -5.416 1.00 97.25 329 PHE A N 1
ATOM 2528 C CA . PHE A 1 329 ? -13.530 18.519 -4.095 1.00 97.25 329 PHE A CA 1
ATOM 2529 C C . PHE A 1 329 ? -14.219 19.353 -3.023 1.00 97.25 329 PHE A C 1
ATOM 2531 O O . PHE A 1 329 ? -14.521 20.532 -3.227 1.00 97.25 329 PHE A O 1
ATOM 2538 N N . ARG A 1 330 ? -14.418 18.749 -1.853 1.00 97.25 330 ARG A N 1
ATOM 2539 C CA . ARG A 1 330 ? -14.669 19.515 -0.636 1.00 97.25 330 ARG A CA 1
ATOM 2540 C C . ARG A 1 330 ? -13.452 20.395 -0.327 1.00 97.25 330 ARG A C 1
ATOM 2542 O O . ARG A 1 330 ? -12.334 19.981 -0.640 1.00 97.25 330 ARG A O 1
ATOM 2549 N N . PRO A 1 331 ? -13.621 21.549 0.347 1.00 97.12 331 PRO A N 1
ATOM 2550 C CA . PRO A 1 331 ? -12.497 22.426 0.691 1.00 97.12 331 PRO A CA 1
ATOM 2551 C C . PRO A 1 331 ? -11.365 21.702 1.434 1.00 97.12 331 PRO A C 1
ATOM 2553 O O . PRO A 1 331 ? -10.191 21.920 1.155 1.00 97.12 331 PRO A O 1
ATOM 2556 N N . THR A 1 332 ? -11.730 20.767 2.316 1.00 94.38 332 THR A N 1
ATOM 2557 C CA . THR A 1 332 ? -10.809 19.943 3.112 1.00 94.38 332 THR A CA 1
ATOM 2558 C C . THR A 1 332 ? -9.930 19.003 2.296 1.00 94.38 332 THR A C 1
ATOM 2560 O O . THR A 1 332 ? -8.883 18.603 2.793 1.00 94.38 332 THR A O 1
ATOM 2563 N N . LEU A 1 333 ? -10.355 18.608 1.094 1.00 97.62 333 LEU A N 1
ATOM 2564 C CA . LEU A 1 333 ? -9.577 17.772 0.177 1.00 97.62 333 LEU A CA 1
ATOM 2565 C C . LEU A 1 333 ? -8.900 18.619 -0.909 1.00 97.62 333 LEU A C 1
ATOM 2567 O O . LEU A 1 333 ? -7.761 18.341 -1.266 1.00 97.62 333 LEU A O 1
ATOM 2571 N N . ALA A 1 334 ? -9.570 19.676 -1.384 1.00 98.00 334 ALA A N 1
ATOM 2572 C CA . ALA A 1 334 ? -9.026 20.616 -2.365 1.00 98.00 334 ALA A CA 1
ATOM 2573 C C . ALA A 1 334 ? -7.674 21.180 -1.913 1.00 98.00 334 ALA A C 1
ATOM 2575 O O . ALA A 1 334 ? -6.725 21.157 -2.685 1.00 98.00 334 ALA A O 1
ATOM 2576 N N . TYR A 1 335 ? -7.569 21.570 -0.637 1.00 97.62 335 TYR A N 1
ATOM 2577 C CA . TYR A 1 335 ? -6.317 22.043 -0.047 1.00 97.62 335 TYR A CA 1
ATOM 2578 C C . TYR A 1 335 ? -5.147 21.078 -0.291 1.00 97.62 335 TYR A C 1
ATOM 2580 O O . TYR A 1 335 ? -4.108 21.492 -0.789 1.00 97.62 335 TYR A O 1
ATOM 2588 N N . TRP A 1 336 ? -5.318 19.786 0.003 1.00 98.00 336 TRP A N 1
ATOM 2589 C CA . TRP A 1 336 ? -4.251 18.792 -0.150 1.00 98.00 336 TRP A CA 1
ATOM 2590 C C . TRP A 1 336 ? -3.934 18.472 -1.608 1.00 98.00 336 TRP A C 1
ATOM 2592 O O . TRP A 1 336 ? -2.776 18.245 -1.947 1.00 98.00 336 TRP A O 1
ATOM 2602 N N . VAL A 1 337 ? -4.945 18.503 -2.478 1.00 97.81 337 VAL A N 1
ATOM 2603 C CA . VAL A 1 337 ? -4.741 18.402 -3.928 1.00 97.81 337 VAL A CA 1
ATOM 2604 C C . VAL A 1 337 ? -3.903 19.575 -4.440 1.00 97.81 337 VAL A C 1
ATOM 2606 O O . VAL A 1 337 ? -2.993 19.364 -5.243 1.00 97.81 337 VAL A O 1
ATOM 2609 N N . ASP A 1 338 ? -4.159 20.790 -3.954 1.00 97.25 338 ASP A N 1
ATOM 2610 C CA . ASP A 1 338 ? -3.385 21.980 -4.311 1.00 97.25 338 ASP A CA 1
ATOM 2611 C C . ASP A 1 338 ? -1.953 21.903 -3.756 1.00 97.25 338 ASP A C 1
ATOM 2613 O O . ASP A 1 338 ? -1.008 22.215 -4.481 1.00 97.25 338 ASP A O 1
ATOM 2617 N N . GLN A 1 339 ? -1.774 21.423 -2.514 1.00 96.75 339 GLN A N 1
ATOM 2618 C CA . GLN A 1 339 ? -0.444 21.197 -1.928 1.00 96.75 339 GLN A CA 1
ATOM 2619 C C . GLN A 1 339 ? 0.374 20.200 -2.754 1.00 96.75 339 GLN A C 1
ATOM 2621 O O . GLN A 1 339 ? 1.523 20.481 -3.090 1.00 96.75 339 GLN A O 1
ATOM 2626 N N . TYR A 1 340 ? -0.221 19.065 -3.138 1.00 96.12 340 TYR A N 1
ATOM 2627 C CA . TYR A 1 340 ? 0.449 18.116 -4.024 1.00 96.12 340 TYR A CA 1
ATOM 2628 C C . TYR A 1 340 ? 0.752 18.757 -5.381 1.00 96.12 340 TYR A C 1
ATOM 2630 O O . TYR A 1 340 ? 1.876 18.667 -5.856 1.00 96.12 340 TYR A O 1
ATOM 2638 N N . SER A 1 341 ? -0.205 19.454 -6.000 1.00 95.00 341 SER A N 1
ATOM 2639 C CA . SER A 1 341 ? -0.036 20.039 -7.343 1.00 95.00 341 SER A CA 1
ATOM 2640 C C . SER A 1 341 ? 1.047 21.123 -7.415 1.00 95.00 341 SER A C 1
ATOM 2642 O O . SER A 1 341 ? 1.527 21.438 -8.503 1.00 95.00 341 SER A O 1
ATOM 2644 N N . ALA A 1 342 ? 1.430 21.710 -6.278 1.00 94.62 342 ALA A N 1
ATOM 2645 C CA . ALA A 1 342 ? 2.540 22.654 -6.197 1.00 94.62 342 ALA A CA 1
ATOM 2646 C C . ALA A 1 342 ? 3.923 21.980 -6.310 1.00 94.62 342 ALA A C 1
ATOM 2648 O O . ALA A 1 342 ? 4.885 22.647 -6.693 1.00 94.62 342 ALA A O 1
ATOM 2649 N N . LEU A 1 343 ? 4.023 20.683 -5.993 1.00 92.25 343 LEU A N 1
ATOM 2650 C CA . LEU A 1 343 ? 5.277 19.915 -5.942 1.00 92.25 343 LEU A CA 1
ATOM 2651 C C . LEU A 1 343 ? 5.336 18.772 -6.971 1.00 92.25 343 LEU A C 1
ATOM 2653 O O . LEU A 1 343 ? 6.397 18.468 -7.517 1.00 92.25 343 LEU A O 1
ATOM 2657 N N . GLY A 1 344 ? 4.204 18.117 -7.214 1.00 90.06 344 GLY A N 1
ATOM 2658 C CA . GLY A 1 344 ? 4.048 16.972 -8.102 1.00 90.06 344 GLY A CA 1
ATOM 2659 C C . GLY A 1 344 ? 3.598 17.351 -9.510 1.00 90.06 344 GLY A C 1
ATOM 2660 O O . GLY A 1 344 ? 3.210 18.484 -9.797 1.00 90.06 344 GLY A O 1
ATOM 2661 N N . TRP A 1 345 ? 3.645 16.376 -10.418 1.00 90.75 345 TRP A N 1
ATOM 2662 C CA . TRP A 1 345 ? 3.318 16.575 -11.837 1.00 90.75 345 TRP A CA 1
ATOM 2663 C C . TRP A 1 345 ? 2.038 15.876 -12.298 1.00 90.75 345 TRP A C 1
ATOM 2665 O O . TRP A 1 345 ? 1.659 16.033 -13.461 1.00 90.75 345 TRP A O 1
ATOM 2675 N N . ARG A 1 346 ? 1.393 15.084 -11.433 1.00 92.19 346 ARG A N 1
ATOM 2676 C CA . ARG A 1 346 ? 0.194 14.313 -11.792 1.00 92.19 346 ARG A CA 1
ATOM 2677 C C . ARG A 1 346 ? -0.967 15.249 -12.141 1.00 92.19 346 ARG A C 1
ATOM 2679 O O . ARG A 1 346 ? -1.130 16.315 -11.546 1.00 92.19 346 ARG A O 1
ATOM 2686 N N . ASP A 1 347 ? -1.774 14.855 -13.125 1.00 92.12 347 ASP A N 1
ATOM 2687 C CA . ASP A 1 347 ? -2.918 15.654 -13.572 1.00 92.12 347 ASP A CA 1
ATOM 2688 C C . ASP A 1 347 ? -3.990 15.732 -12.463 1.00 92.12 347 ASP A C 1
ATOM 2690 O O . ASP A 1 347 ? -4.322 14.701 -11.873 1.00 92.12 347 ASP A O 1
ATOM 2694 N N . PRO A 1 348 ? -4.598 16.905 -12.186 1.00 92.00 348 PRO A N 1
ATOM 2695 C CA . PRO A 1 348 ? -5.674 17.027 -11.198 1.00 92.00 348 PRO A CA 1
ATOM 2696 C C . PRO A 1 348 ? -6.874 16.091 -11.426 1.00 92.00 348 PRO A C 1
ATOM 2698 O O . PRO A 1 348 ? -7.640 15.817 -10.496 1.00 92.00 348 PRO A O 1
ATOM 2701 N N . TYR A 1 349 ? -7.067 15.606 -12.656 1.00 94.62 349 TYR A N 1
ATOM 2702 C CA . TYR A 1 349 ? -8.028 14.562 -12.992 1.00 94.62 349 TYR A CA 1
ATOM 2703 C C . TYR A 1 349 ? -7.812 13.281 -12.177 1.00 94.62 349 TYR A C 1
ATOM 2705 O O . TYR A 1 349 ? -8.805 12.698 -11.736 1.00 94.62 349 TYR A O 1
ATOM 2713 N N . LEU A 1 350 ? -6.558 12.894 -11.906 1.00 95.44 350 LEU A N 1
ATOM 2714 C CA . LEU A 1 350 ? -6.220 11.709 -11.112 1.00 95.44 350 LEU A CA 1
ATOM 2715 C C . LEU A 1 350 ? -6.931 11.742 -9.759 1.00 95.44 350 LEU A C 1
ATOM 2717 O O . LEU A 1 350 ? -7.610 10.792 -9.392 1.00 95.44 350 LEU A O 1
ATOM 2721 N N . TRP A 1 351 ? -6.884 12.870 -9.052 1.00 97.50 351 TRP A N 1
ATOM 2722 C CA . TRP A 1 351 ? -7.491 12.991 -7.725 1.00 97.50 351 TRP A CA 1
ATOM 2723 C C . TRP A 1 351 ? -9.017 12.935 -7.757 1.00 97.50 351 TRP A C 1
ATOM 2725 O O . TRP A 1 351 ? -9.644 12.403 -6.838 1.00 97.50 351 TRP A O 1
ATOM 2735 N N . LYS A 1 352 ? -9.639 13.430 -8.835 1.00 97.50 352 LYS A N 1
ATOM 2736 C CA . LYS A 1 352 ? -11.090 13.299 -9.038 1.00 97.50 352 LYS A CA 1
ATOM 2737 C C . LYS A 1 352 ? -11.463 11.847 -9.292 1.00 97.50 352 LYS A C 1
ATOM 2739 O O . LYS A 1 352 ? -12.449 11.367 -8.730 1.00 97.50 352 LYS A O 1
ATOM 2744 N N . TRP A 1 353 ? -10.663 11.163 -10.108 1.00 97.19 353 TRP A N 1
ATOM 2745 C CA . TRP A 1 353 ? -10.811 9.744 -10.392 1.00 97.19 353 TRP A CA 1
ATOM 2746 C C . TRP A 1 353 ? -10.627 8.907 -9.121 1.00 97.19 353 TRP A C 1
ATOM 2748 O O . TRP A 1 353 ? -11.515 8.124 -8.795 1.00 97.19 353 TRP A O 1
ATOM 2758 N N . CYS A 1 354 ? -9.582 9.154 -8.323 1.00 97.62 354 CYS A N 1
ATOM 2759 C CA . CYS A 1 354 ? -9.368 8.500 -7.031 1.00 97.62 354 CYS A CA 1
ATOM 2760 C C . CYS A 1 354 ? -10.543 8.740 -6.081 1.00 97.62 354 CYS A C 1
ATOM 2762 O O . CYS A 1 354 ? -11.046 7.789 -5.488 1.00 97.62 354 CYS A O 1
ATOM 2764 N N . ARG A 1 355 ? -11.034 9.985 -5.965 1.00 97.88 355 ARG A N 1
ATOM 2765 C CA . ARG A 1 355 ? -12.169 10.312 -5.088 1.00 97.88 355 ARG A CA 1
ATOM 2766 C C . ARG A 1 355 ? -13.453 9.595 -5.498 1.00 97.88 355 ARG A C 1
ATOM 2768 O O . ARG A 1 355 ? -14.225 9.228 -4.618 1.00 97.88 355 ARG A O 1
ATOM 2775 N N . TRP A 1 356 ? -13.697 9.417 -6.793 1.00 97.81 356 TRP A N 1
ATOM 2776 C CA . TRP A 1 356 ? -14.808 8.603 -7.293 1.00 97.81 356 TRP A CA 1
ATOM 2777 C C . TRP A 1 356 ? -14.562 7.102 -7.057 1.00 97.81 356 TRP A C 1
ATOM 2779 O O . TRP A 1 356 ? -15.454 6.396 -6.592 1.00 97.81 356 TRP A O 1
ATOM 2789 N N . GLY A 1 357 ? -13.335 6.629 -7.291 1.00 97.56 357 GLY A N 1
ATOM 2790 C CA . GLY A 1 357 ? -12.926 5.239 -7.096 1.00 97.56 357 GLY A CA 1
ATOM 2791 C C . GLY A 1 357 ? -13.143 4.766 -5.660 1.00 97.56 357 GLY A C 1
ATOM 2792 O O . GLY A 1 357 ? -13.840 3.778 -5.442 1.00 97.56 357 GLY A O 1
ATOM 2793 N N . VAL A 1 358 ? -12.650 5.526 -4.673 1.00 98.31 358 VAL A N 1
ATOM 2794 C CA . VAL A 1 358 ? -12.858 5.208 -3.248 1.00 98.31 358 VAL A CA 1
ATOM 2795 C C . VAL A 1 358 ? -14.336 5.169 -2.880 1.00 98.31 358 VAL A C 1
ATOM 2797 O O . VAL A 1 358 ? -14.738 4.398 -2.020 1.00 98.31 358 VAL A O 1
ATOM 2800 N N . GLU A 1 359 ? -15.166 5.970 -3.534 1.00 98.06 359 GLU A N 1
ATOM 2801 C CA . GLU A 1 359 ? -16.596 6.064 -3.267 1.00 98.06 359 GLU A CA 1
ATOM 2802 C C . GLU A 1 359 ? -17.344 4.800 -3.684 1.00 98.06 359 GLU A C 1
ATOM 2804 O O . GLU A 1 359 ? -18.171 4.276 -2.928 1.00 98.06 359 GLU A O 1
ATOM 2809 N N . VAL A 1 360 ? -17.030 4.307 -4.886 1.00 97.88 360 VAL A N 1
ATOM 2810 C CA . VAL A 1 360 ? -17.658 3.113 -5.448 1.00 97.88 360 VAL A CA 1
ATOM 2811 C C . VAL A 1 360 ? -17.139 1.831 -4.803 1.00 97.88 360 VAL A C 1
ATOM 2813 O O . VAL A 1 360 ? -17.856 0.834 -4.839 1.00 97.88 360 VAL A O 1
ATOM 2816 N N . THR A 1 361 ? -15.953 1.853 -4.184 1.00 98.56 361 THR A N 1
ATOM 2817 C CA . THR A 1 361 ? -15.363 0.705 -3.473 1.00 98.56 361 THR A CA 1
ATOM 2818 C C . THR A 1 361 ? -15.433 0.796 -1.946 1.00 98.56 361 THR A C 1
ATOM 2820 O O . THR A 1 361 ? -14.942 -0.104 -1.273 1.00 98.56 361 THR A O 1
ATOM 2823 N N . THR A 1 362 ? -16.022 1.847 -1.369 1.00 98.75 362 THR A N 1
ATOM 2824 C CA . THR A 1 362 ? -16.220 1.941 0.088 1.00 98.75 362 THR A CA 1
ATOM 2825 C C . THR A 1 362 ? -17.189 0.863 0.569 1.00 98.75 362 THR A C 1
ATOM 2827 O O . THR A 1 362 ? -18.279 0.709 0.001 1.00 98.75 362 THR A O 1
ATOM 2830 N N . LEU A 1 363 ? -16.796 0.135 1.620 1.00 98.69 363 LEU A N 1
ATOM 2831 C CA . LEU A 1 363 ? -17.581 -0.961 2.186 1.00 98.69 363 LEU A CA 1
ATOM 2832 C C . LEU A 1 363 ? -18.963 -0.477 2.643 1.00 98.69 363 LEU A C 1
ATOM 2834 O O . LEU A 1 363 ? -19.139 0.644 3.124 1.00 98.69 363 LEU A O 1
ATOM 2838 N N . SER A 1 364 ? -19.975 -1.334 2.505 1.00 98.56 364 SER A N 1
ATOM 2839 C CA . SER A 1 364 ? -21.356 -0.970 2.846 1.00 98.56 364 SER A CA 1
ATOM 2840 C C . SER A 1 364 ? -21.600 -0.849 4.357 1.00 98.56 364 SER A C 1
ATOM 2842 O O . SER A 1 364 ? -22.628 -0.310 4.753 1.00 98.56 364 SER A O 1
ATOM 2844 N N . CYS A 1 365 ? -20.683 -1.353 5.192 1.00 98.50 365 CYS A N 1
ATOM 2845 C CA . CYS A 1 365 ? -20.776 -1.327 6.655 1.00 98.50 365 CYS A CA 1
ATOM 2846 C C . CYS A 1 365 ? -20.424 0.029 7.285 1.00 98.50 365 CYS A C 1
ATOM 2848 O O . CYS A 1 365 ? -20.690 0.234 8.471 1.00 98.50 365 CYS A O 1
ATOM 2850 N N . VAL A 1 366 ? -19.845 0.950 6.507 1.00 98.75 366 VAL A N 1
ATOM 2851 C CA . VAL A 1 366 ? -19.460 2.285 6.980 1.00 98.75 366 VAL A CA 1
ATOM 2852 C C . VAL A 1 366 ? -20.701 3.081 7.359 1.00 98.75 366 VAL A C 1
ATOM 2854 O O . VAL A 1 366 ? -21.615 3.238 6.542 1.00 98.75 366 VAL A O 1
ATOM 2857 N N . ALA A 1 367 ? -20.724 3.621 8.580 1.00 98.62 367 ALA A N 1
ATOM 2858 C CA . ALA A 1 367 ? -21.836 4.453 9.021 1.00 98.62 367 ALA A CA 1
ATOM 2859 C C . ALA A 1 367 ? -21.931 5.713 8.151 1.00 98.62 367 ALA A C 1
ATOM 2861 O O . ALA A 1 367 ? -20.926 6.306 7.741 1.00 98.62 367 ALA A O 1
ATOM 2862 N N . ARG A 1 368 ? -23.162 6.126 7.844 1.00 98.25 368 ARG A N 1
ATOM 2863 C CA . ARG A 1 368 ? -23.437 7.181 6.861 1.00 98.25 368 ARG A CA 1
ATOM 2864 C C . ARG A 1 368 ? -22.763 8.504 7.230 1.00 98.25 368 ARG A C 1
ATOM 2866 O O . ARG A 1 368 ? -22.307 9.214 6.339 1.00 98.25 368 ARG A O 1
ATOM 2873 N N . GLU A 1 369 ? -22.706 8.815 8.517 1.00 98.44 369 GLU A N 1
ATOM 2874 C CA . GLU A 1 369 ? -22.105 10.016 9.090 1.00 98.44 369 GLU A CA 1
ATOM 2875 C C . GLU A 1 369 ? -20.583 10.096 8.901 1.00 98.44 369 GLU A C 1
ATOM 2877 O O . GLU A 1 369 ? -20.062 11.199 8.779 1.00 98.44 369 GLU A O 1
ATOM 2882 N N . PHE A 1 370 ? -19.878 8.963 8.796 1.00 98.38 370 PHE A N 1
ATOM 2883 C CA . PHE A 1 370 ? -18.422 8.934 8.593 1.00 98.38 370 PHE A CA 1
ATOM 2884 C C . PHE A 1 370 ? -18.024 8.782 7.123 1.00 98.38 370 PHE A C 1
ATOM 2886 O O . PHE A 1 370 ? -16.876 9.033 6.763 1.00 98.38 370 PHE A O 1
ATOM 2893 N N . ARG A 1 371 ? -18.958 8.374 6.253 1.00 98.19 371 ARG A N 1
ATOM 2894 C CA . ARG A 1 371 ? -18.656 7.954 4.876 1.00 98.19 371 ARG A CA 1
ATOM 2895 C C . ARG A 1 371 ? -17.920 9.015 4.058 1.00 98.19 371 ARG A C 1
ATOM 2897 O O . ARG A 1 371 ? -16.935 8.692 3.400 1.00 98.19 371 ARG A O 1
ATOM 2904 N N . GLU A 1 372 ? -18.388 10.260 4.084 1.00 98.00 372 GLU A N 1
ATOM 2905 C CA . GLU A 1 372 ? -17.787 11.341 3.291 1.00 98.00 372 GLU A CA 1
ATOM 2906 C C . GLU A 1 372 ? -16.379 11.703 3.779 1.00 98.00 372 GLU A C 1
ATOM 2908 O O . GLU A 1 372 ? -15.458 11.813 2.970 1.00 98.00 372 GLU A O 1
ATOM 2913 N N . ASP A 1 373 ? -16.194 11.841 5.094 1.00 98.25 373 ASP A N 1
ATOM 2914 C CA . ASP A 1 373 ? -14.892 12.173 5.682 1.00 98.25 373 ASP A CA 1
ATOM 2915 C C . ASP A 1 373 ? -13.879 11.036 5.493 1.00 98.25 373 ASP A C 1
ATOM 2917 O O . ASP A 1 373 ? -12.709 11.291 5.195 1.00 98.25 373 ASP A O 1
ATOM 2921 N N . LEU A 1 374 ? -14.324 9.779 5.582 1.00 98.31 374 LEU A N 1
ATOM 2922 C CA . LEU A 1 374 ? -13.479 8.620 5.297 1.00 98.31 374 LEU A CA 1
ATOM 2923 C C . LEU A 1 374 ? -13.094 8.543 3.826 1.00 98.31 374 LEU A C 1
ATOM 2925 O O . LEU A 1 374 ? -11.932 8.278 3.530 1.00 98.31 374 LEU A O 1
ATOM 2929 N N . CYS A 1 375 ? -14.011 8.823 2.898 1.00 98.62 375 CYS A N 1
ATOM 2930 C CA . CYS A 1 375 ? -13.660 8.874 1.481 1.00 98.62 375 CYS A CA 1
ATOM 2931 C C . CYS A 1 375 ? -12.594 9.943 1.204 1.00 98.62 375 CYS A C 1
ATOM 2933 O O . CYS A 1 375 ? -11.616 9.651 0.519 1.00 98.62 375 CYS A O 1
ATOM 2935 N N . ASP A 1 376 ? -12.729 11.150 1.762 1.00 98.69 376 ASP A N 1
ATOM 2936 C CA . ASP A 1 376 ? -11.699 12.188 1.635 1.00 98.69 376 ASP A CA 1
ATOM 2937 C C . ASP A 1 376 ? -10.365 11.738 2.262 1.00 98.69 376 ASP A C 1
ATOM 2939 O O . ASP A 1 376 ? -9.307 11.938 1.670 1.00 98.69 376 ASP A O 1
ATOM 2943 N N . THR A 1 377 ? -10.404 11.084 3.427 1.00 98.81 377 THR A N 1
ATOM 2944 C CA . THR A 1 377 ? -9.209 10.573 4.127 1.00 98.81 377 THR A CA 1
ATOM 2945 C C . THR A 1 377 ? -8.500 9.472 3.335 1.00 98.81 377 THR A C 1
ATOM 2947 O O . THR A 1 377 ? -7.273 9.472 3.247 1.00 98.81 377 THR A O 1
ATOM 2950 N N . LYS A 1 378 ? -9.245 8.578 2.675 1.00 98.81 378 LYS A N 1
ATOM 2951 C CA . LYS A 1 378 ? -8.676 7.590 1.745 1.00 98.81 378 LYS A CA 1
ATOM 2952 C C . LYS A 1 378 ? -7.977 8.254 0.565 1.00 98.81 378 LYS A C 1
ATOM 2954 O O . LYS A 1 378 ? -6.919 7.788 0.160 1.00 98.81 378 LYS A O 1
ATOM 2959 N N . VAL A 1 379 ? -8.521 9.349 0.026 1.00 98.69 379 VAL A N 1
ATOM 2960 C CA . VAL A 1 379 ? -7.828 10.086 -1.043 1.00 98.69 379 VAL A CA 1
ATOM 2961 C C . VAL A 1 379 ? -6.518 10.682 -0.535 1.00 98.69 379 VAL A C 1
ATOM 2963 O O . VAL A 1 379 ? -5.533 10.610 -1.258 1.00 98.69 379 VAL A O 1
ATOM 2966 N N . LEU A 1 380 ? -6.451 11.180 0.705 1.00 98.75 380 LEU A N 1
ATOM 2967 C CA . LEU A 1 380 ? -5.171 11.609 1.290 1.00 98.75 380 LEU A CA 1
ATOM 2968 C C . LEU A 1 380 ? -4.166 10.456 1.379 1.00 98.75 380 LEU A C 1
ATOM 2970 O O . LEU A 1 380 ? -3.004 10.635 1.026 1.00 98.75 380 LEU A O 1
ATOM 2974 N N . ALA A 1 381 ? -4.611 9.263 1.787 1.00 98.62 381 ALA A N 1
ATOM 2975 C CA . ALA A 1 381 ? -3.759 8.076 1.802 1.00 98.62 381 ALA A CA 1
ATOM 2976 C C . ALA A 1 381 ? -3.288 7.674 0.394 1.00 98.62 381 ALA A C 1
ATOM 2978 O O . ALA A 1 381 ? -2.161 7.211 0.244 1.00 98.62 381 ALA A O 1
ATOM 2979 N N . ILE A 1 382 ? -4.113 7.874 -0.639 1.00 98.50 382 ILE A N 1
ATOM 2980 C CA . ILE A 1 382 ? -3.718 7.667 -2.038 1.00 98.50 382 ILE A CA 1
ATOM 2981 C C . ILE A 1 382 ? -2.718 8.738 -2.496 1.00 98.50 382 ILE A C 1
ATOM 2983 O O . ILE A 1 382 ? -1.746 8.384 -3.148 1.00 98.50 382 ILE A O 1
ATOM 2987 N N . ILE A 1 383 ? -2.897 10.013 -2.133 1.00 98.19 383 ILE A N 1
ATOM 2988 C CA . ILE A 1 383 ? -1.919 11.076 -2.435 1.00 98.19 383 ILE A CA 1
ATOM 2989 C C . ILE A 1 383 ? -0.569 10.747 -1.790 1.00 98.19 383 ILE A C 1
ATOM 2991 O O . ILE A 1 383 ? 0.455 10.836 -2.458 1.00 98.19 383 ILE A O 1
ATOM 2995 N N . LEU A 1 384 ? -0.563 10.322 -0.521 1.00 98.06 384 LEU A N 1
ATOM 2996 C CA . LEU A 1 384 ? 0.655 9.881 0.163 1.00 98.06 384 LEU A CA 1
ATOM 2997 C C . LEU A 1 384 ? 1.307 8.698 -0.565 1.00 98.06 384 LEU A C 1
ATOM 2999 O O . LEU A 1 384 ? 2.512 8.707 -0.778 1.00 98.06 384 LEU A O 1
ATOM 3003 N N . ASN A 1 385 ? 0.510 7.709 -0.978 1.00 97.50 385 ASN A N 1
ATOM 3004 C CA . ASN A 1 385 ? 0.993 6.562 -1.740 1.00 97.50 385 ASN A CA 1
ATOM 3005 C C . ASN A 1 385 ? 1.661 6.983 -3.056 1.00 97.50 385 ASN A C 1
ATOM 3007 O O . ASN A 1 385 ? 2.786 6.584 -3.315 1.00 97.50 385 ASN A O 1
ATOM 3011 N N . VAL A 1 386 ? 0.997 7.833 -3.846 1.00 96.12 386 VAL A N 1
ATOM 3012 C CA . VAL A 1 386 ? 1.524 8.343 -5.124 1.00 96.12 386 VAL A CA 1
ATOM 3013 C C . VAL A 1 386 ? 2.778 9.188 -4.918 1.00 96.12 386 VAL A C 1
ATOM 3015 O O . VAL A 1 386 ? 3.699 9.100 -5.711 1.00 96.12 386 VAL A O 1
ATOM 3018 N N . LEU A 1 387 ? 2.849 9.982 -3.848 1.00 95.38 387 LEU A N 1
ATOM 3019 C CA . LEU A 1 387 ? 4.048 10.757 -3.527 1.00 95.38 387 LEU A CA 1
ATOM 3020 C C . LEU A 1 387 ? 5.253 9.839 -3.273 1.00 95.38 387 LEU A C 1
ATOM 3022 O O . LEU A 1 387 ? 6.345 10.122 -3.754 1.00 95.38 387 LEU A O 1
ATOM 3026 N N . ILE A 1 388 ? 5.053 8.747 -2.528 1.00 95.44 388 ILE A N 1
ATOM 3027 C CA . ILE A 1 388 ? 6.097 7.748 -2.260 1.00 95.44 388 ILE A CA 1
ATOM 3028 C C . ILE A 1 388 ? 6.487 7.015 -3.549 1.00 95.44 388 ILE A C 1
ATOM 3030 O O . ILE A 1 388 ? 7.674 6.841 -3.803 1.00 95.44 388 ILE A O 1
ATOM 3034 N N . ASP A 1 389 ? 5.500 6.627 -4.355 1.00 93.31 389 ASP A N 1
ATOM 3035 C CA . ASP A 1 389 ? 5.670 5.978 -5.662 1.00 93.31 389 ASP A CA 1
ATOM 3036 C C . ASP A 1 389 ? 6.493 6.857 -6.623 1.00 93.31 389 ASP A C 1
ATOM 3038 O O . ASP A 1 389 ? 7.519 6.430 -7.140 1.00 93.31 389 ASP A O 1
ATOM 3042 N N . ASP A 1 390 ? 6.144 8.145 -6.733 1.00 91.81 390 ASP A N 1
ATOM 3043 C CA . ASP A 1 390 ? 6.861 9.130 -7.553 1.00 91.81 390 ASP A CA 1
ATOM 3044 C C . ASP A 1 390 ? 8.335 9.299 -7.133 1.00 91.81 390 ASP A C 1
ATOM 3046 O O . ASP A 1 390 ? 9.156 9.707 -7.954 1.00 91.81 390 ASP A O 1
ATOM 3050 N N . VAL A 1 391 ? 8.672 9.052 -5.861 1.00 92.00 391 VAL A N 1
ATOM 3051 C CA . VAL A 1 391 ? 10.059 9.050 -5.360 1.00 92.00 391 VAL A CA 1
ATOM 3052 C C . VAL A 1 391 ? 10.729 7.702 -5.623 1.00 92.00 391 VAL A C 1
ATOM 3054 O O . VAL A 1 391 ? 11.896 7.671 -6.002 1.00 92.00 391 VAL A O 1
ATOM 3057 N N . ALA A 1 392 ? 10.004 6.593 -5.468 1.00 90.38 392 ALA A N 1
ATOM 3058 C CA . ALA A 1 392 ? 10.516 5.253 -5.742 1.00 90.38 392 ALA A CA 1
ATOM 3059 C C . ALA A 1 392 ? 10.915 5.063 -7.215 1.00 90.38 392 ALA A C 1
ATOM 3061 O O . ALA A 1 392 ? 11.912 4.386 -7.486 1.00 90.38 392 ALA A O 1
ATOM 3062 N N . ASP A 1 393 ? 10.181 5.702 -8.130 1.00 85.69 393 ASP A N 1
ATOM 3063 C CA . ASP A 1 393 ? 10.436 5.698 -9.575 1.00 85.69 393 ASP A CA 1
ATOM 3064 C C . ASP A 1 393 ? 11.635 6.575 -9.983 1.00 85.69 393 ASP A C 1
ATOM 3066 O O . ASP A 1 393 ? 12.203 6.411 -11.065 1.00 85.69 393 ASP A O 1
ATOM 3070 N N . ARG A 1 394 ? 12.069 7.515 -9.131 1.00 82.44 394 ARG A N 1
ATOM 3071 C CA . ARG A 1 394 ? 13.242 8.359 -9.399 1.00 82.44 394 ARG A CA 1
ATOM 3072 C C . ARG A 1 394 ? 14.515 7.657 -8.928 1.00 82.44 394 ARG A C 1
ATOM 3074 O O . ARG A 1 394 ? 14.748 7.466 -7.737 1.00 82.44 394 ARG A O 1
ATOM 3081 N N . HIS A 1 395 ? 15.402 7.324 -9.864 1.00 66.44 395 HIS A N 1
ATOM 3082 C CA . HIS A 1 395 ? 16.705 6.743 -9.526 1.00 66.44 395 HIS A CA 1
ATOM 3083 C C . HIS A 1 395 ? 17.561 7.677 -8.647 1.00 66.44 395 HIS A C 1
ATOM 3085 O O . HIS A 1 395 ? 17.714 8.861 -8.951 1.00 66.44 395 HIS A O 1
ATOM 3091 N N . GLY A 1 396 ? 18.199 7.112 -7.614 1.00 71.62 396 GLY A N 1
ATOM 3092 C CA . GLY A 1 396 ? 19.194 7.797 -6.777 1.00 71.62 396 GLY A CA 1
ATOM 3093 C C . GLY A 1 396 ? 18.642 8.510 -5.539 1.00 71.62 396 GLY A C 1
ATOM 3094 O O . GLY A 1 396 ? 19.383 9.252 -4.895 1.00 71.62 396 GLY A O 1
ATOM 3095 N N . GLU A 1 397 ? 17.371 8.293 -5.193 1.00 82.94 397 GLU A N 1
ATOM 3096 C CA . GLU A 1 397 ? 16.712 8.907 -4.030 1.00 82.94 397 GLU A CA 1
ATOM 3097 C C . GLU A 1 397 ? 16.495 7.930 -2.855 1.00 82.94 397 GLU A C 1
ATOM 3099 O O . GLU A 1 397 ? 15.636 8.164 -2.009 1.00 82.94 397 GLU A O 1
ATOM 3104 N N . ASP A 1 398 ? 17.297 6.863 -2.748 1.00 88.75 398 ASP A N 1
ATOM 3105 C CA . ASP A 1 398 ? 17.135 5.771 -1.767 1.00 88.75 398 ASP A CA 1
ATOM 3106 C C . ASP A 1 398 ? 16.972 6.272 -0.319 1.00 88.75 398 ASP A C 1
ATOM 3108 O O . ASP A 1 398 ? 16.127 5.791 0.435 1.00 88.75 398 ASP A O 1
ATOM 3112 N N . GLY A 1 399 ? 17.756 7.284 0.075 1.00 90.75 399 GLY A N 1
ATOM 3113 C CA . GLY A 1 399 ? 17.684 7.872 1.415 1.00 90.75 399 GLY A CA 1
ATOM 3114 C C . GLY A 1 399 ? 16.381 8.633 1.682 1.00 90.75 399 GLY A C 1
ATOM 3115 O O . GLY A 1 399 ? 15.852 8.571 2.793 1.00 90.75 399 GLY A O 1
ATOM 3116 N N . LEU A 1 400 ? 15.845 9.327 0.671 1.00 93.75 400 LEU A N 1
ATOM 3117 C CA . LEU A 1 400 ? 14.542 9.984 0.769 1.00 93.75 400 LEU A CA 1
ATOM 3118 C C . LEU A 1 400 ? 13.429 8.937 0.790 1.00 93.75 400 LEU A C 1
ATOM 3120 O O . LEU A 1 400 ? 12.556 9.010 1.651 1.00 93.75 400 LEU A O 1
ATOM 3124 N N . LEU A 1 401 ? 13.480 7.949 -0.105 1.00 94.81 401 LEU A N 1
ATOM 3125 C CA . LEU A 1 401 ? 12.503 6.867 -0.157 1.00 94.81 401 LEU A CA 1
ATOM 3126 C C . LEU A 1 401 ? 12.405 6.148 1.193 1.00 94.81 401 LEU A C 1
ATOM 3128 O O . LEU A 1 401 ? 11.312 6.028 1.745 1.00 94.81 401 LEU A O 1
ATOM 3132 N N . GLU A 1 402 ? 13.533 5.727 1.769 1.00 93.94 402 GLU A N 1
ATOM 3133 C CA . GLU A 1 402 ? 13.530 5.056 3.071 1.00 93.94 402 GLU A CA 1
ATOM 3134 C C . GLU A 1 402 ? 12.985 5.948 4.186 1.00 93.94 402 GLU A C 1
ATOM 3136 O O . GLU A 1 402 ? 12.232 5.471 5.035 1.00 93.94 402 GLU A O 1
ATOM 3141 N N . TYR A 1 403 ? 13.279 7.248 4.176 1.00 93.94 403 TYR A N 1
ATOM 3142 C CA . TYR A 1 403 ? 12.652 8.174 5.117 1.00 93.94 403 TYR A CA 1
ATOM 3143 C C . TYR A 1 403 ? 11.128 8.208 4.960 1.00 93.94 403 TYR A C 1
ATOM 3145 O O . TYR A 1 403 ? 10.409 8.053 5.949 1.00 93.94 403 TYR A O 1
ATOM 3153 N N . LEU A 1 404 ? 10.628 8.357 3.730 1.00 95.25 404 LEU A N 1
ATOM 3154 C CA . LEU A 1 404 ? 9.193 8.423 3.453 1.00 95.25 404 LEU A CA 1
ATOM 3155 C C . LEU A 1 404 ? 8.469 7.137 3.871 1.00 95.25 404 LEU A C 1
ATOM 3157 O O . LEU A 1 404 ? 7.410 7.192 4.498 1.00 95.25 404 LEU A O 1
ATOM 3161 N N . LEU A 1 405 ? 9.066 5.977 3.591 1.00 95.69 405 LEU A N 1
ATOM 3162 C CA . LEU A 1 405 ? 8.537 4.667 3.976 1.00 95.69 405 LEU A CA 1
ATOM 3163 C C . LEU A 1 405 ? 8.522 4.443 5.494 1.00 95.69 405 LEU A C 1
ATOM 3165 O O . LEU A 1 405 ? 7.797 3.569 5.971 1.00 95.69 405 LEU A O 1
ATOM 3169 N N . ASN A 1 406 ? 9.298 5.214 6.261 1.00 94.06 406 ASN A N 1
ATOM 3170 C CA . ASN A 1 406 ? 9.327 5.136 7.720 1.00 94.06 406 ASN A CA 1
ATOM 3171 C C . ASN A 1 406 ? 8.395 6.138 8.426 1.00 94.06 406 ASN A C 1
ATOM 3173 O O . ASN A 1 406 ? 8.192 6.022 9.638 1.00 94.06 406 ASN A O 1
ATOM 3177 N N . ILE A 1 407 ? 7.762 7.064 7.690 1.00 93.38 407 ILE A N 1
ATOM 3178 C CA . ILE A 1 407 ? 6.800 8.038 8.240 1.00 93.38 407 ILE A CA 1
ATOM 3179 C C . ILE A 1 407 ? 5.689 7.373 9.071 1.00 93.38 407 ILE A C 1
ATOM 3181 O O . ILE A 1 407 ? 5.453 7.837 10.192 1.00 93.38 407 ILE A O 1
ATOM 3185 N N . PRO A 1 408 ? 5.053 6.267 8.628 1.00 91.94 408 PRO A N 1
ATOM 3186 C CA . PRO A 1 408 ? 4.013 5.614 9.420 1.00 91.94 408 PRO A CA 1
ATOM 3187 C C . PRO A 1 408 ? 4.460 5.070 10.785 1.00 91.94 408 PRO A C 1
ATOM 3189 O O . PRO A 1 408 ? 3.611 4.793 11.633 1.00 91.94 408 PRO A O 1
ATOM 3192 N N . TYR A 1 409 ? 5.769 4.926 11.013 1.00 87.56 409 TYR A N 1
ATOM 3193 C CA . TYR A 1 409 ? 6.342 4.322 12.221 1.00 87.56 409 TYR A CA 1
ATOM 3194 C C . TYR A 1 409 ? 7.009 5.323 13.161 1.00 87.56 409 TYR A C 1
ATOM 3196 O O . TYR A 1 409 ? 7.521 4.909 14.194 1.00 87.56 409 TYR A O 1
ATOM 3204 N N . GLY A 1 410 ? 7.057 6.613 12.815 1.00 80.94 410 GLY A N 1
ATOM 3205 C CA . GLY A 1 410 ? 7.719 7.632 13.641 1.00 80.94 410 GLY A CA 1
ATOM 3206 C C . GLY A 1 410 ? 9.249 7.504 13.722 1.00 80.94 410 GLY A C 1
ATOM 3207 O O . GLY A 1 410 ? 9.895 8.317 14.378 1.00 80.94 410 GLY A O 1
ATOM 3208 N N . ASN A 1 411 ? 9.846 6.535 13.024 1.00 67.75 411 ASN A N 1
ATOM 3209 C CA . ASN A 1 411 ? 11.289 6.308 12.982 1.00 67.75 411 ASN A CA 1
ATOM 3210 C C . ASN A 1 411 ? 11.939 7.223 11.943 1.00 67.75 411 ASN A C 1
ATOM 3212 O O . ASN A 1 411 ? 12.259 6.806 10.832 1.00 67.75 411 ASN A O 1
ATOM 3216 N N . LEU A 1 412 ? 12.106 8.494 12.298 1.00 73.12 412 LEU A N 1
ATOM 3217 C CA . LEU A 1 412 ? 12.600 9.515 11.382 1.00 73.12 412 LEU A CA 1
ATOM 3218 C C . LEU A 1 412 ? 14.019 9.940 11.761 1.00 73.12 412 LEU A C 1
ATOM 3220 O O . LEU A 1 412 ? 14.225 10.665 12.730 1.00 73.12 412 LEU A O 1
ATOM 3224 N N . SER A 1 413 ? 15.002 9.539 10.958 1.00 69.00 413 SER A N 1
ATOM 3225 C CA . SER A 1 413 ? 16.337 10.140 10.978 1.00 69.00 413 SER A CA 1
ATOM 3226 C C . SER A 1 413 ? 16.763 10.472 9.553 1.00 69.00 413 SER A C 1
ATOM 3228 O O . SER A 1 413 ? 17.354 9.646 8.860 1.00 69.00 413 SER A O 1
ATOM 3230 N N . LEU A 1 414 ? 16.448 11.686 9.107 1.00 79.88 414 LEU A N 1
ATOM 3231 C CA . LEU A 1 414 ? 16.974 12.238 7.865 1.00 79.88 414 LEU A CA 1
ATOM 3232 C C . LEU A 1 414 ? 17.434 13.666 8.122 1.00 79.88 414 LEU A C 1
ATOM 3234 O O . LEU A 1 414 ? 16.701 14.472 8.695 1.00 79.88 414 LEU A O 1
ATOM 3238 N N . ASP A 1 415 ? 18.660 13.971 7.708 1.00 85.81 415 ASP A N 1
ATOM 3239 C CA . ASP A 1 415 ? 19.182 15.330 7.768 1.00 85.81 415 ASP A CA 1
ATOM 3240 C C . ASP A 1 415 ? 18.548 16.158 6.643 1.00 85.81 415 ASP A C 1
ATOM 3242 O O . ASP A 1 415 ? 19.077 16.252 5.534 1.00 85.81 415 ASP A O 1
ATOM 3246 N N . MET A 1 416 ? 17.377 16.733 6.934 1.00 86.88 416 MET A N 1
ATOM 3247 C CA . MET A 1 416 ? 16.591 17.541 5.996 1.00 86.88 416 MET A CA 1
ATOM 3248 C C . MET A 1 416 ? 17.408 18.683 5.379 1.00 86.88 416 MET A C 1
ATOM 3250 O O . MET A 1 416 ? 17.175 19.037 4.227 1.00 86.88 416 MET A O 1
ATOM 3254 N N . ALA A 1 417 ? 18.394 19.226 6.103 1.00 88.62 417 ALA A N 1
ATOM 3255 C CA . ALA A 1 417 ? 19.227 20.326 5.622 1.00 88.62 417 ALA A CA 1
ATOM 3256 C C . ALA A 1 417 ? 20.168 19.915 4.476 1.00 88.62 417 ALA A C 1
ATOM 3258 O O . ALA A 1 417 ? 20.642 20.775 3.735 1.00 88.62 417 ALA A O 1
ATOM 3259 N N . ARG A 1 418 ? 20.436 18.612 4.314 1.00 89.62 418 ARG A N 1
ATOM 3260 C CA . ARG A 1 418 ? 21.267 18.076 3.223 1.00 89.62 418 ARG A CA 1
ATOM 3261 C C . ARG A 1 418 ? 20.479 17.740 1.965 1.00 89.62 418 ARG A C 1
ATOM 3263 O O . ARG A 1 418 ? 21.091 17.503 0.926 1.00 89.62 418 ARG A O 1
ATOM 3270 N N . LEU A 1 419 ? 19.152 17.699 2.046 1.00 90.25 419 LEU A N 1
ATOM 3271 C CA . LEU A 1 419 ? 18.317 17.424 0.887 1.00 90.25 419 LEU A CA 1
ATOM 3272 C C . LEU A 1 419 ? 18.201 18.665 -0.011 1.00 90.25 419 LEU A C 1
ATOM 3274 O O . LEU A 1 419 ? 18.106 19.784 0.499 1.00 90.25 419 LEU A O 1
ATOM 3278 N N . PRO A 1 420 ? 18.112 18.500 -1.339 1.00 93.06 420 PRO A N 1
ATOM 3279 C CA . PRO A 1 420 ? 17.630 19.541 -2.238 1.00 93.06 420 PRO A CA 1
ATOM 3280 C C . PRO A 1 420 ? 16.245 20.067 -1.825 1.00 93.06 420 PRO A C 1
ATOM 3282 O O . PRO A 1 420 ? 15.415 19.315 -1.316 1.00 93.06 420 PRO A O 1
ATOM 3285 N N . ALA A 1 421 ? 15.961 21.341 -2.113 1.00 92.44 421 ALA A N 1
ATOM 3286 C CA . ALA A 1 421 ? 14.703 21.996 -1.729 1.00 92.44 421 ALA A CA 1
ATOM 3287 C C . ALA A 1 421 ? 13.443 21.251 -2.216 1.00 92.44 421 ALA A C 1
ATOM 3289 O O . ALA A 1 421 ? 12.454 21.173 -1.493 1.00 92.44 421 ALA A O 1
ATOM 3290 N N . GLU A 1 422 ? 13.488 20.658 -3.413 1.00 90.94 422 GLU A N 1
ATOM 3291 C CA . GLU A 1 422 ? 12.389 19.837 -3.936 1.00 90.94 422 GLU A CA 1
ATOM 3292 C C . GLU A 1 422 ? 12.125 18.619 -3.036 1.00 90.94 422 GLU A C 1
ATOM 3294 O O . GLU A 1 422 ? 11.001 18.420 -2.583 1.00 90.94 422 GLU A O 1
ATOM 3299 N N . GLN A 1 423 ? 13.169 17.858 -2.695 1.00 92.81 423 GLN A N 1
ATOM 3300 C CA . GLN A 1 423 ? 13.077 16.671 -1.838 1.00 92.81 423 GLN A CA 1
ATOM 3301 C C . GLN A 1 423 ? 12.623 17.016 -0.411 1.00 92.81 423 GLN A C 1
ATOM 3303 O O . GLN A 1 423 ? 11.836 16.277 0.182 1.00 92.81 423 GLN A O 1
ATOM 3308 N N . GLN A 1 424 ? 13.043 18.171 0.121 1.00 93.75 424 GLN A N 1
ATOM 3309 C CA . GLN A 1 424 ? 12.516 18.691 1.389 1.00 93.75 424 GLN A CA 1
ATOM 3310 C C . GLN A 1 424 ? 11.003 18.928 1.312 1.00 93.75 424 GLN A C 1
ATOM 3312 O O . GLN A 1 424 ? 10.282 18.591 2.251 1.00 93.75 424 GLN A O 1
ATOM 3317 N N . GLY A 1 425 ? 10.519 19.464 0.186 1.00 93.62 425 GLY A N 1
ATOM 3318 C CA . GLY A 1 425 ? 9.094 19.642 -0.083 1.00 93.62 425 GLY A CA 1
ATOM 3319 C C . GLY A 1 425 ? 8.325 18.320 -0.059 1.00 93.62 425 GLY A C 1
ATOM 3320 O O . GLY A 1 425 ? 7.305 18.229 0.623 1.00 93.62 425 GLY A O 1
ATOM 3321 N N . TYR A 1 426 ? 8.837 17.281 -0.731 1.00 93.75 426 TYR A N 1
ATOM 3322 C CA . TYR A 1 426 ? 8.240 15.935 -0.717 1.00 93.75 426 TYR A CA 1
ATOM 3323 C C . TYR A 1 426 ? 8.179 15.353 0.700 1.00 93.75 426 TYR A C 1
ATOM 3325 O O . TYR A 1 426 ? 7.111 14.937 1.150 1.00 93.75 426 TYR A O 1
ATOM 3333 N N . ALA A 1 427 ? 9.295 15.381 1.432 1.00 94.19 427 ALA A N 1
ATOM 3334 C CA . ALA A 1 427 ? 9.364 14.902 2.811 1.00 94.19 427 ALA A CA 1
ATOM 3335 C C . ALA A 1 427 ? 8.400 15.652 3.747 1.00 94.19 427 ALA A C 1
ATOM 3337 O O . ALA A 1 427 ? 7.682 15.026 4.532 1.00 94.19 427 ALA A O 1
ATOM 3338 N N . HIS A 1 428 ? 8.324 16.980 3.633 1.00 94.62 428 HIS A N 1
ATOM 3339 C CA . HIS A 1 428 ? 7.406 17.791 4.430 1.00 94.62 428 HIS A CA 1
ATOM 3340 C C . HIS A 1 428 ? 5.935 17.496 4.104 1.00 94.62 428 HIS A C 1
ATOM 3342 O O . HIS A 1 428 ? 5.123 17.295 5.013 1.00 94.62 428 HIS A O 1
ATOM 3348 N N . LEU A 1 429 ? 5.581 17.432 2.816 1.00 96.31 429 LEU A N 1
ATOM 3349 C CA . LEU A 1 429 ? 4.216 17.134 2.391 1.00 96.31 429 LEU A CA 1
ATOM 3350 C C . LEU A 1 429 ? 3.787 15.728 2.832 1.00 96.31 429 LEU A C 1
ATOM 3352 O O . LEU A 1 429 ? 2.685 15.560 3.348 1.00 96.31 429 LEU A O 1
ATOM 3356 N N . ALA A 1 430 ? 4.654 14.726 2.699 1.00 96.69 430 ALA A N 1
ATOM 3357 C CA . ALA A 1 430 ? 4.357 13.367 3.140 1.00 96.69 430 ALA A CA 1
ATOM 3358 C C . ALA A 1 430 ? 4.115 13.285 4.656 1.00 96.69 430 ALA A C 1
ATOM 3360 O O . ALA A 1 430 ? 3.135 12.681 5.099 1.00 96.69 430 ALA A O 1
ATOM 3361 N N . GLY A 1 431 ? 4.969 13.936 5.456 1.00 95.69 431 GLY A N 1
ATOM 3362 C CA . GLY A 1 431 ? 4.823 13.970 6.912 1.00 95.69 431 GLY A CA 1
ATOM 3363 C C . GLY A 1 431 ? 3.533 14.664 7.358 1.00 95.69 431 GLY A C 1
ATOM 3364 O O . GLY A 1 431 ? 2.814 14.149 8.214 1.00 95.69 431 GLY A O 1
ATOM 3365 N N . THR A 1 432 ? 3.199 15.802 6.746 1.00 96.88 432 THR A N 1
ATOM 3366 C CA . THR A 1 432 ? 1.968 16.550 7.060 1.00 96.88 432 THR A CA 1
ATOM 3367 C C . THR A 1 432 ? 0.702 15.820 6.602 1.00 96.88 432 THR A C 1
ATOM 3369 O O . THR A 1 432 ? -0.273 15.776 7.355 1.00 96.88 432 THR A O 1
ATOM 3372 N N . LEU A 1 433 ? 0.721 15.175 5.428 1.00 97.62 433 LEU A N 1
ATOM 3373 C CA . LEU A 1 433 ? -0.363 14.299 4.970 1.00 97.62 433 LEU A CA 1
ATOM 3374 C C . LEU A 1 433 ? -0.599 13.151 5.949 1.00 97.62 433 LEU A C 1
ATOM 3376 O O . LEU A 1 433 ? -1.742 12.895 6.324 1.00 97.62 433 LEU A O 1
ATOM 3380 N N . TRP A 1 434 ? 0.466 12.477 6.390 1.00 97.94 434 TRP A N 1
ATOM 3381 C CA . TRP A 1 434 ? 0.355 11.386 7.355 1.00 97.94 434 TRP A CA 1
ATOM 3382 C C . TRP A 1 434 ? -0.261 11.840 8.680 1.00 97.94 434 TRP A C 1
ATOM 3384 O O . TRP A 1 434 ? -1.183 11.197 9.184 1.00 97.94 434 TRP A O 1
ATOM 3394 N N . GLN A 1 435 ? 0.192 12.975 9.217 1.00 96.88 435 GLN A N 1
ATOM 3395 C CA . GLN A 1 435 ? -0.367 13.554 10.441 1.00 96.88 435 GLN A CA 1
ATOM 3396 C C . GLN A 1 435 ? -1.858 13.878 10.296 1.00 96.88 435 GLN A C 1
ATOM 3398 O O . GLN A 1 435 ? -2.643 13.578 11.197 1.00 96.88 435 GLN A O 1
ATOM 3403 N N . GLU A 1 436 ? -2.275 14.449 9.164 1.00 98.38 436 GLU A N 1
ATOM 3404 C CA . GLU A 1 436 ? -3.688 14.740 8.912 1.00 98.38 436 GLU A CA 1
ATOM 3405 C C . GLU A 1 436 ? -4.520 13.459 8.753 1.00 98.38 436 GLU A C 1
ATOM 3407 O O . GLU A 1 436 ? -5.627 13.390 9.289 1.00 98.38 436 GLU A O 1
ATOM 3412 N N . ILE A 1 437 ? -3.999 12.429 8.075 1.00 98.62 437 ILE A N 1
ATOM 3413 C CA . ILE A 1 437 ? -4.650 11.112 7.987 1.00 98.62 437 ILE A CA 1
ATOM 3414 C C . ILE A 1 437 ? -4.879 10.554 9.395 1.00 98.62 437 ILE A C 1
ATOM 3416 O O . ILE A 1 437 ? -6.011 10.221 9.739 1.00 98.62 437 ILE A O 1
ATOM 3420 N N . GLN A 1 438 ? -3.837 10.510 10.230 1.00 98.19 438 GLN A N 1
ATOM 3421 C CA . GLN A 1 438 ? -3.933 10.012 11.606 1.00 98.19 438 GLN A CA 1
ATOM 3422 C C . GLN A 1 438 ? -4.953 10.801 12.427 1.00 98.19 438 GLN A C 1
ATOM 3424 O O . GLN A 1 438 ? -5.851 10.214 13.028 1.00 98.19 438 GLN A O 1
ATOM 3429 N N . LYS A 1 439 ? -4.883 12.134 12.381 1.00 97.88 439 LYS A N 1
ATOM 3430 C CA . LYS A 1 439 ? -5.823 13.020 13.074 1.00 97.88 439 LYS A CA 1
ATOM 3431 C C . LYS A 1 439 ? -7.278 12.765 12.668 1.00 97.88 439 LYS A C 1
ATOM 3433 O O . LYS A 1 439 ? -8.153 12.779 13.528 1.00 97.88 439 LYS A O 1
ATOM 3438 N N . ARG A 1 440 ? -7.559 12.542 11.378 1.00 98.31 440 ARG A N 1
ATOM 3439 C CA . ARG A 1 440 ? -8.920 12.234 10.898 1.00 98.31 440 ARG A CA 1
ATOM 3440 C C . ARG A 1 440 ? -9.382 10.848 11.321 1.00 98.31 440 ARG A C 1
ATOM 3442 O O . ARG A 1 440 ? -10.543 10.674 11.666 1.00 98.31 440 ARG A O 1
ATOM 3449 N N . LEU A 1 441 ? -8.496 9.858 11.308 1.00 98.44 441 LEU A N 1
ATOM 3450 C CA . LEU A 1 441 ? -8.858 8.503 11.713 1.00 98.44 441 LEU A CA 1
ATOM 3451 C C . LEU A 1 441 ? -9.099 8.404 13.219 1.00 98.44 441 LEU A C 1
ATOM 3453 O O . LEU A 1 441 ? -10.023 7.707 13.615 1.00 98.44 441 LEU A O 1
ATOM 3457 N N . GLN A 1 442 ? -8.364 9.154 14.045 1.00 98.06 442 GLN A N 1
ATOM 3458 C CA . GLN A 1 442 ? -8.552 9.208 15.502 1.00 98.06 442 GLN A CA 1
ATOM 3459 C C . GLN A 1 442 ? -9.958 9.647 15.937 1.00 98.06 442 GLN A C 1
ATOM 3461 O O . GLN A 1 442 ? -10.377 9.337 17.049 1.00 98.06 442 GLN A O 1
ATOM 3466 N N . THR A 1 443 ? -10.711 10.346 15.081 1.00 97.88 443 THR A N 1
ATOM 3467 C CA . THR A 1 443 ? -12.106 10.721 15.373 1.00 97.88 443 THR A CA 1
ATOM 3468 C C . THR A 1 443 ? -13.116 9.631 15.003 1.00 97.88 443 THR A C 1
ATOM 3470 O O . THR A 1 443 ? -14.303 9.769 15.302 1.00 97.88 443 THR A O 1
ATOM 3473 N N . SER A 1 444 ? -12.671 8.549 14.358 1.00 98.12 444 SER A N 1
ATOM 3474 C CA . SER A 1 444 ? -13.529 7.439 13.941 1.00 98.12 444 SER A CA 1
ATOM 3475 C C . SER A 1 444 ? -13.860 6.518 15.126 1.00 98.12 444 SER A C 1
ATOM 3477 O O . SER A 1 444 ? -12.995 6.245 15.961 1.00 98.12 444 SER A O 1
ATOM 3479 N N . PRO A 1 445 ? -15.089 5.976 15.204 1.00 98.38 445 PRO A N 1
ATOM 3480 C CA . PRO A 1 445 ? -15.587 5.270 16.390 1.00 98.38 445 PRO A CA 1
ATOM 3481 C C . PRO A 1 445 ? -14.821 3.985 16.724 1.00 98.38 445 PRO A C 1
ATOM 3483 O O . PRO A 1 445 ? -14.836 3.543 17.871 1.00 98.38 445 PRO A O 1
ATOM 3486 N N . CYS A 1 446 ? -14.164 3.370 15.740 1.00 98.44 446 CYS A N 1
ATOM 3487 C CA . CYS A 1 446 ? -13.419 2.127 15.910 1.00 98.44 446 CYS A CA 1
ATOM 3488 C C . CYS A 1 446 ? -11.915 2.295 15.641 1.00 98.44 446 CYS A C 1
ATOM 3490 O O . CYS A 1 446 ? -11.244 1.309 15.338 1.00 98.44 446 CYS A O 1
ATOM 3492 N N . PHE A 1 447 ? -11.374 3.517 15.758 1.00 98.44 447 PHE A N 1
ATOM 3493 C CA . PHE A 1 447 ? -9.944 3.787 15.561 1.00 98.44 447 PHE A CA 1
ATOM 3494 C C . PHE A 1 447 ? -9.058 2.870 16.412 1.00 98.44 447 PHE A C 1
ATOM 3496 O O . PHE A 1 447 ? -8.284 2.086 15.868 1.00 98.44 447 PHE A O 1
ATOM 3503 N N . GLU A 1 448 ? -9.234 2.894 17.735 1.00 97.31 448 GLU A N 1
ATOM 3504 C CA . GLU A 1 448 ? -8.406 2.119 18.671 1.00 97.31 448 GLU A CA 1
ATOM 3505 C C . GLU A 1 448 ? -8.466 0.607 18.412 1.00 97.31 448 GLU A C 1
ATOM 3507 O O . GLU A 1 448 ? -7.469 -0.101 18.547 1.00 97.31 448 GLU A O 1
ATOM 3512 N N . VAL A 1 449 ? -9.626 0.108 17.973 1.00 97.31 449 VAL A N 1
ATOM 3513 C CA . VAL A 1 449 ? -9.839 -1.317 17.677 1.00 97.31 449 VAL A CA 1
ATOM 3514 C C . VAL A 1 449 ? -8.980 -1.767 16.495 1.00 97.31 449 VAL A C 1
ATOM 3516 O O . VAL A 1 449 ? -8.405 -2.856 16.527 1.00 97.31 449 VAL A O 1
ATOM 3519 N N . TYR A 1 450 ? -8.875 -0.935 15.457 1.00 98.31 450 TYR A N 1
ATOM 3520 C CA . TYR A 1 450 ? -8.246 -1.306 14.188 1.00 98.31 450 TYR A CA 1
ATOM 3521 C C . TYR A 1 450 ? -6.885 -0.643 13.940 1.00 98.31 450 TYR A C 1
ATOM 3523 O O . TYR A 1 450 ? -6.248 -0.943 12.933 1.00 98.31 450 TYR A O 1
ATOM 3531 N N . ASN A 1 451 ? -6.389 0.208 14.842 1.00 97.44 451 ASN A N 1
ATOM 3532 C CA . ASN A 1 451 ? -5.122 0.926 14.660 1.00 97.44 451 ASN A CA 1
ATOM 3533 C C . ASN A 1 451 ? -3.919 -0.021 14.473 1.00 97.44 451 ASN A C 1
ATOM 3535 O O . ASN A 1 451 ? -3.082 0.180 13.595 1.00 97.44 451 ASN A O 1
ATOM 3539 N N . SER A 1 452 ? -3.855 -1.114 15.240 1.00 95.88 452 SER A N 1
ATOM 3540 C CA . SER A 1 452 ? -2.789 -2.120 15.082 1.00 95.88 452 SER A CA 1
ATOM 3541 C C . SER A 1 452 ? -2.815 -2.798 13.705 1.00 95.88 452 SER A C 1
ATOM 3543 O O . SER A 1 452 ? -1.769 -2.963 13.075 1.00 95.88 452 SER A O 1
ATOM 3545 N N . LEU A 1 453 ? -4.011 -3.127 13.207 1.00 97.62 453 LEU A N 1
ATOM 3546 C CA . LEU A 1 453 ? -4.207 -3.664 11.862 1.00 97.62 453 LEU A CA 1
ATOM 3547 C C . LEU A 1 453 ? -3.810 -2.637 10.798 1.00 97.62 453 LEU A C 1
ATOM 3549 O O . LEU A 1 453 ? -3.161 -2.993 9.818 1.00 97.62 453 LEU A O 1
ATOM 3553 N N . LEU A 1 454 ? -4.130 -1.360 11.016 1.00 98.19 454 LEU A N 1
ATOM 3554 C CA . LEU A 1 454 ? -3.762 -0.299 10.090 1.00 98.19 454 LEU A CA 1
ATOM 3555 C C . LEU A 1 454 ? -2.245 -0.160 9.948 1.00 98.19 454 LEU A C 1
ATOM 3557 O O . LEU A 1 454 ? -1.732 -0.079 8.833 1.00 98.19 454 LEU A O 1
ATOM 3561 N N . ARG A 1 455 ? -1.517 -0.171 11.070 1.00 96.69 455 ARG A N 1
ATOM 3562 C CA . ARG A 1 455 ? -0.046 -0.140 11.070 1.00 96.69 455 ARG A CA 1
ATOM 3563 C C . ARG A 1 455 ? 0.545 -1.322 10.303 1.00 96.69 455 ARG A C 1
ATOM 3565 O O . ARG A 1 455 ? 1.515 -1.150 9.565 1.00 96.69 455 ARG A O 1
ATOM 3572 N N . TYR A 1 456 ? -0.051 -2.507 10.450 1.00 97.19 456 TYR A N 1
ATOM 3573 C CA . TYR A 1 456 ? 0.341 -3.688 9.684 1.00 97.19 456 TYR A CA 1
ATOM 3574 C C . TYR A 1 456 ? 0.071 -3.524 8.181 1.00 97.19 456 TYR A C 1
ATOM 3576 O O . TYR A 1 456 ? 0.927 -3.867 7.369 1.00 97.19 456 TYR A O 1
ATOM 3584 N N . ASP A 1 457 ? -1.073 -2.968 7.788 1.00 98.50 457 ASP A N 1
ATOM 3585 C CA . ASP A 1 457 ? -1.390 -2.770 6.370 1.00 98.50 457 ASP A CA 1
ATOM 3586 C C . ASP A 1 457 ? -0.464 -1.740 5.703 1.00 98.50 457 ASP A C 1
ATOM 3588 O O . ASP A 1 457 ? -0.025 -1.961 4.573 1.00 98.50 457 ASP A O 1
ATOM 3592 N N . TYR A 1 458 ? -0.074 -0.677 6.416 1.00 97.88 458 TYR A N 1
ATOM 3593 C CA . TYR A 1 458 ? 0.989 0.223 5.955 1.00 97.88 458 TYR A CA 1
ATOM 3594 C C . TYR A 1 458 ? 2.342 -0.483 5.834 1.00 97.88 458 TYR A C 1
ATOM 3596 O O . TYR A 1 458 ? 3.084 -0.193 4.904 1.00 97.88 458 TYR A O 1
ATOM 3604 N N . LEU A 1 459 ? 2.644 -1.465 6.693 1.00 96.56 459 LEU A N 1
ATOM 3605 C CA . LEU A 1 459 ? 3.883 -2.248 6.575 1.00 96.56 459 LEU A CA 1
ATOM 3606 C C . LEU A 1 459 ? 3.912 -3.068 5.297 1.00 96.56 459 LEU A C 1
ATOM 3608 O O . LEU A 1 459 ? 4.938 -3.111 4.621 1.00 96.56 459 LEU A O 1
ATOM 3612 N N . GLN A 1 460 ? 2.784 -3.670 4.933 1.00 97.56 460 GLN A N 1
ATOM 3613 C CA . GLN A 1 460 ? 2.669 -4.384 3.666 1.00 97.56 460 GLN A CA 1
ATOM 3614 C C . GLN A 1 460 ? 2.823 -3.439 2.470 1.00 97.56 460 GLN A C 1
ATOM 3616 O O . GLN A 1 460 ? 3.558 -3.758 1.537 1.00 97.56 460 GLN A O 1
ATOM 3621 N N . LEU A 1 461 ? 2.199 -2.255 2.519 1.00 97.12 461 LEU A N 1
ATOM 3622 C CA . LEU A 1 461 ? 2.369 -1.236 1.484 1.00 97.12 461 LEU A CA 1
ATOM 3623 C C . LEU A 1 461 ? 3.841 -0.825 1.337 1.00 97.12 461 LEU A C 1
ATOM 3625 O O . LEU A 1 461 ? 4.396 -0.891 0.242 1.00 97.12 461 LEU A O 1
ATOM 3629 N N . CYS A 1 462 ? 4.489 -0.443 2.439 1.00 96.38 462 CYS A N 1
ATOM 3630 C CA . CYS A 1 462 ? 5.873 0.013 2.424 1.00 96.38 462 CYS A CA 1
ATOM 3631 C C . CYS A 1 462 ? 6.834 -1.082 1.942 1.00 96.38 462 CYS A C 1
ATOM 3633 O O . CYS A 1 462 ? 7.732 -0.805 1.152 1.00 96.38 462 CYS A O 1
ATOM 3635 N N . ASN A 1 463 ? 6.629 -2.337 2.354 1.00 95.94 463 ASN A N 1
ATOM 3636 C CA . ASN A 1 463 ? 7.427 -3.462 1.861 1.00 95.94 463 ASN A CA 1
ATOM 3637 C C . ASN A 1 463 ? 7.230 -3.694 0.360 1.00 95.94 463 ASN A C 1
ATOM 3639 O O . ASN A 1 463 ? 8.198 -3.962 -0.349 1.00 95.94 463 ASN A O 1
ATOM 3643 N N . SER A 1 464 ? 6.004 -3.538 -0.141 1.00 96.19 464 SER A N 1
ATOM 3644 C CA . SER A 1 464 ? 5.735 -3.625 -1.574 1.00 96.19 464 SER A CA 1
ATOM 3645 C C . SER A 1 464 ? 6.401 -2.498 -2.365 1.00 96.19 464 SER A C 1
ATOM 3647 O O . SER A 1 464 ? 6.833 -2.737 -3.488 1.00 96.19 464 SER A O 1
ATOM 3649 N N . MET A 1 465 ? 6.505 -1.288 -1.808 1.00 95.56 465 MET A N 1
ATOM 3650 C CA . MET A 1 465 ? 7.234 -0.177 -2.435 1.00 95.56 465 MET A CA 1
ATOM 3651 C C . MET A 1 465 ? 8.744 -0.436 -2.478 1.00 95.56 465 MET A C 1
ATOM 3653 O O . MET A 1 465 ? 9.361 -0.256 -3.525 1.00 95.56 465 MET A O 1
ATOM 3657 N N . ARG A 1 466 ? 9.331 -0.958 -1.389 1.00 94.94 466 ARG A N 1
ATOM 3658 C CA . ARG A 1 466 ? 10.740 -1.401 -1.380 1.00 94.94 466 ARG A CA 1
ATOM 3659 C C . ARG A 1 466 ? 11.008 -2.463 -2.437 1.00 94.94 466 ARG A C 1
ATOM 3661 O O . ARG A 1 466 ? 12.015 -2.390 -3.131 1.00 94.94 466 ARG A O 1
ATOM 3668 N N . TYR A 1 467 ? 10.102 -3.434 -2.566 1.00 95.38 467 TYR A N 1
ATOM 3669 C CA . TYR A 1 467 ? 10.215 -4.471 -3.586 1.00 95.38 467 TYR A CA 1
ATOM 3670 C C . TYR A 1 467 ? 10.133 -3.887 -5.004 1.00 95.38 467 TYR A C 1
ATOM 3672 O O . TYR A 1 467 ? 10.972 -4.228 -5.831 1.00 95.38 467 TYR A O 1
ATOM 3680 N N . SER A 1 468 ? 9.196 -2.966 -5.266 1.00 93.94 468 SER A N 1
ATOM 3681 C CA . SER A 1 468 ? 9.104 -2.233 -6.544 1.00 93.94 468 SER A CA 1
ATOM 3682 C C . SER A 1 468 ? 10.419 -1.551 -6.905 1.00 93.94 468 SER A C 1
ATOM 3684 O O . SER A 1 468 ? 10.957 -1.745 -7.992 1.00 93.94 468 SER A O 1
ATOM 3686 N N . HIS A 1 469 ? 10.961 -0.785 -5.958 1.00 94.25 469 HIS A N 1
ATOM 3687 C CA . HIS A 1 469 ? 12.195 -0.037 -6.146 1.00 94.25 469 HIS A CA 1
ATOM 3688 C C . HIS A 1 469 ? 13.389 -0.968 -6.407 1.00 94.25 469 HIS A C 1
ATOM 3690 O O . HIS A 1 469 ? 14.144 -0.763 -7.357 1.00 94.25 469 HIS A O 1
ATOM 3696 N N . LEU A 1 470 ? 13.511 -2.048 -5.627 1.00 93.69 470 LEU A N 1
ATOM 3697 C CA . LEU A 1 470 ? 14.535 -3.076 -5.821 1.00 93.69 470 LEU A CA 1
ATOM 3698 C C . LEU A 1 470 ? 14.422 -3.748 -7.199 1.00 93.69 470 LEU A C 1
ATOM 3700 O O . LEU A 1 470 ? 15.437 -3.990 -7.850 1.00 93.69 470 LEU A O 1
ATOM 3704 N N . LEU A 1 471 ? 13.200 -4.043 -7.649 1.00 93.38 471 LEU A N 1
ATOM 3705 C CA . LEU A 1 471 ? 12.935 -4.646 -8.953 1.00 93.38 471 LEU A CA 1
ATOM 3706 C C . LEU A 1 471 ? 13.343 -3.701 -10.089 1.00 93.38 471 LEU A C 1
ATOM 3708 O O . LEU A 1 471 ? 14.038 -4.133 -11.005 1.00 93.38 471 LEU A O 1
ATOM 3712 N N . ASN A 1 472 ? 12.996 -2.415 -10.007 1.00 91.19 472 ASN A N 1
ATOM 3713 C CA . ASN A 1 472 ? 13.391 -1.429 -11.019 1.00 91.19 472 ASN A CA 1
ATOM 3714 C C . ASN A 1 472 ? 14.914 -1.223 -11.082 1.00 91.19 472 ASN A C 1
ATOM 3716 O O . ASN A 1 472 ? 15.462 -0.983 -12.156 1.00 91.19 472 ASN A O 1
ATOM 3720 N N . GLN A 1 473 ? 15.628 -1.388 -9.965 1.00 91.25 473 GLN A N 1
ATOM 3721 C CA . GLN A 1 473 ? 17.095 -1.395 -9.949 1.00 91.25 473 GLN A CA 1
ATOM 3722 C C . GLN A 1 473 ? 17.707 -2.713 -10.453 1.00 91.25 473 GLN A C 1
ATOM 3724 O O . GLN A 1 473 ? 18.852 -2.728 -10.909 1.00 91.25 473 GLN A O 1
ATOM 3729 N N . ASN A 1 474 ? 16.973 -3.824 -10.365 1.00 93.31 474 ASN A N 1
ATOM 3730 C CA . ASN A 1 474 ? 17.445 -5.146 -10.753 1.00 93.31 474 ASN A CA 1
ATOM 3731 C C . ASN A 1 474 ? 16.351 -5.955 -11.477 1.00 93.31 474 ASN A C 1
ATOM 3733 O O . ASN A 1 474 ? 15.751 -6.859 -10.882 1.00 93.31 474 ASN A O 1
ATOM 3737 N N . PRO A 1 475 ? 16.129 -5.697 -12.784 1.00 93.19 475 PRO A N 1
ATOM 3738 C CA . PRO A 1 475 ? 15.095 -6.378 -13.564 1.00 93.19 475 PRO A CA 1
ATOM 3739 C C . PRO A 1 475 ? 15.236 -7.906 -13.614 1.00 93.19 475 PRO A C 1
ATOM 3741 O O . PRO A 1 475 ? 14.270 -8.593 -13.925 1.00 93.19 475 PRO A O 1
ATOM 3744 N N . ALA A 1 476 ? 16.399 -8.472 -13.269 1.00 95.25 476 ALA A N 1
ATOM 3745 C CA . ALA A 1 476 ? 16.580 -9.922 -13.185 1.00 95.25 476 ALA A CA 1
ATOM 3746 C C . ALA A 1 476 ? 15.759 -10.581 -12.059 1.00 95.25 476 ALA A C 1
ATOM 3748 O O . ALA A 1 476 ? 15.579 -11.798 -12.069 1.00 95.25 476 ALA A O 1
ATOM 3749 N N . LEU A 1 477 ? 15.250 -9.798 -11.101 1.00 95.69 477 LEU A N 1
ATOM 3750 C CA . LEU A 1 477 ? 14.325 -10.272 -10.069 1.00 95.69 477 LEU A CA 1
ATOM 3751 C C . LEU A 1 477 ? 12.896 -10.460 -10.594 1.00 95.69 477 LEU A C 1
ATOM 3753 O O . LEU A 1 477 ? 12.097 -11.145 -9.958 1.00 95.69 477 LEU A O 1
ATOM 3757 N N . LEU A 1 478 ? 12.561 -9.870 -11.743 1.00 95.44 478 LEU A N 1
ATOM 3758 C CA . LEU A 1 478 ? 11.209 -9.857 -12.281 1.00 95.44 478 LEU A CA 1
ATOM 3759 C C . LEU A 1 478 ? 10.717 -11.280 -12.582 1.00 95.44 478 LEU A C 1
ATOM 3761 O O . LEU A 1 478 ? 11.164 -11.945 -13.516 1.00 95.44 478 LEU A O 1
ATOM 3765 N N . ASN A 1 479 ? 9.745 -11.740 -11.798 1.00 95.06 479 ASN A N 1
ATOM 3766 C CA . ASN A 1 479 ? 9.088 -13.026 -11.986 1.00 95.06 479 ASN A CA 1
ATOM 3767 C C . ASN A 1 479 ? 7.615 -12.945 -11.576 1.00 95.06 479 ASN A C 1
ATOM 3769 O O . ASN A 1 479 ? 7.218 -12.119 -10.754 1.00 95.06 479 ASN A O 1
ATOM 3773 N N . LEU A 1 480 ? 6.792 -13.814 -12.163 1.00 94.88 480 LEU A N 1
ATOM 3774 C CA . LEU A 1 480 ? 5.342 -13.741 -11.992 1.00 94.88 480 LEU A CA 1
ATOM 3775 C C . LEU A 1 480 ? 4.892 -14.086 -10.563 1.00 94.88 480 LEU A C 1
ATOM 3777 O O . LEU A 1 480 ? 3.936 -13.499 -10.069 1.00 94.88 480 LEU A O 1
ATOM 3781 N N . LEU A 1 481 ? 5.590 -15.008 -9.890 1.00 95.62 481 LEU A N 1
ATOM 3782 C CA . LEU A 1 481 ? 5.228 -15.459 -8.545 1.00 95.62 481 LEU A CA 1
ATOM 3783 C C . LEU A 1 481 ? 5.367 -14.331 -7.518 1.00 95.62 481 LEU A C 1
ATOM 3785 O O . LEU A 1 481 ? 4.435 -14.071 -6.762 1.00 95.62 481 LEU A O 1
ATOM 3789 N N . GLU A 1 482 ? 6.523 -13.671 -7.486 1.00 96.31 482 GLU A N 1
ATOM 3790 C CA . GLU A 1 482 ? 6.768 -12.569 -6.557 1.00 96.31 482 GLU A CA 1
ATOM 3791 C C . GLU A 1 482 ? 5.981 -11.313 -6.937 1.00 96.31 482 GLU A C 1
ATOM 3793 O O . GLU A 1 482 ? 5.474 -10.632 -6.044 1.00 96.31 482 GLU A O 1
ATOM 3798 N N . HIS A 1 483 ? 5.797 -11.047 -8.239 1.00 95.25 483 HIS A N 1
ATOM 3799 C CA . HIS A 1 483 ? 4.904 -9.983 -8.704 1.00 95.25 483 HIS A CA 1
ATOM 3800 C C . HIS A 1 483 ? 3.501 -10.149 -8.104 1.00 95.25 483 HIS A C 1
ATOM 3802 O O . HIS A 1 483 ? 2.978 -9.219 -7.487 1.00 95.25 483 HIS A O 1
ATOM 3808 N N . ASP A 1 484 ? 2.902 -11.334 -8.251 1.00 93.94 484 ASP A N 1
ATOM 3809 C CA . ASP A 1 484 ? 1.534 -11.601 -7.798 1.00 93.94 484 ASP A CA 1
ATOM 3810 C C . ASP A 1 484 ? 1.417 -11.653 -6.266 1.00 93.94 484 ASP A C 1
ATOM 3812 O O . ASP A 1 484 ? 0.334 -11.427 -5.723 1.00 93.94 484 ASP A O 1
ATOM 3816 N N . LEU A 1 485 ? 2.521 -11.924 -5.562 1.00 93.81 485 LEU A N 1
ATOM 3817 C CA . LEU A 1 485 ? 2.559 -11.975 -4.104 1.00 93.81 485 LEU A CA 1
ATOM 3818 C C . LEU A 1 485 ? 2.715 -10.588 -3.467 1.00 93.81 485 LEU A C 1
ATOM 3820 O O . LEU A 1 485 ? 1.972 -10.261 -2.543 1.00 93.81 485 LEU A O 1
ATOM 3824 N N . TYR A 1 486 ? 3.673 -9.783 -3.927 1.00 95.44 486 TYR A N 1
ATOM 3825 C CA . TYR A 1 486 ? 4.060 -8.553 -3.230 1.00 95.44 486 TYR A CA 1
ATOM 3826 C C . TYR A 1 486 ? 3.335 -7.314 -3.757 1.00 95.44 486 TYR A C 1
ATOM 3828 O O . TYR A 1 486 ? 2.772 -6.550 -2.972 1.00 95.44 486 TYR A O 1
ATOM 3836 N N . LEU A 1 487 ? 3.286 -7.134 -5.080 1.00 95.75 487 LEU A N 1
ATOM 3837 C CA . LEU A 1 487 ? 2.852 -5.879 -5.703 1.00 95.75 487 LEU A CA 1
ATOM 3838 C C . LEU A 1 487 ? 1.361 -5.522 -5.572 1.00 95.75 487 LEU A C 1
ATOM 3840 O O . LEU A 1 487 ? 1.042 -4.334 -5.682 1.00 95.75 487 LEU A O 1
ATOM 3844 N N . PRO A 1 488 ? 0.411 -6.442 -5.290 1.00 97.19 488 PRO A N 1
ATOM 3845 C CA . PRO A 1 488 ? -0.967 -6.033 -5.033 1.00 97.19 488 PRO A CA 1
ATOM 3846 C C . PRO A 1 488 ? -1.111 -5.010 -3.898 1.00 97.19 488 PRO A C 1
ATOM 3848 O O . PRO A 1 488 ? -2.015 -4.176 -3.954 1.00 97.19 488 PRO A O 1
ATOM 3851 N N . HIS A 1 489 ? -0.227 -5.024 -2.893 1.00 96.44 489 HIS A N 1
ATOM 3852 C CA . HIS A 1 489 ? -0.322 -4.130 -1.732 1.00 96.44 489 HIS A CA 1
ATOM 3853 C C . HIS A 1 489 ? -0.184 -2.639 -2.072 1.00 96.44 489 HIS A C 1
ATOM 3855 O O . HIS A 1 489 ? -0.750 -1.814 -1.353 1.00 96.44 489 HIS A O 1
ATOM 3861 N N . GLN A 1 490 ? 0.435 -2.284 -3.203 1.00 93.69 490 GLN A N 1
ATOM 3862 C CA . GLN A 1 490 ? 0.510 -0.897 -3.690 1.00 93.69 490 GLN A CA 1
ATOM 3863 C C . GLN A 1 490 ? -0.848 -0.270 -4.023 1.00 93.69 490 GLN A C 1
ATOM 3865 O O . GLN A 1 490 ? -0.969 0.952 -4.064 1.00 93.69 490 GLN A O 1
ATOM 3870 N N . MET A 1 491 ? -1.902 -1.070 -4.215 1.00 94.44 491 MET A N 1
ATOM 3871 C CA . MET A 1 491 ? -3.237 -0.545 -4.524 1.00 94.44 491 MET A CA 1
ATOM 3872 C C . MET A 1 491 ? -3.958 0.103 -3.343 1.00 94.44 491 MET A C 1
ATOM 3874 O O . MET A 1 491 ? -5.053 0.635 -3.530 1.00 94.44 491 MET A O 1
ATOM 3878 N N . ASN A 1 492 ? -3.391 0.047 -2.131 1.00 95.75 492 ASN A N 1
ATOM 3879 C CA . ASN A 1 492 ? -3.923 0.731 -0.947 1.00 95.75 492 ASN A CA 1
ATOM 3880 C C . ASN A 1 492 ? -5.342 0.258 -0.528 1.00 95.75 492 ASN A C 1
ATOM 3882 O O . ASN A 1 492 ? -6.015 0.883 0.296 1.00 95.75 492 ASN A O 1
ATOM 3886 N N . MET A 1 493 ? -5.834 -0.857 -1.087 1.00 98.06 493 MET A N 1
ATOM 3887 C CA . MET A 1 493 ? -7.195 -1.350 -0.837 1.00 98.06 493 MET A CA 1
ATOM 3888 C C . MET A 1 493 ? -7.338 -1.999 0.539 1.00 98.06 493 MET A C 1
ATOM 3890 O O . MET A 1 493 ? -8.368 -1.815 1.183 1.00 98.06 493 MET A O 1
ATOM 3894 N N . MET A 1 494 ? -6.306 -2.697 1.025 1.00 98.50 494 MET A N 1
ATOM 3895 C CA . MET A 1 494 ? -6.304 -3.253 2.386 1.00 98.50 494 MET A CA 1
ATOM 3896 C C . MET A 1 494 ? -6.366 -2.145 3.443 1.00 98.50 494 MET A C 1
ATOM 3898 O O . MET A 1 494 ? -7.226 -2.181 4.319 1.00 98.50 494 MET A O 1
ATOM 3902 N N . ILE A 1 495 ? -5.556 -1.097 3.277 1.00 98.75 495 ILE A N 1
ATOM 3903 C CA . ILE A 1 495 ? -5.597 0.117 4.104 1.00 98.75 495 ILE A CA 1
ATOM 3904 C C . ILE A 1 495 ? -6.975 0.788 4.013 1.00 98.75 495 ILE A C 1
ATOM 3906 O O . ILE A 1 495 ? -7.567 1.120 5.037 1.00 98.75 495 ILE A O 1
ATOM 3910 N N . SER A 1 496 ? -7.533 0.931 2.805 1.00 98.69 496 SER A N 1
ATOM 3911 C CA . SER A 1 496 ? -8.864 1.524 2.604 1.00 98.69 496 SER A CA 1
ATOM 3912 C C . SER A 1 496 ? -9.981 0.741 3.303 1.00 98.69 496 SER A C 1
ATOM 3914 O O . SER A 1 496 ? -10.895 1.351 3.854 1.00 98.69 496 SER A O 1
ATOM 3916 N N . ALA A 1 497 ? -9.922 -0.592 3.311 1.00 98.81 497 ALA A N 1
ATOM 3917 C CA . ALA A 1 497 ? -10.876 -1.413 4.054 1.00 98.81 497 ALA A CA 1
ATOM 3918 C C . ALA A 1 497 ? -10.689 -1.274 5.570 1.00 98.81 497 ALA A C 1
ATOM 3920 O O . ALA A 1 497 ? -11.668 -1.258 6.312 1.00 98.81 497 ALA A O 1
ATOM 3921 N N . THR A 1 498 ? -9.450 -1.122 6.040 1.00 98.88 498 THR A N 1
ATOM 3922 C CA . THR A 1 498 ? -9.175 -0.848 7.453 1.00 98.88 498 THR A CA 1
ATOM 3923 C C . THR A 1 498 ? -9.693 0.535 7.871 1.00 98.88 498 THR A C 1
ATOM 3925 O O . THR A 1 498 ? -10.276 0.655 8.947 1.00 98.88 498 THR A O 1
ATOM 3928 N N . PHE A 1 499 ? -9.608 1.556 7.007 1.00 98.81 499 PHE A N 1
ATOM 3929 C CA . PHE A 1 499 ? -10.275 2.850 7.233 1.00 98.81 499 PHE A CA 1
ATOM 3930 C C . PHE A 1 499 ? -11.798 2.691 7.319 1.00 98.81 499 PHE A C 1
ATOM 3932 O O . PHE A 1 499 ? -12.433 3.272 8.197 1.00 98.81 499 PHE A O 1
ATOM 3939 N N . ASP A 1 500 ? -12.393 1.872 6.448 1.00 98.88 500 ASP A N 1
ATOM 3940 C CA . ASP A 1 500 ? -13.831 1.597 6.496 1.00 98.88 500 ASP A CA 1
ATOM 3941 C C . ASP A 1 500 ? -14.242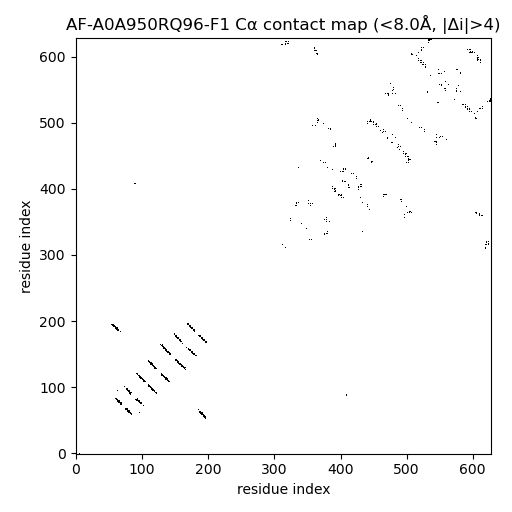 0.930 7.804 1.00 98.88 500 ASP A C 1
ATOM 3943 O O . ASP A 1 500 ? -15.223 1.345 8.422 1.00 98.88 500 ASP A O 1
ATOM 3947 N N . LEU A 1 501 ? -13.471 -0.052 8.271 1.00 98.88 501 LEU A N 1
ATOM 3948 C CA . LEU A 1 501 ? -13.698 -0.705 9.559 1.00 98.88 501 LEU A CA 1
ATOM 3949 C C . LEU A 1 501 ? -13.660 0.290 10.727 1.00 98.88 501 LEU A C 1
ATOM 3951 O O . LEU A 1 501 ? -14.516 0.220 11.609 1.00 98.88 501 LEU A O 1
ATOM 3955 N N . MET A 1 502 ? -12.749 1.268 10.702 1.00 98.81 502 MET A N 1
ATOM 3956 C CA . MET A 1 502 ? -12.700 2.335 11.712 1.00 98.81 502 MET A CA 1
ATOM 3957 C C . MET A 1 502 ? -13.993 3.168 11.762 1.00 98.81 502 MET A C 1
ATOM 3959 O O . MET A 1 502 ? -14.374 3.625 12.839 1.00 98.81 502 MET A O 1
ATOM 3963 N N . GLY A 1 503 ? -14.696 3.316 10.634 1.00 98.69 503 GLY A N 1
ATOM 3964 C CA . GLY A 1 503 ? -16.003 3.977 10.514 1.00 98.69 503 GLY A CA 1
ATOM 3965 C C . GLY A 1 503 ? -17.230 3.073 10.614 1.00 98.69 503 GLY A C 1
ATOM 3966 O O . GLY A 1 503 ? -18.334 3.529 10.308 1.00 98.69 503 GLY A O 1
ATOM 3967 N N . SER A 1 504 ? -17.066 1.800 10.980 1.00 98.69 504 SER A N 1
ATOM 3968 C CA . SER A 1 504 ? -18.125 0.783 10.917 1.00 98.69 504 SER A CA 1
ATOM 3969 C C . SER A 1 504 ? -18.460 0.210 12.302 1.00 98.69 504 SER A C 1
ATOM 3971 O O . SER A 1 504 ? -18.208 -0.968 12.551 1.00 98.69 504 SER A O 1
ATOM 3973 N N . PRO A 1 505 ? -19.087 0.982 13.211 1.00 98.31 505 PRO A N 1
ATOM 3974 C CA . PRO A 1 505 ? -19.386 0.526 14.575 1.00 98.31 505 PRO A CA 1
ATOM 3975 C C . PRO A 1 505 ? -20.358 -0.664 14.642 1.00 98.31 505 PRO A C 1
ATOM 3977 O O . PRO A 1 505 ? -20.482 -1.299 15.685 1.00 98.31 505 PRO A O 1
ATOM 3980 N N . SER A 1 506 ? -21.056 -0.973 13.544 1.00 98.00 506 SER A N 1
ATOM 3981 C CA . SER A 1 506 ? -21.962 -2.123 13.428 1.00 98.00 506 SER A CA 1
ATOM 3982 C C . SER A 1 506 ? -21.312 -3.372 12.812 1.00 98.00 506 SER A C 1
ATOM 3984 O O . SER A 1 506 ? -21.977 -4.403 12.677 1.00 98.00 506 SER A O 1
ATOM 3986 N N . PHE A 1 507 ? -20.033 -3.308 12.425 1.00 98.62 507 PHE A N 1
ATOM 3987 C CA . PHE A 1 507 ? -19.330 -4.447 11.844 1.00 98.62 507 PHE A CA 1
ATOM 3988 C C . PHE A 1 507 ? -19.117 -5.558 12.882 1.00 98.62 507 PHE A C 1
ATOM 3990 O O . PHE A 1 507 ? -18.646 -5.322 13.994 1.00 98.62 507 PHE A O 1
ATOM 3997 N N . ASN A 1 508 ? -19.435 -6.798 12.510 1.00 98.38 508 ASN A N 1
ATOM 3998 C CA . ASN A 1 508 ? -19.226 -7.965 13.353 1.00 98.38 508 ASN A CA 1
ATOM 3999 C C . ASN A 1 508 ? -17.753 -8.391 13.310 1.00 98.38 508 ASN A C 1
ATOM 4001 O O . ASN A 1 508 ? -17.293 -8.955 12.321 1.00 98.38 508 ASN A O 1
ATOM 4005 N N . SER A 1 509 ? -17.010 -8.195 14.400 1.00 97.62 509 SER A N 1
ATOM 4006 C CA . SER A 1 509 ? -15.580 -8.533 14.461 1.00 97.62 509 SER A CA 1
ATOM 4007 C C . SER A 1 509 ? -15.269 -10.016 14.210 1.00 97.62 509 SER A C 1
ATOM 4009 O O . SER A 1 509 ? -14.174 -10.329 13.744 1.00 97.62 509 SER A O 1
ATOM 4011 N N . ALA A 1 510 ? -16.227 -10.928 14.418 1.00 98.00 510 ALA A N 1
ATOM 4012 C CA . ALA A 1 510 ? -16.070 -12.345 14.073 1.00 98.00 510 ALA A CA 1
ATOM 4013 C C . ALA A 1 510 ? -15.957 -12.592 12.554 1.00 98.00 510 ALA A C 1
ATOM 4015 O O . ALA A 1 510 ? -15.473 -13.639 12.127 1.00 98.00 510 ALA A O 1
ATOM 4016 N N . GLU A 1 511 ? -16.378 -11.629 11.730 1.00 98.44 511 GLU A N 1
ATOM 4017 C CA . GLU A 1 511 ? -16.280 -11.669 10.270 1.00 98.44 511 GLU A CA 1
ATOM 4018 C C . GLU A 1 511 ? -14.950 -11.104 9.737 1.00 98.44 511 GLU A C 1
ATOM 4020 O O . GLU A 1 511 ? -14.687 -11.193 8.536 1.00 98.44 511 GLU A O 1
ATOM 4025 N N . LEU A 1 512 ? -14.079 -10.564 10.604 1.00 98.44 512 LEU A N 1
ATOM 4026 C CA . LEU A 1 512 ? -12.856 -9.861 10.198 1.00 98.44 512 LEU A CA 1
ATOM 4027 C C . LEU A 1 512 ? -11.953 -10.708 9.292 1.00 98.44 512 LEU A C 1
ATOM 4029 O O . LEU A 1 512 ? -11.502 -10.218 8.262 1.00 98.44 512 LEU A O 1
ATOM 4033 N N . GLY A 1 513 ? -11.716 -11.979 9.632 1.00 98.31 513 GLY A N 1
ATOM 4034 C CA . GLY A 1 513 ? -10.866 -12.862 8.821 1.00 98.31 513 GLY A CA 1
ATOM 4035 C C . GLY A 1 513 ? -11.392 -13.055 7.394 1.00 98.31 513 GLY A C 1
ATOM 4036 O O . GLY A 1 513 ? -10.631 -12.961 6.435 1.00 98.31 513 GLY A O 1
ATOM 4037 N N . LYS A 1 514 ? -12.711 -13.226 7.242 1.00 98.50 514 LYS A N 1
ATOM 4038 C CA . LYS A 1 514 ? -13.361 -13.373 5.931 1.00 98.50 514 LYS A CA 1
ATOM 4039 C C . LYS A 1 514 ? -13.346 -12.073 5.140 1.00 98.50 514 LYS A C 1
ATOM 4041 O O . LYS A 1 514 ? -13.112 -12.087 3.936 1.00 98.50 514 LYS A O 1
ATOM 4046 N N . LEU A 1 515 ? -13.567 -10.940 5.811 1.00 98.62 515 LEU A N 1
ATOM 4047 C CA . LEU A 1 515 ? -13.462 -9.637 5.163 1.00 98.62 515 LEU A CA 1
ATOM 4048 C C . LEU A 1 515 ? -12.033 -9.390 4.668 1.00 98.62 515 LEU A C 1
ATOM 4050 O O . LEU A 1 515 ? -11.864 -8.906 3.558 1.00 98.62 515 LEU A O 1
ATOM 4054 N N . ARG A 1 516 ? -11.005 -9.753 5.444 1.00 98.38 516 ARG A N 1
ATOM 4055 C CA . ARG A 1 516 ? -9.596 -9.632 5.029 1.00 98.38 516 ARG A CA 1
ATOM 4056 C C . ARG A 1 516 ? -9.305 -10.420 3.754 1.00 98.38 516 ARG A C 1
ATOM 4058 O O . ARG A 1 516 ? -8.677 -9.882 2.847 1.00 98.38 516 ARG A O 1
ATOM 4065 N N . GLU A 1 517 ? -9.790 -11.655 3.667 1.00 98.62 517 GLU A N 1
ATOM 4066 C CA . GLU A 1 517 ? -9.673 -12.478 2.457 1.00 98.62 517 GLU A CA 1
ATOM 4067 C C . GLU A 1 517 ? -10.423 -11.855 1.266 1.00 98.62 517 GLU A C 1
ATOM 4069 O O . GLU A 1 517 ? -9.879 -11.757 0.165 1.00 98.62 517 GLU A O 1
ATOM 4074 N N . ALA A 1 518 ? -11.637 -11.343 1.487 1.00 98.62 518 ALA A N 1
ATOM 4075 C CA . ALA A 1 518 ? -12.396 -10.659 0.446 1.00 98.62 518 ALA A CA 1
ATOM 4076 C C . ALA A 1 518 ? -11.658 -9.401 -0.053 1.00 98.62 518 ALA A C 1
ATOM 4078 O O . ALA A 1 518 ? -11.486 -9.203 -1.257 1.00 98.62 518 ALA A O 1
ATOM 4079 N N . THR A 1 519 ? -11.153 -8.570 0.857 1.00 98.56 519 THR A N 1
ATOM 4080 C CA . THR A 1 519 ? -10.398 -7.364 0.506 1.00 98.56 519 THR A CA 1
ATOM 4081 C C . THR A 1 519 ? -9.092 -7.695 -0.214 1.00 98.56 519 THR A C 1
ATOM 4083 O O . THR A 1 519 ? -8.714 -6.960 -1.121 1.00 98.56 519 THR A O 1
ATOM 4086 N N . TRP A 1 520 ? -8.432 -8.815 0.097 1.00 98.56 520 TRP A N 1
ATOM 4087 C CA . TRP A 1 520 ? -7.280 -9.279 -0.681 1.00 98.56 520 TRP A CA 1
ATOM 4088 C C . TRP A 1 520 ? -7.653 -9.524 -2.149 1.00 98.56 520 TRP A C 1
ATOM 4090 O O . TRP A 1 520 ? -6.995 -9.008 -3.051 1.00 98.56 520 TRP A O 1
ATOM 4100 N N . HIS A 1 521 ? -8.761 -10.221 -2.415 1.00 98.62 521 HIS A N 1
ATOM 4101 C CA . HIS A 1 521 ? -9.250 -10.392 -3.786 1.00 98.62 521 HIS A CA 1
ATOM 4102 C C . HIS A 1 521 ? -9.624 -9.066 -4.455 1.00 98.62 521 HIS A C 1
ATOM 4104 O O . HIS A 1 521 ? -9.294 -8.862 -5.625 1.00 98.62 521 HIS A O 1
ATOM 4110 N N . ALA A 1 522 ? -10.258 -8.149 -3.721 1.00 98.56 522 ALA A N 1
ATOM 4111 C CA . ALA A 1 522 ? -10.535 -6.802 -4.215 1.00 98.56 522 ALA A CA 1
ATOM 4112 C C . ALA A 1 522 ? -9.243 -6.063 -4.597 1.00 98.56 522 ALA A C 1
ATOM 4114 O O . ALA A 1 522 ? -9.167 -5.474 -5.675 1.00 98.56 522 ALA A O 1
ATOM 4115 N N . GLN A 1 523 ? -8.208 -6.159 -3.760 1.00 98.25 523 GLN A N 1
ATOM 4116 C CA . GLN A 1 523 ? -6.893 -5.575 -3.994 1.00 98.25 523 GLN A CA 1
ATOM 4117 C C . GLN A 1 523 ? -6.240 -6.124 -5.266 1.00 98.25 523 GLN A C 1
ATOM 4119 O O . GLN A 1 523 ? -5.788 -5.340 -6.102 1.00 98.25 523 GLN A O 1
ATOM 4124 N N . CYS A 1 524 ? -6.244 -7.446 -5.458 1.00 98.38 524 CYS A N 1
ATOM 4125 C CA . CYS A 1 524 ? -5.748 -8.069 -6.686 1.00 98.38 524 CYS A CA 1
ATOM 4126 C C . CYS A 1 524 ? -6.518 -7.572 -7.920 1.00 98.38 524 CYS A C 1
ATOM 4128 O O . CYS A 1 524 ? -5.907 -7.221 -8.928 1.00 98.38 524 CYS A O 1
ATOM 4130 N N . MET A 1 525 ? -7.850 -7.462 -7.835 1.00 98.31 525 MET A N 1
ATOM 4131 C CA . MET A 1 525 ? -8.674 -6.904 -8.916 1.00 98.31 525 MET A CA 1
ATOM 4132 C C . MET A 1 525 ? -8.305 -5.451 -9.234 1.00 98.31 525 MET A C 1
ATOM 4134 O O . MET A 1 525 ? -8.194 -5.091 -10.406 1.00 98.31 525 MET A O 1
ATOM 4138 N N . GLY A 1 526 ? -8.089 -4.623 -8.208 1.00 97.19 526 GLY A N 1
ATOM 4139 C CA . GLY A 1 526 ? -7.609 -3.252 -8.366 1.00 97.19 526 GLY A CA 1
ATOM 4140 C C . GLY A 1 526 ? -6.238 -3.181 -9.041 1.00 97.19 526 GLY A C 1
ATOM 4141 O O . GLY A 1 526 ? -6.059 -2.386 -9.964 1.00 97.19 526 GLY A O 1
ATOM 4142 N N . ARG A 1 527 ? -5.296 -4.044 -8.630 1.00 97.00 527 ARG A N 1
ATOM 4143 C CA . ARG A 1 527 ? -3.918 -4.077 -9.158 1.00 97.00 527 ARG A CA 1
ATOM 4144 C C . ARG A 1 527 ? -3.916 -4.492 -10.612 1.00 97.00 527 ARG A C 1
ATOM 4146 O O . ARG A 1 527 ? -3.235 -3.867 -11.415 1.00 97.00 527 ARG A O 1
ATOM 4153 N N . ILE A 1 528 ? -4.711 -5.500 -10.954 1.00 97.44 528 ILE A N 1
ATOM 4154 C CA . ILE A 1 528 ? -4.888 -5.925 -12.337 1.00 97.44 528 ILE A CA 1
ATOM 4155 C C . ILE A 1 528 ? -5.467 -4.797 -13.187 1.00 97.44 528 ILE A C 1
ATOM 4157 O O . ILE A 1 528 ? -4.965 -4.537 -14.275 1.00 97.44 528 ILE A O 1
ATOM 4161 N N . GLY A 1 529 ? -6.495 -4.102 -12.699 1.00 95.81 529 GLY A N 1
ATOM 4162 C CA . GLY A 1 529 ? -7.052 -2.965 -13.424 1.00 95.81 529 GLY A CA 1
ATOM 4163 C C . GLY A 1 529 ? -6.027 -1.850 -13.654 1.00 95.81 529 GLY A C 1
ATOM 4164 O O . GLY A 1 529 ? -5.965 -1.303 -14.753 1.00 95.81 529 GLY A O 1
ATOM 4165 N N . ASN A 1 530 ? -5.176 -1.573 -12.658 1.00 95.12 530 ASN A N 1
ATOM 4166 C CA . ASN A 1 530 ? -4.071 -0.628 -12.795 1.00 95.12 530 ASN A CA 1
ATOM 4167 C C . ASN A 1 530 ? -3.073 -1.101 -13.859 1.00 95.12 530 ASN A C 1
ATOM 4169 O O . ASN A 1 530 ? -2.941 -0.446 -14.891 1.00 95.12 530 ASN A O 1
ATOM 4173 N N . LEU A 1 531 ? -2.481 -2.288 -13.672 1.00 95.69 531 LEU A N 1
ATOM 4174 C CA . LEU A 1 531 ? -1.375 -2.782 -14.498 1.00 95.69 531 LEU A CA 1
ATOM 4175 C C . LEU A 1 531 ? -1.739 -2.858 -15.987 1.00 95.69 531 LEU A C 1
ATOM 4177 O O . LEU A 1 531 ? -0.947 -2.454 -16.830 1.00 95.69 531 LEU A O 1
ATOM 4181 N N . ILE A 1 532 ? -2.951 -3.307 -16.342 1.00 95.56 532 ILE A N 1
ATOM 4182 C CA . ILE A 1 532 ? -3.358 -3.406 -17.757 1.00 95.56 532 ILE A CA 1
ATOM 4183 C C . ILE A 1 532 ? -3.621 -2.036 -18.403 1.00 95.56 532 ILE A C 1
ATOM 4185 O O . ILE A 1 532 ? -3.698 -1.936 -19.629 1.00 95.56 532 ILE A O 1
ATOM 4189 N N . SER A 1 533 ? -3.817 -0.994 -17.592 1.00 94.38 533 SER A N 1
ATOM 4190 C CA . SER A 1 533 ? -4.111 0.366 -18.053 1.00 94.38 533 SER A CA 1
ATOM 4191 C C . SER A 1 533 ? -2.878 1.271 -18.101 1.00 94.38 533 SER A C 1
ATOM 4193 O O . SER A 1 533 ? -2.899 2.252 -18.849 1.00 94.38 533 SER A O 1
ATOM 4195 N N . THR A 1 534 ? -1.814 0.933 -17.362 1.00 94.62 534 THR A N 1
ATOM 4196 C CA . THR A 1 534 ? -0.628 1.785 -17.186 1.00 94.62 534 THR A CA 1
ATOM 4197 C C . THR A 1 534 ? 0.658 1.227 -17.787 1.00 94.62 534 THR A C 1
ATOM 4199 O O . THR A 1 534 ? 1.532 2.032 -18.103 1.00 94.62 534 THR A O 1
ATOM 4202 N N . TRP A 1 535 ? 0.767 -0.085 -18.044 1.00 95.88 535 TRP A N 1
ATOM 4203 C CA . TRP A 1 535 ? 2.038 -0.698 -18.465 1.00 95.88 535 TRP A CA 1
ATOM 4204 C C . TRP A 1 535 ? 2.695 -0.017 -19.674 1.00 95.88 535 TRP A C 1
ATOM 4206 O O . TRP A 1 535 ? 3.901 0.169 -19.699 1.00 95.88 535 TRP A O 1
ATOM 4216 N N . GLU A 1 536 ? 1.929 0.438 -20.669 1.00 95.00 536 GLU A N 1
ATOM 4217 C CA . GLU A 1 536 ? 2.511 1.094 -21.851 1.00 95.00 53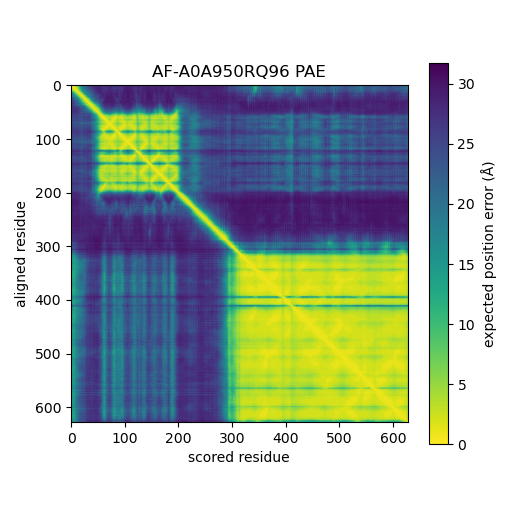6 GLU A CA 1
ATOM 4218 C C . GLU A 1 536 ? 3.219 2.414 -21.541 1.00 95.00 536 GLU A C 1
ATOM 4220 O O . GLU A 1 536 ? 4.176 2.758 -22.237 1.00 95.00 536 GLU A O 1
ATOM 4225 N N . ARG A 1 537 ? 2.718 3.152 -20.542 1.00 93.00 537 ARG A N 1
ATOM 4226 C CA . ARG A 1 537 ? 3.339 4.375 -20.023 1.00 93.00 537 ARG A CA 1
ATOM 4227 C C . ARG A 1 537 ? 4.544 4.011 -19.158 1.00 93.00 537 ARG A C 1
ATOM 4229 O O . ARG A 1 537 ? 5.610 4.582 -19.342 1.00 93.00 537 ARG A O 1
ATOM 4236 N N . GLU A 1 538 ? 4.387 3.025 -18.279 1.00 93.44 538 GLU A N 1
ATOM 4237 C CA . GLU A 1 538 ? 5.463 2.531 -17.406 1.00 93.44 538 GLU A CA 1
ATOM 4238 C C . GLU A 1 538 ? 6.677 2.076 -18.230 1.00 93.44 538 GLU A C 1
ATOM 4240 O O . GLU A 1 538 ? 7.805 2.422 -17.897 1.00 93.44 538 GLU A O 1
ATOM 4245 N N . LEU A 1 539 ? 6.453 1.447 -19.394 1.00 93.31 539 LEU A N 1
ATOM 4246 C CA . LEU A 1 539 ? 7.534 1.082 -20.315 1.00 93.31 539 LEU A CA 1
ATOM 4247 C C . LEU A 1 539 ? 8.381 2.285 -20.736 1.00 93.31 539 LEU A C 1
ATOM 4249 O O . LEU A 1 539 ? 9.602 2.195 -20.809 1.00 93.31 539 LEU A O 1
ATOM 4253 N N . THR A 1 540 ? 7.733 3.405 -21.066 1.00 91.06 540 THR A N 1
ATOM 4254 C CA . THR A 1 540 ? 8.439 4.619 -21.496 1.00 91.06 540 THR A CA 1
ATOM 4255 C C . THR A 1 540 ? 9.116 5.340 -20.340 1.00 91.06 540 THR A C 1
ATOM 4257 O O . THR A 1 540 ? 10.080 6.068 -20.568 1.00 91.06 540 THR A O 1
ATOM 4260 N N . ASP A 1 541 ? 8.628 5.112 -19.123 1.00 89.31 541 ASP A N 1
ATOM 4261 C CA . ASP A 1 541 ? 9.181 5.665 -17.892 1.00 89.31 541 ASP A CA 1
ATOM 4262 C C . ASP A 1 541 ? 10.324 4.787 -17.332 1.00 89.31 541 ASP A C 1
ATOM 4264 O O . ASP A 1 541 ? 11.016 5.203 -16.408 1.00 89.31 541 ASP A O 1
ATOM 4268 N N . GLY A 1 542 ? 10.569 3.606 -17.921 1.00 90.38 542 GLY A N 1
ATOM 4269 C CA . GLY A 1 542 ? 11.581 2.648 -17.462 1.00 90.38 542 GLY A CA 1
ATOM 4270 C C . GLY A 1 542 ? 11.152 1.826 -16.243 1.00 90.38 542 GLY A C 1
ATOM 4271 O O . GLY A 1 542 ? 12.001 1.228 -15.585 1.00 90.38 542 GLY A O 1
ATOM 4272 N N . ASP A 1 543 ? 9.854 1.797 -15.943 1.00 92.88 543 ASP A N 1
ATOM 4273 C CA . ASP A 1 543 ? 9.266 1.001 -14.870 1.00 92.88 543 ASP A CA 1
ATOM 4274 C C . ASP A 1 543 ? 8.843 -0.379 -15.402 1.00 92.88 543 ASP A C 1
ATOM 4276 O O . ASP A 1 543 ? 7.940 -0.519 -16.236 1.00 92.88 543 ASP A O 1
ATOM 4280 N N . TYR A 1 544 ? 9.506 -1.421 -14.900 1.00 92.75 544 TYR A N 1
ATOM 4281 C CA . TYR A 1 544 ? 9.287 -2.811 -15.308 1.00 92.75 544 TYR A CA 1
ATOM 4282 C C . TYR A 1 544 ? 8.493 -3.614 -14.272 1.00 92.75 544 TYR A C 1
ATOM 4284 O O . TYR A 1 544 ? 8.410 -4.841 -14.363 1.00 92.75 544 TYR A O 1
ATOM 4292 N N . THR A 1 545 ? 7.873 -2.950 -13.293 1.00 94.19 545 THR A N 1
ATOM 4293 C CA . THR A 1 545 ? 7.124 -3.617 -12.214 1.00 94.19 545 THR A CA 1
ATOM 4294 C C . THR A 1 545 ? 5.781 -4.191 -12.670 1.00 94.19 545 THR A C 1
ATOM 4296 O O . THR A 1 545 ? 5.111 -4.900 -11.914 1.00 94.19 545 THR A O 1
ATOM 4299 N N . SER A 1 546 ? 5.351 -3.921 -13.904 1.00 95.75 546 SER A N 1
ATOM 4300 C CA . SER A 1 546 ? 4.100 -4.455 -14.436 1.00 95.75 546 SER A CA 1
ATOM 4301 C C . SER A 1 546 ? 4.163 -5.960 -14.708 1.00 95.75 546 SER A C 1
ATOM 4303 O O . SER A 1 546 ? 5.063 -6.475 -15.376 1.00 95.75 546 SER A O 1
ATOM 4305 N N . GLY A 1 547 ? 3.131 -6.687 -14.276 1.00 96.81 547 GLY A N 1
ATOM 4306 C CA . GLY A 1 547 ? 3.052 -8.141 -14.429 1.00 96.81 547 GLY A CA 1
ATOM 4307 C C . GLY A 1 547 ? 3.029 -8.625 -15.880 1.00 96.81 547 GLY A C 1
ATOM 4308 O O . GLY A 1 547 ? 3.362 -9.782 -16.142 1.00 96.81 547 GLY A O 1
ATOM 4309 N N . VAL A 1 548 ? 2.679 -7.764 -16.844 1.00 97.81 548 VAL A N 1
ATOM 4310 C CA . VAL A 1 548 ? 2.742 -8.118 -18.273 1.00 97.81 548 VAL A CA 1
ATOM 4311 C C . VAL A 1 548 ? 4.169 -8.438 -18.717 1.00 97.81 548 VAL A C 1
ATOM 4313 O O . VAL A 1 548 ? 4.347 -9.364 -19.509 1.00 97.81 548 VAL A O 1
ATOM 4316 N N . TYR A 1 549 ? 5.174 -7.761 -18.151 1.00 97.69 549 TYR A N 1
ATOM 4317 C CA . TYR A 1 549 ? 6.585 -8.037 -18.420 1.00 97.69 549 TYR A CA 1
ATOM 4318 C C . TYR A 1 549 ? 7.017 -9.344 -17.764 1.00 97.69 549 TYR A C 1
ATOM 4320 O O . TYR A 1 549 ? 7.561 -10.216 -18.438 1.00 97.69 549 TYR A O 1
ATOM 4328 N N . ALA A 1 550 ? 6.682 -9.530 -16.481 1.00 97.31 550 ALA A N 1
ATOM 4329 C CA . ALA A 1 550 ? 6.961 -10.769 -15.754 1.00 97.31 550 ALA A CA 1
ATOM 4330 C C . ALA A 1 550 ? 6.404 -11.996 -16.486 1.00 97.31 550 ALA A C 1
ATOM 4332 O O . ALA A 1 550 ? 7.078 -13.017 -16.631 1.00 97.31 550 ALA A O 1
ATOM 4333 N N . ARG A 1 551 ? 5.171 -11.883 -16.993 1.00 97.81 551 ARG A N 1
ATOM 4334 C CA . ARG A 1 551 ? 4.533 -12.933 -17.782 1.00 97.81 551 ARG A CA 1
ATOM 4335 C C . ARG A 1 551 ? 5.269 -13.183 -19.096 1.00 97.81 551 ARG A C 1
ATOM 4337 O O . ARG A 1 551 ? 5.539 -14.343 -19.400 1.00 97.81 551 ARG A O 1
ATOM 4344 N N . ALA A 1 552 ? 5.576 -12.139 -19.861 1.00 98.06 552 ALA A N 1
ATOM 4345 C CA . ALA A 1 552 ? 6.257 -12.271 -21.148 1.00 98.06 552 ALA A CA 1
ATOM 4346 C C . ALA A 1 552 ? 7.633 -12.945 -21.006 1.00 98.06 552 ALA A C 1
ATOM 4348 O O . ALA A 1 552 ? 7.929 -13.891 -21.737 1.00 98.06 552 ALA A O 1
ATOM 4349 N N . LEU A 1 553 ? 8.417 -12.534 -20.002 1.00 97.12 553 LEU A N 1
ATOM 4350 C CA . LEU A 1 553 ? 9.691 -13.165 -19.647 1.00 97.12 553 LEU A CA 1
ATOM 4351 C C . LEU A 1 553 ? 9.507 -14.636 -19.254 1.00 97.12 553 LEU A C 1
ATOM 4353 O O . LEU A 1 553 ? 10.218 -15.506 -19.748 1.00 97.12 553 LEU A O 1
ATOM 4357 N N . SER A 1 554 ? 8.516 -14.940 -18.405 1.00 97.00 554 SER A N 1
ATOM 4358 C CA . SER A 1 554 ? 8.273 -16.314 -17.931 1.00 97.00 554 SER A CA 1
ATOM 4359 C C . SER A 1 554 ? 7.904 -17.300 -19.045 1.00 97.00 554 SER A C 1
ATOM 4361 O O . SER A 1 554 ? 8.100 -18.505 -18.890 1.00 97.00 554 SER A O 1
ATOM 4363 N N . LEU A 1 555 ? 7.374 -16.799 -20.165 1.00 97.19 555 LEU A N 1
ATOM 4364 C CA . LEU A 1 555 ? 7.021 -17.591 -21.344 1.00 97.19 555 LEU A CA 1
ATOM 4365 C C . LEU A 1 555 ? 8.112 -17.576 -22.427 1.00 97.19 555 LEU A C 1
ATOM 4367 O O . LEU A 1 555 ? 7.977 -18.290 -23.419 1.00 97.19 555 LEU A O 1
ATOM 4371 N N . GLY A 1 556 ? 9.181 -16.794 -22.243 1.00 97.62 556 GLY A N 1
ATOM 4372 C CA . GLY A 1 556 ? 10.243 -16.610 -23.234 1.00 97.62 556 GLY A CA 1
ATOM 4373 C C . GLY A 1 556 ? 9.816 -15.808 -24.468 1.00 97.62 556 GLY A C 1
ATOM 4374 O O . GLY A 1 556 ? 10.482 -15.887 -25.497 1.00 97.62 556 GLY A O 1
ATOM 4375 N N . ASP A 1 557 ? 8.705 -15.066 -24.388 1.00 98.06 557 ASP A N 1
ATOM 4376 C CA . ASP A 1 557 ? 8.260 -14.158 -25.454 1.00 98.06 557 ASP A CA 1
ATOM 4377 C C . ASP A 1 557 ? 9.069 -12.847 -25.460 1.00 98.06 557 ASP A C 1
ATOM 4379 O O . ASP A 1 557 ? 9.153 -12.187 -26.495 1.00 98.06 557 ASP A O 1
ATOM 4383 N N . LEU A 1 558 ? 9.670 -12.499 -24.316 1.00 97.88 558 LEU A N 1
ATOM 4384 C CA . LEU A 1 558 ? 10.683 -11.455 -24.157 1.00 97.88 558 LEU A CA 1
ATOM 4385 C C . LEU A 1 558 ? 11.882 -12.009 -23.372 1.00 97.88 558 LEU A C 1
ATOM 4387 O O . LEU A 1 558 ? 11.734 -12.953 -22.590 1.00 97.88 558 LEU A O 1
ATOM 4391 N N . THR A 1 559 ? 13.047 -11.386 -23.528 1.00 97.00 559 THR A N 1
ATOM 4392 C CA . THR A 1 559 ? 14.229 -11.549 -22.666 1.00 97.00 559 THR A CA 1
ATOM 4393 C C . THR A 1 559 ? 14.490 -10.289 -21.833 1.00 97.00 559 THR A C 1
ATOM 4395 O O . THR A 1 559 ? 13.853 -9.254 -22.028 1.00 97.00 559 THR A O 1
ATOM 4398 N N . LEU A 1 560 ? 15.426 -10.351 -20.880 1.00 95.56 560 LEU A N 1
ATOM 4399 C CA . LEU A 1 560 ? 15.818 -9.164 -20.106 1.00 95.56 560 LEU A CA 1
ATOM 4400 C C . LEU A 1 560 ? 16.471 -8.097 -20.995 1.00 95.56 560 LEU A C 1
ATOM 4402 O O . LEU A 1 560 ? 16.263 -6.907 -20.778 1.00 95.56 560 LEU A O 1
ATOM 4406 N N . GLU A 1 561 ? 17.219 -8.518 -22.015 1.00 95.50 561 GLU A N 1
ATOM 4407 C CA . GLU A 1 561 ? 17.810 -7.624 -23.012 1.00 95.50 561 GLU A CA 1
ATOM 4408 C C . GLU A 1 561 ? 16.733 -6.927 -23.846 1.00 95.50 561 GLU A C 1
ATOM 4410 O O . GLU A 1 561 ? 16.895 -5.758 -24.187 1.00 95.50 561 GLU A O 1
ATOM 4415 N N . ASP A 1 562 ? 15.612 -7.605 -24.125 1.00 95.50 562 ASP A N 1
ATOM 4416 C CA . ASP A 1 562 ? 14.485 -6.983 -24.820 1.00 95.50 562 ASP A CA 1
ATOM 4417 C C . ASP A 1 562 ? 13.888 -5.820 -24.019 1.00 95.50 562 ASP A C 1
ATOM 4419 O O . ASP A 1 562 ? 13.443 -4.854 -24.623 1.00 95.50 562 ASP A O 1
ATOM 4423 N N . LEU A 1 563 ? 13.889 -5.869 -22.680 1.00 92.44 563 LEU A N 1
ATOM 4424 C CA . LEU A 1 563 ? 13.389 -4.762 -21.851 1.00 92.44 563 LEU A CA 1
ATOM 4425 C C . LEU A 1 563 ? 14.295 -3.525 -21.900 1.00 92.44 563 LEU A C 1
ATOM 4427 O O . LEU A 1 563 ? 13.827 -2.423 -21.643 1.00 92.44 563 LEU A O 1
ATOM 4431 N N . GLN A 1 564 ? 15.570 -3.693 -22.256 1.00 88.75 564 GLN A N 1
ATOM 4432 C CA . GLN A 1 564 ? 16.530 -2.598 -22.431 1.00 88.75 564 GLN A CA 1
ATOM 4433 C C . GLN A 1 564 ? 16.542 -2.048 -23.868 1.00 88.75 564 GLN A C 1
ATOM 4435 O O . GLN A 1 564 ? 17.368 -1.193 -24.200 1.00 88.75 564 GLN A O 1
ATOM 4440 N N . ASP A 1 565 ? 15.659 -2.552 -24.735 1.00 86.62 565 ASP A N 1
ATOM 4441 C CA . ASP A 1 565 ? 15.577 -2.155 -26.135 1.00 86.62 565 ASP A CA 1
ATOM 4442 C C . ASP A 1 565 ? 15.159 -0.677 -26.266 1.00 86.62 565 ASP A C 1
ATOM 4444 O O . ASP A 1 565 ? 14.157 -0.262 -25.675 1.00 86.62 565 ASP A O 1
ATOM 4448 N N . PRO A 1 566 ? 15.883 0.139 -27.058 1.00 86.31 566 PRO A N 1
ATOM 4449 C CA . PRO A 1 566 ? 15.487 1.519 -27.324 1.00 86.31 566 PRO A CA 1
ATOM 4450 C C . PRO A 1 566 ? 14.167 1.661 -28.107 1.00 86.31 566 PRO A C 1
ATOM 4452 O O . PRO A 1 566 ? 13.659 2.780 -28.197 1.00 86.31 566 PRO A O 1
ATOM 4455 N N . ASP A 1 567 ? 13.618 0.588 -28.694 1.00 93.19 567 ASP A N 1
ATOM 4456 C CA . ASP A 1 567 ? 12.320 0.574 -29.380 1.00 93.19 567 ASP A CA 1
ATOM 4457 C C . ASP A 1 567 ? 11.188 -0.025 -28.508 1.00 93.19 567 ASP A C 1
ATOM 4459 O O . ASP A 1 567 ? 10.867 -1.218 -28.608 1.00 93.19 567 ASP A O 1
ATOM 4463 N N . PRO A 1 568 ? 10.492 0.796 -27.696 1.00 94.06 568 PRO A N 1
ATOM 4464 C CA . PRO A 1 568 ? 9.381 0.327 -26.870 1.00 94.06 568 PRO A CA 1
ATOM 4465 C C . PRO A 1 568 ? 8.181 -0.174 -27.690 1.00 94.06 568 PRO A C 1
ATOM 4467 O O . PRO A 1 568 ? 7.354 -0.924 -27.165 1.00 94.06 568 PRO A O 1
ATOM 4470 N N . GLU A 1 569 ? 8.043 0.196 -28.970 1.00 95.69 569 GLU A N 1
ATOM 4471 C CA . GLU A 1 569 ? 6.925 -0.275 -29.797 1.00 95.69 569 GLU A CA 1
ATOM 4472 C C . GLU A 1 569 ? 7.053 -1.761 -30.140 1.00 95.69 569 GLU A C 1
ATOM 4474 O O . GLU A 1 569 ? 6.033 -2.456 -30.234 1.00 95.69 569 GLU A O 1
ATOM 4479 N N . ARG A 1 570 ? 8.281 -2.291 -30.236 1.00 96.31 570 ARG A N 1
ATOM 4480 C CA . ARG A 1 570 ? 8.506 -3.734 -30.395 1.00 96.31 570 ARG A CA 1
ATOM 4481 C C . ARG A 1 570 ? 7.960 -4.513 -29.200 1.00 96.31 570 ARG A C 1
ATOM 4483 O O . ARG A 1 570 ? 7.187 -5.454 -29.389 1.00 96.31 570 ARG A O 1
ATOM 4490 N N . ILE A 1 571 ? 8.309 -4.096 -27.984 1.00 96.69 571 ILE A N 1
ATOM 4491 C CA . ILE A 1 571 ? 7.851 -4.723 -26.733 1.00 96.69 571 ILE A CA 1
ATOM 4492 C C . ILE A 1 571 ? 6.323 -4.644 -26.640 1.00 96.69 571 ILE A C 1
ATOM 4494 O O . ILE A 1 571 ? 5.655 -5.654 -26.398 1.00 96.69 571 ILE A O 1
ATOM 4498 N N . LYS A 1 572 ? 5.744 -3.464 -26.918 1.00 96.69 572 LYS A N 1
ATOM 4499 C CA . LYS A 1 572 ? 4.286 -3.282 -26.909 1.00 96.69 572 LYS A CA 1
ATOM 4500 C C . LYS A 1 572 ? 3.583 -4.212 -27.889 1.00 96.69 572 LYS A C 1
ATOM 4502 O O . LYS A 1 572 ? 2.536 -4.778 -27.566 1.00 96.69 572 LYS A O 1
ATOM 4507 N N . LYS A 1 573 ? 4.144 -4.374 -29.090 1.00 96.81 573 LYS A N 1
ATOM 4508 C CA . LYS A 1 573 ? 3.612 -5.274 -30.114 1.00 96.81 573 LYS A CA 1
ATOM 4509 C C . LYS A 1 573 ? 3.608 -6.723 -29.630 1.00 96.81 573 LYS A C 1
ATOM 4511 O O . LYS A 1 573 ? 2.559 -7.357 -29.713 1.00 96.81 573 LYS A O 1
ATOM 4516 N N . VAL A 1 574 ? 4.718 -7.215 -29.071 1.00 97.69 574 VAL A N 1
ATOM 4517 C CA . VAL A 1 574 ? 4.805 -8.579 -28.514 1.00 97.69 574 VAL A CA 1
ATOM 4518 C C . VAL A 1 574 ? 3.741 -8.793 -27.439 1.00 97.69 574 VAL A C 1
ATOM 4520 O O . VAL A 1 574 ? 2.959 -9.738 -27.536 1.00 97.69 574 VAL A O 1
ATOM 4523 N N . ILE A 1 575 ? 3.636 -7.876 -26.471 1.00 97.12 575 ILE A N 1
ATOM 4524 C CA . ILE A 1 575 ? 2.675 -7.987 -25.363 1.00 97.12 575 ILE A CA 1
ATOM 4525 C C . ILE A 1 575 ? 1.225 -8.068 -25.858 1.00 97.12 575 ILE A C 1
ATOM 4527 O O . ILE A 1 575 ? 0.444 -8.894 -25.368 1.00 97.12 575 ILE A O 1
ATOM 4531 N N . ARG A 1 576 ? 0.867 -7.242 -26.850 1.00 95.94 576 ARG A N 1
ATOM 4532 C CA . ARG A 1 576 ? -0.477 -7.211 -27.444 1.00 95.94 576 ARG A CA 1
ATOM 4533 C C . ARG A 1 576 ? -0.761 -8.454 -28.293 1.00 95.94 576 ARG A C 1
ATOM 4535 O O . ARG A 1 576 ? -1.800 -9.083 -28.102 1.00 95.94 576 ARG A O 1
ATOM 4542 N N . GLU A 1 577 ? 0.142 -8.827 -29.201 1.00 97.12 577 GLU A N 1
ATOM 4543 C CA . GLU A 1 577 ? -0.044 -9.959 -30.126 1.00 97.12 577 GLU A CA 1
ATOM 4544 C C . GLU A 1 577 ? -0.071 -11.311 -29.401 1.00 97.12 577 GLU A C 1
ATOM 4546 O O . GLU A 1 577 ? -0.830 -12.200 -29.788 1.00 97.12 577 GLU A O 1
ATOM 4551 N N . LYS A 1 578 ? 0.702 -11.456 -28.318 1.00 97.44 578 LYS A N 1
ATOM 4552 C CA . LYS A 1 578 ? 0.721 -12.661 -27.471 1.00 97.44 578 LYS A CA 1
ATOM 4553 C C . LYS A 1 578 ? -0.368 -12.674 -26.397 1.00 97.44 578 LYS A C 1
ATOM 4555 O O . LYS A 1 578 ? -0.529 -13.667 -25.690 1.00 97.44 578 LYS A O 1
ATOM 4560 N N . GLY A 1 579 ? -1.149 -11.598 -26.280 1.00 95.75 579 GLY A N 1
ATOM 4561 C CA . GLY A 1 579 ? -2.311 -11.534 -25.399 1.00 95.75 579 GLY A CA 1
ATOM 4562 C C . GLY A 1 579 ? -1.975 -11.611 -23.908 1.00 95.75 579 GLY A C 1
ATOM 4563 O O . GLY A 1 579 ? -2.774 -12.153 -23.142 1.00 95.75 579 GLY A O 1
ATOM 4564 N N . HIS A 1 580 ? -0.830 -11.079 -23.465 1.00 96.94 580 HIS A N 1
ATOM 4565 C CA . HIS A 1 580 ? -0.451 -11.122 -22.044 1.00 96.94 580 HIS A CA 1
ATOM 4566 C C . HIS A 1 580 ? -1.430 -10.351 -21.142 1.00 96.94 580 HIS A C 1
ATOM 4568 O O . HIS A 1 580 ? -1.659 -10.770 -20.011 1.00 96.94 580 HIS A O 1
ATOM 4574 N N . GLU A 1 581 ? -2.089 -9.302 -21.647 1.00 95.94 581 GLU A N 1
ATOM 4575 C CA . GLU A 1 581 ? -3.174 -8.611 -20.927 1.00 95.94 581 GLU A CA 1
ATOM 4576 C C . GLU A 1 581 ? -4.380 -9.519 -20.648 1.00 95.94 581 GLU A C 1
ATOM 4578 O O . GLU A 1 581 ? -5.011 -9.407 -19.598 1.00 95.94 581 GLU A O 1
ATOM 4583 N N . ASN A 1 582 ? -4.716 -10.420 -21.581 1.00 94.81 582 ASN A N 1
ATOM 4584 C CA . ASN A 1 582 ? -5.902 -11.270 -21.450 1.00 94.81 582 ASN A CA 1
ATOM 4585 C C . ASN A 1 582 ? -5.765 -12.230 -20.267 1.00 94.81 582 ASN A C 1
ATOM 4587 O O . ASN A 1 582 ? -6.741 -12.461 -19.569 1.00 94.81 582 ASN A O 1
ATOM 4591 N N . TYR A 1 583 ? -4.548 -12.691 -19.974 1.00 95.69 583 TYR A N 1
ATOM 4592 C CA . TYR A 1 583 ? -4.302 -13.474 -18.768 1.00 95.69 583 TYR A CA 1
ATOM 4593 C C . TYR A 1 583 ? -4.684 -12.740 -17.494 1.00 95.69 583 TYR A C 1
ATOM 4595 O O . TYR A 1 583 ? -5.365 -13.302 -16.647 1.00 95.69 583 TYR A O 1
ATOM 4603 N N . PHE A 1 584 ? -4.261 -11.485 -17.352 1.00 96.69 584 PHE A N 1
ATOM 4604 C CA . PHE A 1 584 ? -4.594 -10.729 -16.154 1.00 96.69 584 PHE A CA 1
ATOM 4605 C C . PHE A 1 584 ? -6.096 -10.459 -16.086 1.00 96.69 584 PHE A C 1
ATOM 4607 O O . PHE A 1 584 ? -6.677 -10.554 -15.011 1.00 96.69 584 PHE A O 1
ATOM 4614 N N . LEU A 1 585 ? -6.762 -10.219 -17.218 1.00 95.44 585 LEU A N 1
ATOM 4615 C CA . LEU A 1 585 ? -8.224 -10.132 -17.256 1.00 95.44 585 LEU A CA 1
ATOM 4616 C C . LEU A 1 585 ? -8.909 -11.439 -16.817 1.00 95.44 585 LEU A C 1
ATOM 4618 O O . LEU A 1 585 ? -9.916 -11.377 -16.107 1.00 95.44 585 LEU A O 1
ATOM 4622 N N . ASP A 1 586 ? -8.361 -12.601 -17.167 1.00 94.06 586 ASP A N 1
ATOM 4623 C CA . ASP A 1 586 ? -8.858 -13.896 -16.688 1.00 94.06 586 ASP A CA 1
ATOM 4624 C C . ASP A 1 586 ? -8.651 -14.040 -15.169 1.00 94.06 586 ASP A C 1
ATOM 4626 O O . ASP A 1 586 ? -9.605 -14.358 -14.448 1.00 94.06 586 ASP A O 1
ATOM 4630 N N . CYS A 1 587 ? -7.468 -13.681 -14.653 1.00 96.06 587 CYS A N 1
ATOM 4631 C CA . CYS A 1 587 ? -7.192 -13.634 -13.211 1.00 96.06 587 CYS A CA 1
ATOM 4632 C C . CYS A 1 587 ? -8.151 -12.679 -12.479 1.00 96.06 587 CYS A C 1
ATOM 4634 O O . CYS A 1 587 ? -8.664 -12.974 -11.397 1.00 96.06 587 CYS A O 1
ATOM 4636 N N . TRP A 1 588 ? -8.464 -11.531 -13.084 1.00 97.25 588 TRP A N 1
ATOM 4637 C CA . TRP A 1 588 ? -9.426 -10.575 -12.541 1.00 97.25 588 TRP A CA 1
ATOM 4638 C C . TRP A 1 588 ? -10.818 -11.208 -12.410 1.00 97.25 588 TRP A C 1
ATOM 4640 O O . TRP A 1 588 ? -11.480 -11.055 -11.380 1.00 97.25 588 TRP A O 1
ATOM 4650 N N . GLN A 1 589 ? -11.256 -11.978 -13.415 1.00 96.19 589 GLN A N 1
ATOM 4651 C CA . GLN A 1 589 ? -12.524 -12.714 -13.357 1.00 96.19 589 GLN A CA 1
ATOM 4652 C C . GLN A 1 589 ? -12.515 -13.815 -12.298 1.00 96.19 589 GLN A C 1
ATOM 4654 O O . GLN A 1 589 ? -13.546 -14.101 -11.683 1.00 96.19 589 GLN A O 1
ATOM 4659 N N . GLU A 1 590 ? -11.376 -14.452 -12.056 1.00 96.69 590 GLU A N 1
ATOM 4660 C CA . GLU A 1 590 ? -11.224 -15.441 -10.991 1.00 96.69 590 GLU A CA 1
ATOM 4661 C C . GLU A 1 590 ? -11.378 -14.817 -9.607 1.00 96.69 590 GLU A C 1
ATOM 4663 O O . GLU A 1 590 ? -12.182 -15.315 -8.813 1.00 96.69 590 GLU A O 1
ATOM 4668 N N . HIS A 1 591 ? -10.717 -13.687 -9.351 1.00 98.00 591 HIS A N 1
ATOM 4669 C CA . HIS A 1 591 ? -10.895 -12.926 -8.114 1.00 98.00 591 HIS A CA 1
ATOM 4670 C C . HIS A 1 591 ? -12.331 -12.427 -7.941 1.00 98.00 591 HIS A C 1
ATOM 4672 O O . HIS A 1 591 ? -12.909 -12.568 -6.861 1.00 98.00 591 HIS A O 1
ATOM 4678 N N . ARG A 1 592 ? -12.966 -11.949 -9.019 1.00 97.75 592 ARG A N 1
ATOM 4679 C CA . ARG A 1 592 ? -14.388 -11.584 -9.002 1.00 97.75 592 ARG A CA 1
ATOM 4680 C C . ARG A 1 592 ? -15.271 -12.761 -8.596 1.00 97.75 592 ARG A C 1
ATOM 4682 O O . ARG A 1 592 ? -16.163 -12.610 -7.762 1.00 97.75 592 ARG A O 1
ATOM 4689 N N . ARG A 1 593 ? -15.054 -13.938 -9.191 1.00 96.69 593 ARG A N 1
ATOM 4690 C CA . ARG A 1 593 ? -15.808 -15.155 -8.853 1.00 96.69 593 ARG A CA 1
ATOM 4691 C C . ARG A 1 593 ? -15.569 -15.574 -7.403 1.00 96.69 593 ARG A C 1
ATOM 4693 O O . ARG A 1 593 ? -16.513 -16.032 -6.768 1.00 96.69 593 ARG A O 1
ATOM 4700 N N . ALA A 1 594 ? -14.351 -15.417 -6.883 1.00 97.69 594 ALA A N 1
ATOM 4701 C CA . ALA A 1 594 ? -14.045 -15.686 -5.481 1.00 97.69 594 ALA A CA 1
ATOM 4702 C C . ALA A 1 594 ? -14.843 -14.772 -4.541 1.00 97.69 594 ALA A C 1
ATOM 4704 O O . ALA A 1 594 ? -15.580 -15.282 -3.700 1.00 97.69 594 ALA A O 1
ATOM 4705 N N . LEU A 1 595 ? -14.824 -13.456 -4.772 1.00 97.75 595 LEU A N 1
ATOM 4706 C CA . LEU A 1 595 ? -15.630 -12.496 -4.010 1.00 97.75 595 LEU A CA 1
ATOM 4707 C C . LEU A 1 595 ? -17.128 -12.817 -4.031 1.00 97.75 595 LEU A C 1
ATOM 4709 O O . LEU A 1 595 ? -17.786 -12.794 -2.994 1.00 97.75 595 LEU A O 1
ATOM 4713 N N . LEU A 1 596 ? -17.676 -13.148 -5.203 1.00 96.62 596 LEU A N 1
ATOM 4714 C CA . LEU A 1 596 ? -19.096 -13.482 -5.332 1.00 96.62 596 LEU A CA 1
ATOM 4715 C C . LEU A 1 596 ? -19.477 -14.764 -4.581 1.00 96.62 596 LEU A C 1
ATOM 4717 O O . LEU A 1 596 ? -20.588 -14.843 -4.064 1.00 96.62 596 LEU A O 1
ATOM 4721 N N . ARG A 1 597 ? -18.576 -15.751 -4.481 1.00 97.19 597 ARG A N 1
ATOM 4722 C CA . ARG A 1 597 ? -18.808 -16.944 -3.645 1.00 97.19 597 ARG A CA 1
ATOM 4723 C C . ARG A 1 597 ? -18.842 -16.595 -2.158 1.00 97.19 597 ARG A C 1
ATOM 4725 O O . ARG A 1 597 ? -19.666 -17.142 -1.436 1.00 97.19 597 ARG A O 1
ATOM 4732 N N . MET A 1 598 ? -18.002 -15.655 -1.727 1.00 97.44 598 MET A N 1
ATOM 4733 C CA . MET A 1 598 ? -17.936 -15.197 -0.336 1.00 97.44 598 MET A CA 1
ATOM 4734 C C . MET A 1 598 ? -19.104 -14.283 0.064 1.00 97.44 598 MET A C 1
ATOM 4736 O O . MET A 1 598 ? -19.338 -14.081 1.253 1.00 97.44 598 MET A O 1
ATOM 4740 N N . ALA A 1 599 ? -19.853 -13.726 -0.895 1.00 95.12 599 ALA A N 1
ATOM 4741 C CA . ALA A 1 599 ? -20.892 -12.730 -0.627 1.00 95.12 599 ALA A CA 1
ATOM 4742 C C . ALA A 1 599 ? -22.003 -13.220 0.320 1.00 95.12 599 ALA A C 1
ATOM 4744 O O . ALA A 1 599 ? -22.563 -12.420 1.059 1.00 95.12 599 ALA A O 1
ATOM 4745 N N . GLY A 1 600 ? -22.301 -14.525 0.340 1.00 92.75 600 GLY A N 1
ATOM 4746 C CA . GLY A 1 600 ? -23.276 -15.110 1.271 1.00 92.75 600 GLY A CA 1
ATOM 4747 C C . GLY A 1 600 ? -22.738 -15.365 2.685 1.00 92.75 600 GLY A C 1
ATOM 4748 O O . GLY A 1 600 ? -23.510 -15.697 3.584 1.00 92.75 600 GLY A O 1
ATOM 4749 N N . GLU A 1 601 ? -21.427 -15.242 2.892 1.00 96.50 601 GLU A N 1
ATOM 4750 C CA . GLU A 1 601 ? -20.759 -15.575 4.153 1.00 96.50 601 GLU A CA 1
ATOM 4751 C C . GLU A 1 601 ? -20.515 -14.377 5.072 1.00 96.50 601 GLU A C 1
ATOM 4753 O O . GLU A 1 601 ? -20.235 -14.573 6.257 1.00 96.50 601 GLU A O 1
ATOM 4758 N N . LEU A 1 602 ? -20.598 -13.166 4.523 1.00 97.19 602 LEU A N 1
ATOM 4759 C CA . LEU A 1 602 ? -20.395 -11.899 5.215 1.00 97.19 602 LEU A CA 1
ATOM 4760 C C . LEU A 1 602 ? -21.740 -11.193 5.350 1.00 97.19 602 LEU A C 1
ATOM 4762 O O . LEU A 1 602 ? -22.359 -10.833 4.351 1.00 97.19 602 LEU A O 1
ATOM 4766 N N . LYS A 1 603 ? -22.212 -11.012 6.585 1.00 98.00 603 LYS A N 1
ATOM 4767 C CA . LYS A 1 603 ? -23.499 -10.355 6.858 1.00 98.00 603 LYS A CA 1
ATOM 4768 C C . LYS A 1 603 ? -23.325 -8.877 7.156 1.00 98.00 603 LYS A C 1
ATOM 4770 O O . LYS A 1 603 ? -24.249 -8.103 6.924 1.00 98.00 603 LYS A O 1
ATOM 4775 N N . SER A 1 604 ? -22.164 -8.482 7.678 1.00 97.88 604 SER A N 1
ATOM 4776 C CA . SER A 1 604 ? -21.896 -7.087 8.011 1.00 97.88 604 SER A CA 1
ATOM 4777 C C . SER A 1 604 ? -21.620 -6.223 6.783 1.00 97.88 604 SER A C 1
ATOM 4779 O O . SER A 1 604 ? -21.805 -5.015 6.868 1.00 97.88 604 SER A O 1
ATOM 4781 N N . CYS A 1 605 ? -21.212 -6.802 5.649 1.00 97.38 605 CYS A N 1
ATOM 4782 C CA . CYS A 1 605 ? -20.875 -6.063 4.432 1.00 97.38 605 CYS A CA 1
ATOM 4783 C C . CYS A 1 605 ? -21.473 -6.711 3.174 1.00 97.38 605 CYS A C 1
ATOM 4785 O O . CYS A 1 605 ? -21.386 -7.919 2.986 1.00 97.38 605 CYS A O 1
ATOM 4787 N N . ASP A 1 606 ? -21.995 -5.887 2.267 1.00 98.25 606 ASP A N 1
ATOM 4788 C CA . ASP A 1 606 ? -22.463 -6.269 0.938 1.00 98.25 606 ASP A CA 1
ATOM 4789 C C . ASP A 1 606 ? -21.271 -6.362 -0.028 1.00 98.25 606 ASP A C 1
ATOM 4791 O O . ASP A 1 606 ? -20.815 -5.371 -0.611 1.00 98.25 606 ASP A O 1
ATOM 4795 N N . LEU A 1 607 ? -20.745 -7.577 -0.200 1.00 98.06 607 LEU A N 1
ATOM 4796 C CA . LEU A 1 607 ? -19.688 -7.831 -1.181 1.00 98.06 607 LEU A CA 1
ATOM 4797 C C . LEU A 1 607 ? -20.168 -7.697 -2.632 1.00 98.06 607 LEU A C 1
ATOM 4799 O O . LEU A 1 607 ? -19.349 -7.446 -3.516 1.00 98.06 607 LEU A O 1
ATOM 4803 N N . GLY A 1 608 ? -21.469 -7.832 -2.901 1.00 98.00 608 GLY A N 1
ATOM 4804 C CA . GLY A 1 608 ? -22.033 -7.591 -4.227 1.00 98.00 608 GLY A CA 1
ATOM 4805 C C . GLY A 1 608 ? -21.854 -6.132 -4.644 1.00 98.00 608 GLY A C 1
ATOM 4806 O O . GLY A 1 608 ? -21.399 -5.860 -5.759 1.00 98.00 608 GLY A O 1
ATOM 4807 N N . GLN A 1 609 ? -22.110 -5.199 -3.721 1.00 97.81 609 GLN A N 1
ATOM 4808 C CA . GLN A 1 609 ? -21.833 -3.774 -3.915 1.00 97.81 609 GLN A CA 1
ATOM 4809 C C . GLN A 1 609 ? -20.342 -3.526 -4.195 1.00 97.81 609 GLN A C 1
ATOM 4811 O O . GLN A 1 609 ? -20.018 -2.798 -5.137 1.00 97.81 609 GLN A O 1
ATOM 4816 N N . LEU A 1 610 ? -19.435 -4.144 -3.425 1.00 98.25 610 LEU A N 1
ATOM 4817 C CA . LEU A 1 610 ? -17.987 -4.008 -3.628 1.00 98.25 610 LEU A CA 1
ATOM 4818 C C . LEU A 1 610 ? -17.552 -4.527 -5.008 1.00 98.25 610 LEU A C 1
ATOM 4820 O O . LEU A 1 610 ? -16.837 -3.830 -5.727 1.00 98.25 610 LEU A O 1
ATOM 4824 N N . VAL A 1 611 ? -18.027 -5.708 -5.419 1.00 98.06 611 VAL A N 1
ATOM 4825 C CA . VAL A 1 611 ? -17.747 -6.281 -6.748 1.00 98.06 611 VAL A CA 1
ATOM 4826 C C . VAL A 1 611 ? -18.248 -5.365 -7.866 1.00 98.06 611 VAL A C 1
ATOM 4828 O O . VAL A 1 611 ? -17.513 -5.116 -8.824 1.00 98.06 611 VAL A O 1
ATOM 4831 N N . GLY A 1 612 ? -19.464 -4.825 -7.744 1.00 96.31 612 GLY A N 1
ATOM 4832 C CA . GLY A 1 612 ? -19.998 -3.851 -8.700 1.00 96.31 612 GLY A CA 1
ATOM 4833 C C . GLY A 1 612 ? -19.186 -2.549 -8.734 1.00 96.31 612 GLY A C 1
ATOM 4834 O O . GLY A 1 612 ? -18.980 -1.960 -9.796 1.00 96.31 612 GLY A O 1
ATOM 4835 N N . GLY A 1 613 ? -18.666 -2.112 -7.586 1.00 96.94 613 GLY A N 1
ATOM 4836 C CA . GLY A 1 613 ? -17.702 -1.017 -7.475 1.00 96.94 613 GLY A CA 1
ATOM 4837 C C . GLY A 1 613 ? -16.414 -1.277 -8.252 1.00 96.94 613 GLY A C 1
ATOM 4838 O O . GLY A 1 613 ? -16.029 -0.462 -9.086 1.00 96.94 613 GLY A O 1
ATOM 4839 N N . LEU A 1 614 ? -15.793 -2.438 -8.041 1.00 97.44 614 LEU A N 1
ATOM 4840 C CA . LEU A 1 614 ? -14.557 -2.847 -8.719 1.00 97.44 614 LEU A CA 1
ATOM 4841 C C . LEU A 1 614 ? -14.743 -3.037 -10.230 1.00 97.44 614 LEU A C 1
ATOM 4843 O O . LEU A 1 614 ? -13.838 -2.729 -11.000 1.00 97.44 614 LEU A O 1
ATOM 4847 N N . GLN A 1 615 ? -15.916 -3.502 -10.674 1.00 96.12 615 GLN A N 1
ATOM 4848 C CA . GLN A 1 615 ? -16.274 -3.553 -12.097 1.00 96.12 615 GLN A CA 1
ATOM 4849 C C . GLN A 1 615 ? -16.260 -2.163 -12.732 1.00 96.12 615 GLN A C 1
ATOM 4851 O O . GLN A 1 615 ? -15.625 -1.961 -13.767 1.00 96.12 615 GLN A O 1
ATOM 4856 N N . ARG A 1 616 ? -16.920 -1.195 -12.086 1.00 94.62 616 ARG A N 1
ATOM 4857 C CA . ARG A 1 616 ? -16.915 0.201 -12.539 1.00 94.62 616 ARG A CA 1
ATOM 4858 C C . ARG A 1 616 ? -15.509 0.800 -12.482 1.00 94.62 616 ARG A C 1
ATOM 4860 O O . ARG A 1 616 ? -15.119 1.534 -13.389 1.00 94.62 616 ARG A O 1
ATOM 4867 N N . LEU A 1 617 ? -14.726 0.461 -11.457 1.00 95.31 617 LEU A N 1
ATOM 4868 C CA . LEU A 1 617 ? -13.339 0.904 -11.341 1.00 95.31 617 LEU A CA 1
ATOM 4869 C C . LEU A 1 617 ? -12.509 0.425 -12.541 1.00 95.31 617 LEU A C 1
ATOM 4871 O O . LEU A 1 617 ? -11.955 1.268 -13.243 1.00 95.31 617 LEU A O 1
ATOM 4875 N N . LEU A 1 618 ? -12.533 -0.877 -12.852 1.00 94.62 618 LEU A N 1
ATOM 4876 C CA . LEU A 1 618 ? -11.857 -1.457 -14.021 1.00 94.62 618 LEU A CA 1
ATOM 4877 C C . LEU A 1 618 ? -12.281 -0.771 -15.329 1.00 94.62 618 LEU A C 1
ATOM 4879 O O . LEU A 1 618 ? -11.441 -0.411 -16.154 1.00 94.62 618 LEU A O 1
ATOM 4883 N N . GLN A 1 619 ? -13.586 -0.558 -15.510 1.00 92.75 619 GLN A N 1
ATOM 4884 C CA . GLN A 1 619 ? -14.134 0.147 -16.670 1.00 92.75 619 GLN A CA 1
ATOM 4885 C C . GLN A 1 619 ? -13.541 1.548 -16.827 1.00 92.75 619 GLN A C 1
ATOM 4887 O O . GLN A 1 619 ? -13.120 1.917 -17.922 1.00 92.75 619 GLN A O 1
ATOM 4892 N N . SER A 1 620 ? -13.477 2.320 -15.741 1.00 92.62 620 SER A N 1
ATOM 4893 C CA . SER A 1 620 ? -12.928 3.679 -15.777 1.00 92.62 620 SER A CA 1
ATOM 4894 C C . SER A 1 620 ? -11.412 3.710 -15.993 1.00 92.62 620 SER A C 1
ATOM 4896 O O . SER A 1 620 ? -10.938 4.599 -16.698 1.00 92.62 620 SER A O 1
ATOM 4898 N N . GLN A 1 621 ? -10.659 2.734 -15.466 1.00 92.62 621 GLN A N 1
ATOM 4899 C CA . GLN A 1 621 ? -9.219 2.586 -15.728 1.00 92.62 621 GLN A CA 1
ATOM 4900 C C . GLN A 1 621 ? -8.974 2.321 -17.207 1.00 92.62 621 GLN A C 1
ATOM 4902 O O . GLN A 1 621 ? -8.187 3.010 -17.850 1.00 92.62 621 GLN A O 1
ATOM 4907 N N . MET A 1 622 ? -9.727 1.383 -17.784 1.00 90.56 622 MET A N 1
ATOM 4908 C CA . MET A 1 622 ? -9.591 1.043 -19.197 1.00 90.56 622 MET A CA 1
ATOM 4909 C C . MET A 1 622 ? -9.960 2.196 -20.121 1.00 90.56 622 MET A C 1
ATOM 4911 O O . MET A 1 622 ? -9.314 2.411 -21.143 1.00 90.56 622 MET A O 1
ATOM 4915 N N . ALA A 1 623 ? -10.965 2.973 -19.737 1.00 89.06 623 ALA A N 1
ATOM 4916 C CA . ALA A 1 623 ? -11.372 4.166 -20.459 1.00 89.06 623 ALA A CA 1
ATOM 4917 C C . ALA A 1 623 ? -10.368 5.317 -20.366 1.00 89.06 623 ALA A C 1
ATOM 4919 O O . ALA A 1 623 ? -10.310 6.166 -21.253 1.00 89.06 623 ALA A O 1
ATOM 4920 N N . SER A 1 624 ? -9.601 5.346 -19.280 1.00 85.44 624 SER A N 1
ATOM 4921 C CA . SER A 1 624 ? -8.587 6.362 -19.014 1.00 85.44 624 SER A CA 1
ATOM 4922 C C . SER A 1 624 ? -7.183 5.900 -19.408 1.00 85.44 624 SER A C 1
ATOM 4924 O O . SER A 1 624 ? -6.221 6.586 -19.079 1.00 85.44 624 SER A O 1
ATOM 4926 N N . ARG A 1 625 ? -7.047 4.774 -20.128 1.00 84.62 625 ARG A N 1
ATOM 4927 C CA . ARG A 1 625 ? -5.758 4.244 -20.600 1.00 84.62 625 ARG A CA 1
ATOM 4928 C C . ARG A 1 625 ? -4.952 5.350 -21.290 1.00 84.62 625 ARG A C 1
ATOM 4930 O O . ARG A 1 625 ? -5.459 6.027 -22.185 1.00 84.62 625 ARG A O 1
ATOM 4937 N N . GLY A 1 626 ? -3.720 5.555 -20.823 1.00 70.00 626 GLY A N 1
ATOM 4938 C CA . GLY A 1 626 ? -2.818 6.616 -21.287 1.00 70.00 626 GLY A CA 1
ATOM 4939 C C . GLY A 1 626 ? -3.073 8.024 -20.722 1.00 70.00 626 GLY A C 1
ATOM 4940 O O . GLY A 1 626 ? -2.330 8.936 -21.068 1.00 70.00 626 GLY A O 1
ATOM 4941 N N . ASN A 1 627 ? -4.090 8.221 -19.875 1.00 69.62 627 ASN A N 1
ATOM 4942 C CA . ASN A 1 627 ? -4.393 9.499 -19.210 1.00 69.62 627 ASN A CA 1
ATOM 4943 C C . ASN A 1 627 ? -4.251 9.454 -17.672 1.00 69.62 627 ASN A C 1
ATOM 4945 O O . ASN A 1 627 ? -4.392 10.505 -17.047 1.00 69.62 627 ASN A O 1
ATOM 4949 N N . LEU A 1 628 ? -4.052 8.268 -17.076 1.00 64.06 628 LEU A N 1
ATOM 4950 C CA . LEU A 1 628 ? -3.853 8.065 -15.630 1.00 64.06 628 LEU A CA 1
ATOM 4951 C C . LEU A 1 628 ? -2.373 8.039 -15.235 1.00 64.06 628 LEU A C 1
ATOM 4953 O O . LEU A 1 628 ? -1.555 7.469 -16.001 1.00 64.06 628 LEU A O 1
#

Secondary structure (DSSP, 8-state):
--HHHHHHHHTTT-----S-------------------------PPPP--------EEEEEEEEEEEEEEETTEEEEEEEEEEETT-TT----EEEEEEEEEEEETTEEEEEEEEEEEEE---TT-TTTT-EEEEEEEEEEEE-SSSS-EEEEEEEEEEEEEESS-TTEEEEEEEEEEEEESSSEEEEEEEEEEEEE---------------------------PPPPS-SSSS--PPP--------------------------PPPPPP--------HHHHHHHHHH-----------PPP--S-TTTT--HHHHHHHHHHHHH----HHHHHHHHHHHHH--S-HHHHHHHHHHHHHHS-TTS-HHHHHHHHHHHHHHHHHHHHHHHHHTSTT-HHHHHHHHHGGGT-----GGGS-HHHHHHHHHHHHHHHHHHHHHTTSTTHHHHHHHHHHHHHHHHHHHHHHHHHHH-GGG--HHHHHHHGGGGG-HHHHHHHHHHT-TT--GGGHHHHHHHHHHHHHHHHHHHHHHHHHHHHHHT---SHHHHHHHHTTSS-HHHHT-S-HHHHHHHHHHTTHHHHHHHHHHHHHHHHHHHTTT-SSS-HHHHHHHHHHHHHHHHHTTTT-

Sequence (628 aa):
MTIESRKRNLAGRMDLDFLESRDLLGVRPSAAAESPGKEAPGSGGPRASVWTHWPSHQFDLFLQGEDLRMASGWPRVVTAKVFAEDARDGSVLGWYEETLAPIQKDGQVIGFTGQAVLKLWLEPACPLRGETLTLSNQAFLHPMASEVEAWELTSAGSITGVEGEFPDLRGGFTGSALLCWSGRIRYEARLHFNLRRAVGSRGEEARGREVGLSRGIGHWRGHSGPLAPQLRQAWSPEEPQEASESSATPLFDLLGTPPLHPPGTPRPAATTGPVLRQDPSAEADWLQKGGHARPFRSGRAEPLDRPKAELLAVAEVGRTLAEIRHRRFRPTLAYWVDQYSALGWRDPYLWKWCRWGVEVTTLSCVAREFREDLCDTKVLAIILNVLIDDVADRHGEDGLLEYLLNIPYGNLSLDMARLPAEQQGYAHLAGTLWQEIQKRLQTSPCFEVYNSLLRYDYLQLCNSMRYSHLLNQNPALLNLLEHDLYLPHQMNMMISATFDLMGSPSFNSAELGKLREATWHAQCMGRIGNLISTWERELTDGDYTSGVYARALSLGDLTLEDLQDPDPERIKKVIREKGHENYFLDCWQEHRRALLRMAGELKSCDLGQLVGGLQRLLQSQMASRGNL

Solvent-accessible surface area (backbone atoms only — not comparable to full-atom values): 37976 Å² total; per-residue (Å²): 134,60,74,69,71,52,55,62,58,55,77,75,67,77,73,91,80,87,84,84,85,83,89,88,81,88,79,83,81,87,82,90,85,85,89,81,90,83,86,88,80,83,95,77,78,86,73,84,78,80,78,90,74,74,74,75,48,72,55,52,35,30,35,45,52,76,50,74,42,70,52,98,91,35,76,31,35,43,30,24,44,26,27,47,70,82,46,87,69,68,58,68,30,29,40,36,39,31,44,41,44,75,36,70,55,97,92,39,77,47,28,32,41,33,49,28,43,40,39,30,71,56,62,96,85,49,95,53,62,56,26,37,35,30,33,39,38,41,33,38,59,40,84,48,98,55,101,55,64,38,34,39,30,48,31,44,33,35,53,76,43,44,49,55,94,56,56,53,56,37,40,36,35,41,32,46,30,46,41,37,62,70,101,52,80,47,45,43,34,40,39,43,39,45,37,38,64,61,79,74,89,69,89,69,95,71,91,78,79,92,77,90,82,80,90,83,90,77,90,81,90,77,93,76,84,87,79,83,96,79,86,86,84,84,87,80,88,79,88,82,86,91,85,82,89,87,84,85,91,88,89,83,89,84,89,83,89,88,85,86,86,88,87,89,82,84,85,79,80,85,79,86,73,86,83,80,81,78,66,77,69,64,63,60,58,54,72,73,72,60,94,60,87,70,73,86,72,83,62,84,72,73,80,71,90,71,56,79,64,79,68,52,56,66,76,58,47,57,51,52,54,52,53,36,70,72,56,76,71,56,72,86,46,41,54,57,53,50,58,45,56,76,78,51,86,73,60,76,60,51,58,35,46,46,49,50,44,46,57,45,49,51,61,67,36,34,38,80,90,42,44,66,62,48,38,51,42,47,41,50,54,48,51,46,49,50,55,51,48,63,41,50,74,40,88,90,38,65,73,58,40,54,47,61,62,26,53,92,56,72,62,77,87,73,70,61,88,77,45,56,73,68,59,38,49,53,54,50,52,46,51,53,50,50,52,51,44,51,60,60,43,67,73,29,88,27,26,86,80,39,46,69,59,41,56,51,39,50,48,48,26,39,52,21,49,54,49,46,36,53,31,59,76,36,63,89,69,60,36,52,70,60,43,71,66,41,52,32,40,67,56,48,40,59,45,47,50,46,55,33,51,16,32,14,86,77,49,55,74,91,47,48,70,61,49,52,55,44,38,49,35,50,17,45,38,51,32,43,33,47,41,74,29,37,40,81,58,30,56,77,73,66,46,66,79,36,58,57,52,17,47,33,43,77,70,64,77,38,54,77,68,58,75,71,44,93,56,62,66,60,56,52,48,51,43,60,77,71,41,45,60,56,54,46,54,50,52,34,51,50,33,51,52,51,41,62,65,46,33,84,76,42,86,51,39,54,42,64,57,36,52,56,18,50,49,52,44,38,37,50,35,59,72,35,48,86,75,113

Foldseek 3Di:
DDPVVVVVVLVPPPDPPPPDDDDDPDDDDDDDDDDDDDDDDDDDDDDDPDPLDDDKDKFKKKWWWDDFDDDPRDTAKTKTFIDGPPPLLPDGQWIKMKGWDFDDDPNDGFWTWIWMWTAGDDDPPDPQHGKIWIKTKIWGWDDDPDPFQKTKIKMKIWTPAMDDPQGQKTWIWIKIWMWGDDVDTTIMMMIMITIDGPNDPPDDPDDDDDDDDDDDDDDDDDDDDDDDDDPDPDDDDDDDDDDDDDDDDDDDDDDDDDDDDDDDDDDDDDDDDDDDDDDPVVVVVVVPPDPDDDQPPPPPDDPPPPDPVVLAPPVVLVVVLVVLVPDDDDPVLVVLLVLCVSQDDADSSVLSLQLLLLLLQQWPLFDPVCNNLLSSLLSLVVSLLVLLLVQLLDPPNVVLSVQSLCLLSPPHDDPLVPDDPSSNSSNVSNNVSNVVSLVSLVVFQCSVVLVSVLSVLSVLLSVLSVVQSVCLVPVVVQALRVLLVRNLSSLCQSNSNSSRVSRRPPFDPVCVVVVSVLSSLLSLLSLLLQLLQCVLVCLVSSRPSRSLNNVCCVVVLDHPVNSVDPDSVVVVCSSVVVVSSVVSVVSSVVSLVVLVVCQVVGPSTRSVSNSVSSSSSSNNSNVCRPPD